Protein AF-A0A6U6N699-F1 (afdb_monomer_lite)

InterPro domains:
  IPR024320 Phosphatidylglycerol lysyltransferase, C-terminal [PF09924] (262-530)
  IPR029063 S-adenosyl-L-methionine-dependent methyltransferase superfamily [SSF53335] (37-140)
  IPR051211 Phosphatidylglycerol lysyltransferase [PTHR34697] (263-369)

Foldseek 3Di:
DVVVVVVVVLVVVVVVVCVLCVVVVVVQPPPDDPQPLVVCLVQQAAPFEEEEEDDDCDDPVVVVCVSSVVRRYHYDYDYLVPLPPDAAGLEYEAEANLQQDDPVVSLVSLASSLVRHDAQGKYKYKHWPLALLVVCLVCQLPSDDNVSNVVVVVVQVPPRGDRDDPSVQSRFQQKDWQAKDDRHRTIIITMMTGHNDRCQVVLVLLQLQAVFDQQSCVLHLQLQFPDDPSRQKYKDFQADPDPPHTFWIWIFGWDQFSRATETETQEAIRGFLVCRLVRVVSVVVSCVRHRYFYKDFWYFPSNQVSQVVVQKFKFFFFFWKWFQLQPDDDDPVLVVCVVCQVVQQKDKDQDDPDPVLVVVLQQQQCCPALLVHDQPSQATGHRDQPDCPRPPPDPDDDDPDDDDPDDDDDQNVQKGKMFMDGNRHGFWIWIWHFGHNSNRPSATAATEGRDTTGHPPDVVPCSSLNRLVVVSVVCSVVVRYRIYIDDGLTLYPGDDDPSHDVVVNVVSVLCVVLCVSSQPNRVVSVVVVCVSCVVSMDTDTTTIMMGRPSCCVVVVVRVVCSSSVVSCPVVVVVSVCSSCVVVVVVVVVVVVVVVVVVVVVVVVVVVD

pLDDT: mean 83.1, std 16.64, range [25.89, 98.38]

Secondary structure (DSSP, 8-state):
-HHHHHHHHHHHHHHHHHHHTHHHHHHHSS---S-GGGGGGGG--TT-EEEEEESSSSSHHHHHHHHHHHTTPEEEEE-GGG-TTPPPEEEEEEESSSTTS-HHHHHHHHHHHHHTEEEEEEEEEEEE---THHHHHHHHHHSS-HHHHHHHHHHHHTSSSSSPP-GGGG--TTEEEEEEEE-SSSEEEEEEEE-SS-HHHHHHHHHHHH--STTGGGG-TT--BSSSHHHHEEEEEEE-SSTT-EEEEEEEEEEEETTEEEEEEESS-EE-GGGHHHHHHHHHHHHHHTT-EEEEEEEEHHHHHHHHHTT-EEEEEEEEEEEEGGG----HHHHHHHHHTGGGTEEEESS-S-HHHHHHHHHHHHHHSTTSS--TTT-PPPBPPPTTGGG---SS--------TT-PPPHHHHSEEEEEEETTEEEEEEEEEEEE-SSSS--EEEEEEEEEEE-TT-SSTTHHHHHHHHHHHHHHHH---SEEEEEEEETTT----TT--HHHHHHHHHHHHTT-TTT--HHHHHHHHHHHHTT--EEEEEEEEEE-TTTHHHHHHHHHHHHTTTTTGGGHHHHHHHHHHHHHHHHHHHHHHHHHHHHHHHHHHH--

Sequence (608 aa):
MACMIDSAGGVLALVALLWLFRAELRALLVPAGPAPWRRWERHFRPGCRALLLGRGAAGLPRSVAKLAEARGASVVFSEPAALGQAACFDIVILLGCLDDLPAPDARSLMQQACARVAPGGVLLLRGGAAAPGGVLSWLLRDALAAPVARFLRDALKRLPGGLAHDAAQWVPADMRVEARAPEGLLREVVEIRRLARAPSEVVERLRRLHGNTSMAFCTSSAANRIGVSPEQLRYHVAEGVVPGDAIGYVAFLEQVVLGARLRLVIMDPVCAAADVEATLKSFLAESGAVRARPIFSCVGEQVVEPLRSLGFHTTMLGSEVGIPLANYRLCKDRRRYFRAAPSKGLEVSTECYDLDELEALNNAWVQSKASGSEVIIWTWPPSLPERGAGAAKDPAGSGLAGGEAGGAPPADQEVRRLFAYKDGELVGFVCAEPYYRGNGSGEVLGYGLNTIRFLPRLNPPWTSDYTVASLVQLLQDEGKAEYLAFGLSPFCDVAARTGDLPWLRAAIQLMWSANLEEIYSIQGLAKKKAHHCNRQGVRLQDRFIAGVPWHAPLDTARFLLLLLNGSMVWKVPGGIVKLVTTQVPIAAKHVSNAIKHMFRAMHHCVFF

Organism: NCBI:txid1333877

Structure (mmCIF, N/CA/C/O backbone):
data_AF-A0A6U6N699-F1
#
_entry.id   AF-A0A6U6N699-F1
#
loop_
_atom_site.group_PDB
_atom_site.id
_atom_site.type_symbol
_atom_site.label_atom_id
_atom_site.label_alt_id
_atom_site.label_comp_id
_atom_site.label_asym_id
_atom_site.label_entity_id
_atom_site.label_seq_id
_atom_site.pdbx_PDB_ins_code
_atom_site.Cartn_x
_atom_site.Cartn_y
_atom_site.Cartn_z
_atom_site.occupancy
_atom_site.B_iso_or_equiv
_atom_site.auth_seq_id
_atom_site.auth_comp_id
_atom_site.auth_asym_id
_atom_site.auth_atom_id
_atom_site.pdbx_PDB_model_num
ATOM 1 N N . MET A 1 1 ? 44.544 3.361 25.905 1.00 28.98 1 MET A N 1
ATOM 2 C CA . MET A 1 1 ? 43.731 2.140 25.683 1.00 28.98 1 MET A CA 1
ATOM 3 C C . MET A 1 1 ? 42.333 2.434 25.141 1.00 28.98 1 MET A C 1
ATOM 5 O O . MET A 1 1 ? 41.959 1.759 24.197 1.00 28.98 1 MET A O 1
ATOM 9 N N . ALA A 1 2 ? 41.607 3.458 25.616 1.00 25.89 2 ALA A N 1
ATOM 10 C CA . ALA A 1 2 ? 40.300 3.840 25.050 1.00 25.89 2 ALA A CA 1
ATOM 11 C C . ALA A 1 2 ? 40.340 4.213 23.543 1.00 25.89 2 ALA A C 1
ATOM 13 O O . ALA A 1 2 ? 39.498 3.743 22.794 1.00 25.89 2 ALA A O 1
ATOM 14 N N . CYS A 1 3 ? 41.382 4.907 23.055 1.00 28.84 3 CYS A N 1
ATOM 15 C CA . CYS A 1 3 ? 41.532 5.211 21.615 1.00 28.84 3 CYS A CA 1
ATOM 16 C C . CYS A 1 3 ? 41.900 4.018 20.707 1.00 28.84 3 CYS A C 1
ATOM 18 O O . CYS A 1 3 ? 41.813 4.150 19.492 1.00 28.84 3 CYS A O 1
ATOM 20 N N . MET A 1 4 ? 42.342 2.872 21.244 1.00 28.14 4 MET A N 1
ATOM 21 C CA . MET A 1 4 ? 42.641 1.685 20.414 1.00 28.14 4 MET A CA 1
ATOM 22 C C . MET A 1 4 ? 41.448 0.730 20.289 1.00 28.14 4 MET A C 1
ATOM 24 O O . MET A 1 4 ? 41.432 -0.114 19.398 1.00 28.14 4 MET A O 1
ATOM 28 N N . ILE A 1 5 ? 40.435 0.875 21.147 1.00 36.06 5 ILE A N 1
ATOM 29 C CA . ILE A 1 5 ? 39.192 0.097 21.060 1.00 36.06 5 ILE A CA 1
ATOM 30 C C . ILE A 1 5 ? 38.294 0.644 19.930 1.00 36.06 5 ILE A C 1
ATOM 32 O O . ILE A 1 5 ? 37.628 -0.141 19.256 1.00 36.06 5 ILE A O 1
ATOM 36 N N . ASP A 1 6 ? 38.372 1.946 19.624 1.00 47.25 6 ASP A N 1
ATOM 37 C CA . ASP A 1 6 ? 37.625 2.568 18.517 1.00 47.25 6 ASP A CA 1
ATOM 38 C C . ASP A 1 6 ? 38.086 2.112 17.121 1.00 47.25 6 ASP A C 1
ATOM 40 O O . ASP A 1 6 ? 37.267 1.937 16.217 1.00 47.25 6 ASP A O 1
ATOM 44 N N . SER A 1 7 ? 39.384 1.853 16.919 1.00 48.56 7 SER A N 1
ATOM 45 C CA . SER A 1 7 ? 39.898 1.431 15.608 1.00 48.56 7 SER A CA 1
ATOM 46 C C . SER A 1 7 ? 39.632 -0.049 15.315 1.00 48.56 7 SER A C 1
ATOM 48 O O . SER A 1 7 ? 39.273 -0.398 14.189 1.00 48.56 7 SER A O 1
ATOM 50 N N . ALA A 1 8 ? 39.735 -0.923 16.322 1.00 49.06 8 ALA A N 1
ATOM 51 C CA . ALA A 1 8 ? 39.440 -2.349 16.173 1.00 49.06 8 ALA A CA 1
ATOM 52 C C . ALA A 1 8 ? 37.939 -2.612 15.945 1.00 49.06 8 ALA A C 1
ATOM 54 O O . ALA A 1 8 ? 37.579 -3.440 15.104 1.00 49.06 8 ALA A O 1
ATOM 55 N N . GLY A 1 9 ? 37.064 -1.867 16.634 1.00 54.41 9 GLY A N 1
ATOM 56 C CA . GLY A 1 9 ? 35.614 -1.930 16.430 1.00 54.41 9 GLY A CA 1
ATOM 57 C C . GLY A 1 9 ? 35.196 -1.493 15.023 1.00 54.41 9 GLY A C 1
ATOM 58 O O . GLY A 1 9 ? 34.388 -2.169 14.385 1.00 54.41 9 GLY A O 1
ATOM 59 N N . GLY A 1 10 ? 35.808 -0.426 14.498 1.00 54.06 10 GLY A N 1
ATOM 60 C CA . GLY A 1 10 ? 35.564 0.050 13.134 1.00 54.06 10 GLY A CA 1
ATOM 61 C C . GLY A 1 10 ? 35.975 -0.956 12.054 1.00 54.06 10 GLY A C 1
ATOM 62 O O . GLY A 1 10 ? 35.221 -1.186 11.108 1.00 54.06 10 GLY A O 1
ATOM 63 N N . VAL A 1 11 ? 37.128 -1.618 12.209 1.00 59.09 11 VAL A N 1
ATOM 64 C CA . VAL A 1 11 ? 37.597 -2.635 11.248 1.00 59.09 11 VAL A CA 1
ATOM 65 C C . VAL A 1 11 ? 36.705 -3.877 11.268 1.00 59.09 11 VAL A C 1
ATOM 67 O O . VAL A 1 11 ? 36.320 -4.359 10.205 1.00 59.09 11 VAL A O 1
ATOM 70 N N . LEU A 1 12 ? 36.315 -4.376 12.445 1.00 55.41 12 LEU A N 1
ATOM 71 C CA . LEU A 1 12 ? 35.398 -5.518 12.559 1.00 55.41 12 LEU A CA 1
ATOM 72 C C . LEU A 1 12 ? 34.007 -5.204 11.998 1.00 55.41 12 LEU A C 1
ATOM 74 O O . LEU A 1 12 ? 33.443 -6.029 11.280 1.00 55.41 12 LEU A O 1
ATOM 78 N N . ALA A 1 13 ? 33.477 -4.005 12.258 1.00 56.47 13 ALA A N 1
ATOM 79 C CA . ALA A 1 13 ? 32.212 -3.554 11.683 1.00 56.47 13 ALA A CA 1
ATOM 80 C C . ALA A 1 13 ? 32.293 -3.431 10.154 1.00 56.47 13 ALA A C 1
ATOM 82 O O . ALA A 1 13 ? 31.378 -3.868 9.458 1.00 56.47 13 ALA A O 1
ATOM 83 N N . LEU A 1 14 ? 33.399 -2.905 9.619 1.00 58.38 14 LEU A N 1
ATOM 84 C CA . LEU A 1 14 ? 33.630 -2.812 8.178 1.00 58.38 14 LEU A CA 1
ATOM 85 C C . LEU A 1 14 ? 33.761 -4.197 7.533 1.00 58.38 14 LEU A C 1
ATOM 87 O O . LEU A 1 14 ? 33.171 -4.428 6.484 1.00 58.38 14 LEU A O 1
ATOM 91 N N . VAL A 1 15 ? 34.480 -5.134 8.155 1.00 67.31 15 VAL A N 1
ATOM 92 C CA . VAL A 1 15 ? 34.594 -6.520 7.669 1.00 67.31 15 VAL A CA 1
ATOM 93 C C . VAL A 1 15 ? 33.237 -7.222 7.713 1.00 67.31 15 VAL A C 1
ATOM 95 O O . VAL A 1 15 ? 32.872 -7.882 6.743 1.00 67.31 15 VAL A O 1
ATOM 98 N N . ALA A 1 16 ? 32.457 -7.039 8.781 1.00 64.12 16 ALA A N 1
ATOM 99 C CA . ALA A 1 16 ? 31.103 -7.576 8.885 1.00 64.12 16 ALA A CA 1
ATOM 100 C C . ALA A 1 16 ? 30.172 -6.974 7.822 1.00 64.12 16 ALA A C 1
ATOM 102 O O . ALA A 1 16 ? 29.450 -7.715 7.161 1.00 64.12 16 ALA A O 1
ATOM 103 N N . LEU A 1 17 ? 30.232 -5.659 7.587 1.00 62.16 17 LEU A N 1
ATOM 104 C CA . LEU A 1 17 ? 29.500 -4.984 6.512 1.00 62.16 17 LEU A CA 1
ATOM 105 C C . LEU A 1 17 ? 29.921 -5.521 5.141 1.00 62.16 17 LEU A C 1
ATOM 107 O O . LEU A 1 17 ? 29.075 -5.967 4.376 1.00 62.16 17 LEU A O 1
ATOM 111 N N . LEU A 1 18 ? 31.216 -5.556 4.828 1.00 66.06 18 LEU A N 1
ATOM 112 C CA . LEU A 1 18 ? 31.721 -6.083 3.556 1.00 66.06 18 LEU A CA 1
ATOM 113 C C . LEU A 1 18 ? 31.348 -7.556 3.353 1.00 66.06 18 LEU A C 1
ATOM 115 O O . LEU A 1 18 ? 31.060 -7.963 2.228 1.00 66.06 18 LEU A O 1
ATOM 119 N N . TRP A 1 19 ? 31.310 -8.348 4.425 1.00 71.25 19 TRP A N 1
ATOM 120 C CA . TRP A 1 19 ? 30.846 -9.731 4.391 1.00 71.25 19 TRP A CA 1
ATOM 121 C C . TRP A 1 19 ? 29.337 -9.818 4.123 1.00 71.25 19 TRP A C 1
ATOM 123 O O . TRP A 1 19 ? 28.927 -10.554 3.225 1.00 71.25 19 TRP A O 1
ATOM 133 N N . LEU A 1 20 ? 28.528 -9.002 4.807 1.00 63.97 20 LEU A N 1
ATOM 134 C CA . LEU A 1 20 ? 27.081 -8.880 4.588 1.00 63.97 20 LEU A CA 1
ATOM 135 C C . LEU A 1 20 ? 26.748 -8.409 3.159 1.00 63.97 20 LEU A C 1
ATOM 137 O O . LEU A 1 20 ? 25.788 -8.887 2.558 1.00 63.97 20 LEU A O 1
ATOM 141 N N . PHE A 1 21 ? 27.571 -7.531 2.582 1.00 68.06 21 PHE A N 1
ATOM 142 C CA . PHE A 1 21 ? 27.415 -7.006 1.221 1.00 68.06 21 PHE A CA 1
ATOM 143 C C . PHE A 1 21 ? 28.145 -7.828 0.148 1.00 68.06 21 PHE A C 1
ATOM 145 O O . PHE A 1 21 ? 28.041 -7.514 -1.038 1.00 68.06 21 PHE A O 1
ATOM 152 N N . ARG A 1 22 ? 28.857 -8.906 0.504 1.00 72.88 22 ARG A N 1
ATOM 153 C CA . ARG A 1 22 ? 29.712 -9.664 -0.431 1.00 72.88 22 ARG A CA 1
ATOM 154 C C . ARG A 1 22 ? 28.950 -10.196 -1.644 1.00 72.88 22 ARG A C 1
ATOM 156 O O . ARG A 1 22 ? 29.481 -10.180 -2.753 1.00 72.88 22 ARG A O 1
ATOM 163 N N . ALA A 1 23 ? 27.725 -10.680 -1.444 1.00 66.06 23 ALA A N 1
ATOM 164 C CA . ALA A 1 23 ? 26.884 -11.182 -2.530 1.00 66.06 23 ALA A CA 1
ATOM 165 C C . ALA A 1 23 ? 26.461 -10.057 -3.494 1.00 66.06 23 ALA A C 1
ATOM 167 O O . ALA A 1 23 ? 26.494 -10.243 -4.709 1.00 66.06 23 ALA A O 1
ATOM 168 N N . GLU A 1 24 ? 26.139 -8.875 -2.961 1.00 67.31 24 GLU A N 1
ATOM 169 C CA . GLU A 1 24 ? 25.773 -7.693 -3.751 1.00 67.31 24 GLU A CA 1
ATOM 170 C C . GLU A 1 24 ? 26.993 -7.138 -4.507 1.00 67.31 24 GLU A C 1
ATOM 172 O O . GLU A 1 24 ? 26.907 -6.863 -5.702 1.00 67.31 24 GLU A O 1
ATOM 177 N N . LEU A 1 25 ? 28.163 -7.092 -3.861 1.00 68.94 25 LEU A N 1
ATOM 178 C CA . LEU A 1 25 ? 29.433 -6.705 -4.486 1.00 68.94 25 LEU A CA 1
ATOM 179 C C . LEU A 1 25 ? 29.850 -7.669 -5.601 1.00 68.94 25 LEU A C 1
ATOM 181 O O . LEU A 1 25 ? 30.292 -7.230 -6.658 1.00 68.94 25 LEU A O 1
ATOM 185 N N . ARG A 1 26 ? 29.668 -8.983 -5.422 1.00 68.25 26 ARG A N 1
ATOM 186 C CA . ARG A 1 26 ? 29.927 -9.963 -6.491 1.00 68.25 26 ARG A CA 1
ATOM 187 C C . ARG A 1 26 ? 29.015 -9.755 -7.691 1.00 68.25 26 ARG A C 1
ATOM 189 O O . ARG A 1 26 ? 29.497 -9.828 -8.814 1.00 68.25 26 ARG A O 1
ATOM 196 N N . ALA A 1 27 ? 27.735 -9.460 -7.465 1.00 63.47 27 ALA A N 1
ATOM 197 C CA . ALA A 1 27 ? 26.795 -9.169 -8.545 1.00 63.47 27 ALA A CA 1
ATOM 198 C C . ALA A 1 27 ? 27.166 -7.898 -9.333 1.00 63.47 27 ALA A C 1
ATOM 200 O O . ALA A 1 27 ? 26.826 -7.800 -10.509 1.00 63.47 27 ALA A O 1
ATOM 201 N N . LEU A 1 28 ? 27.876 -6.952 -8.708 1.00 61.28 28 LEU A N 1
ATOM 202 C CA . LEU A 1 28 ? 28.406 -5.746 -9.355 1.00 61.28 28 LEU A CA 1
ATOM 203 C C . LEU A 1 28 ? 29.686 -6.001 -10.168 1.00 61.28 28 LEU A C 1
ATOM 205 O O . LEU A 1 28 ? 30.000 -5.219 -11.061 1.00 61.28 28 LEU A O 1
ATOM 209 N N . LEU A 1 29 ? 30.419 -7.077 -9.869 1.00 65.62 29 LEU A N 1
ATOM 210 C CA . LEU A 1 29 ? 31.712 -7.406 -10.481 1.00 65.62 29 LEU A CA 1
ATOM 211 C C . LEU A 1 29 ? 31.622 -8.461 -11.597 1.00 65.62 29 LEU A C 1
ATOM 213 O O . LEU A 1 29 ? 32.650 -8.832 -12.162 1.00 65.62 29 LEU A O 1
ATOM 217 N N . VAL A 1 30 ? 30.425 -8.964 -11.923 1.00 60.66 30 VAL A N 1
ATOM 218 C CA . VAL A 1 30 ? 30.252 -9.920 -13.028 1.00 60.66 30 VAL A CA 1
ATOM 219 C C . VAL A 1 30 ? 30.594 -9.218 -14.352 1.00 60.66 30 VAL A C 1
ATOM 221 O O . VAL A 1 30 ? 29.995 -8.179 -14.643 1.00 60.66 30 VAL A O 1
ATOM 224 N N . PRO A 1 31 ? 31.538 -9.746 -15.159 1.00 57.44 31 PRO A N 1
ATOM 225 C CA . PRO A 1 31 ? 31.917 -9.134 -16.426 1.00 57.44 31 PRO A CA 1
ATOM 226 C C . PRO A 1 31 ? 30.698 -8.985 -17.335 1.00 57.44 31 PRO A C 1
ATOM 228 O O . PRO A 1 31 ? 29.862 -9.885 -17.443 1.00 57.44 31 PRO A O 1
ATOM 231 N N . ALA A 1 32 ? 30.591 -7.816 -17.967 1.00 58.53 32 ALA A N 1
ATOM 232 C CA . ALA A 1 32 ? 29.473 -7.495 -18.833 1.00 58.53 32 ALA A CA 1
ATOM 233 C C . ALA A 1 32 ? 29.433 -8.491 -20.000 1.00 58.53 32 ALA A C 1
ATOM 235 O O . ALA A 1 32 ? 30.334 -8.524 -20.836 1.00 58.53 32 ALA A O 1
ATOM 236 N N . GLY A 1 33 ? 28.373 -9.300 -20.053 1.00 72.25 33 GLY A N 1
ATOM 237 C CA . GLY A 1 33 ? 27.982 -9.999 -21.272 1.00 72.25 33 GLY A CA 1
ATOM 238 C C . GLY A 1 33 ? 27.628 -9.006 -22.395 1.00 72.25 33 GLY A C 1
ATOM 239 O O . GLY A 1 33 ? 27.933 -7.813 -22.299 1.00 72.25 33 GLY A O 1
ATOM 240 N N . PRO A 1 34 ? 26.955 -9.445 -23.473 1.00 80.88 34 PRO A N 1
ATOM 241 C CA . PRO A 1 34 ? 26.487 -8.520 -24.504 1.00 80.88 34 PRO A CA 1
ATOM 242 C C . PRO A 1 34 ? 25.703 -7.361 -23.874 1.00 80.88 34 PRO A C 1
ATOM 244 O O . PRO A 1 34 ? 24.937 -7.570 -22.930 1.00 80.88 34 PRO A O 1
ATOM 247 N N . ALA A 1 35 ? 25.922 -6.146 -24.392 1.00 86.69 35 ALA A N 1
ATOM 248 C CA . ALA A 1 35 ? 25.373 -4.922 -23.815 1.00 86.69 35 ALA A CA 1
ATOM 249 C C . ALA A 1 35 ? 23.859 -5.083 -23.549 1.00 86.69 35 ALA A C 1
ATOM 251 O O . ALA A 1 35 ? 23.126 -5.375 -24.497 1.00 86.69 35 ALA A O 1
ATOM 252 N N . PRO A 1 36 ? 23.379 -4.926 -22.300 1.00 87.56 36 PRO A N 1
ATOM 253 C CA . PRO A 1 36 ? 22.017 -5.293 -21.907 1.00 87.56 36 PRO A CA 1
ATOM 254 C C . PRO A 1 36 ? 20.911 -4.687 -22.776 1.00 87.56 36 PRO A C 1
ATOM 256 O O . PRO A 1 36 ? 19.915 -5.358 -23.044 1.00 87.56 36 PRO A O 1
ATOM 259 N N . TRP A 1 37 ? 21.111 -3.465 -23.282 1.00 91.19 37 TRP A N 1
ATOM 260 C CA . TRP A 1 37 ? 20.173 -2.784 -24.179 1.00 91.19 37 TRP A CA 1
ATOM 261 C C . TRP A 1 37 ? 19.941 -3.534 -25.499 1.00 91.19 37 TRP A C 1
ATOM 263 O O . TRP A 1 37 ? 18.905 -3.349 -26.125 1.00 91.19 37 TRP A O 1
ATOM 273 N N . ARG A 1 38 ? 20.839 -4.437 -25.926 1.00 92.56 38 ARG A N 1
ATOM 274 C CA . ARG A 1 38 ? 20.616 -5.272 -27.121 1.00 92.56 38 ARG A CA 1
ATOM 275 C C . ARG A 1 38 ? 19.401 -6.186 -26.983 1.00 92.56 38 ARG A C 1
ATOM 277 O O . ARG A 1 38 ? 18.810 -6.549 -27.990 1.00 92.56 38 ARG A O 1
ATOM 284 N N . ARG A 1 39 ? 18.976 -6.517 -25.758 1.00 92.94 39 ARG A N 1
ATOM 285 C CA . ARG A 1 39 ? 17.745 -7.293 -25.523 1.00 92.94 39 ARG A CA 1
ATOM 286 C C . ARG A 1 39 ? 16.495 -6.587 -26.044 1.00 92.94 39 ARG A C 1
ATOM 288 O O . ARG A 1 39 ? 15.509 -7.259 -26.326 1.00 92.94 39 ARG A O 1
ATOM 295 N N . TRP A 1 40 ? 16.548 -5.267 -26.220 1.00 95.00 40 TRP A N 1
ATOM 296 C CA . TRP A 1 40 ? 15.463 -4.476 -26.794 1.00 95.00 40 TRP A CA 1
ATOM 297 C C . TRP A 1 40 ? 15.131 -4.846 -28.236 1.00 95.00 40 TRP A C 1
ATOM 299 O O . TRP A 1 40 ? 14.023 -4.576 -28.687 1.00 95.00 40 TRP A O 1
ATOM 309 N N . GLU A 1 41 ? 16.041 -5.531 -28.932 1.00 96.31 41 GLU A N 1
ATOM 310 C CA . GLU A 1 41 ? 15.833 -6.023 -30.292 1.00 96.31 41 GLU A CA 1
ATOM 311 C C . GLU A 1 41 ? 14.544 -6.847 -30.450 1.00 96.31 41 GLU A C 1
ATOM 313 O O . GLU A 1 41 ? 13.913 -6.805 -31.502 1.00 96.31 41 GLU A O 1
ATOM 318 N N . ARG A 1 42 ? 14.099 -7.537 -29.388 1.00 96.25 42 ARG A N 1
ATOM 319 C CA . ARG A 1 42 ? 12.851 -8.325 -29.374 1.00 96.25 42 ARG A CA 1
ATOM 320 C C . ARG A 1 42 ? 11.571 -7.496 -29.520 1.00 96.25 42 ARG A C 1
ATOM 322 O O . ARG A 1 42 ? 10.520 -8.051 -29.843 1.00 96.25 42 ARG A O 1
ATOM 329 N N . HIS A 1 43 ? 11.643 -6.199 -29.223 1.00 97.00 43 HIS A N 1
ATOM 330 C CA . HIS A 1 43 ? 10.498 -5.291 -29.287 1.00 97.00 43 HIS A CA 1
ATOM 331 C C . HIS A 1 43 ? 10.356 -4.649 -30.665 1.00 97.00 43 HIS A C 1
ATOM 333 O O . HIS A 1 43 ? 9.255 -4.252 -31.028 1.00 97.00 43 HIS A O 1
ATOM 339 N N . PHE A 1 44 ? 11.431 -4.593 -31.457 1.00 97.38 44 PHE A N 1
ATOM 340 C CA . PHE A 1 44 ? 11.380 -4.051 -32.812 1.00 97.38 44 PHE A CA 1
ATOM 341 C C . PHE A 1 44 ? 10.747 -5.061 -33.770 1.00 97.38 44 PHE A C 1
ATOM 343 O O . PHE A 1 44 ? 11.215 -6.195 -33.902 1.00 97.38 44 PHE A O 1
ATOM 350 N N . ARG A 1 45 ? 9.668 -4.643 -34.436 1.00 96.75 45 ARG A N 1
ATOM 351 C CA . ARG A 1 45 ? 8.923 -5.449 -35.407 1.00 96.75 45 ARG A CA 1
ATOM 352 C C . ARG A 1 45 ? 8.597 -4.609 -36.646 1.00 96.75 45 ARG A C 1
ATOM 354 O O . ARG A 1 45 ? 8.480 -3.385 -36.515 1.00 96.75 45 ARG A O 1
ATOM 361 N N . PRO A 1 46 ? 8.405 -5.241 -37.818 1.00 97.69 46 PRO A N 1
ATOM 362 C CA . PRO A 1 46 ? 7.960 -4.546 -39.017 1.00 97.69 46 PRO A CA 1
ATOM 363 C C . PRO A 1 46 ? 6.684 -3.735 -38.769 1.00 97.69 46 PRO A C 1
ATOM 365 O O . PRO A 1 46 ? 5.711 -4.258 -38.229 1.00 97.69 46 PRO A O 1
ATOM 368 N N . GLY A 1 47 ? 6.703 -2.460 -39.157 1.00 95.81 47 GLY A N 1
ATOM 369 C CA . GLY A 1 47 ? 5.551 -1.557 -39.049 1.00 95.81 47 GLY A CA 1
ATOM 370 C C . GLY A 1 47 ? 5.398 -0.838 -37.704 1.00 95.81 47 GLY A C 1
ATOM 371 O O . GLY A 1 47 ? 4.609 0.101 -37.625 1.00 95.81 47 GLY A O 1
ATOM 372 N N . CYS A 1 48 ? 6.168 -1.199 -36.670 1.00 97.12 48 CYS A N 1
ATOM 373 C CA . CYS A 1 48 ? 6.152 -0.460 -35.406 1.00 97.12 48 CYS A CA 1
ATOM 374 C C . CYS A 1 48 ? 6.793 0.926 -35.555 1.00 97.12 48 CYS A C 1
ATOM 376 O O . CYS A 1 48 ? 7.810 1.096 -36.236 1.00 97.12 48 CYS A O 1
ATOM 378 N N . ARG A 1 49 ? 6.239 1.914 -34.852 1.00 97.94 49 ARG A N 1
ATOM 379 C CA . ARG A 1 49 ? 6.776 3.275 -34.753 1.00 97.94 49 ARG A CA 1
ATOM 380 C C . ARG A 1 49 ? 7.548 3.430 -33.449 1.00 97.94 49 ARG A C 1
ATOM 382 O O . ARG A 1 49 ? 6.990 3.248 -32.368 1.00 97.94 49 ARG A O 1
ATOM 389 N N . ALA A 1 50 ? 8.817 3.806 -33.554 1.00 97.62 50 ALA A N 1
ATOM 390 C CA . ALA A 1 50 ? 9.699 4.038 -32.421 1.00 97.62 50 ALA A CA 1
ATOM 391 C C . ALA A 1 50 ? 10.059 5.526 -32.298 1.00 97.62 50 ALA A C 1
ATOM 393 O O . ALA A 1 50 ? 10.551 6.125 -33.251 1.00 97.62 50 ALA A O 1
ATOM 394 N N . LEU A 1 51 ? 9.853 6.115 -31.122 1.00 96.94 51 LEU A N 1
ATOM 395 C CA . LEU A 1 51 ? 10.353 7.442 -30.764 1.00 96.94 51 LEU A CA 1
ATOM 396 C C . LEU A 1 51 ? 11.659 7.291 -29.985 1.00 96.94 51 LEU A C 1
ATOM 398 O O . LEU A 1 51 ? 11.669 6.672 -28.924 1.00 96.94 51 LEU A O 1
ATOM 402 N N . LEU A 1 52 ? 12.749 7.873 -30.479 1.00 96.50 52 LEU A N 1
ATOM 403 C CA . LEU A 1 52 ? 14.046 7.869 -29.808 1.00 96.50 52 LEU A CA 1
ATOM 404 C C . LEU A 1 52 ? 14.374 9.267 -29.279 1.00 96.50 52 LEU A C 1
ATOM 406 O O . LEU A 1 52 ? 14.493 10.225 -30.043 1.00 96.50 52 LEU A O 1
ATOM 410 N N . LEU A 1 53 ? 14.562 9.346 -27.962 1.00 94.50 53 LEU A N 1
ATOM 411 C CA . LEU A 1 53 ? 14.918 10.547 -27.217 1.00 94.50 53 LEU A CA 1
ATOM 412 C C . LEU A 1 53 ? 16.324 10.368 -26.634 1.00 94.50 53 LEU A C 1
ATOM 414 O O . LEU A 1 53 ? 16.580 9.492 -25.801 1.00 94.50 53 LEU A O 1
ATOM 418 N N . GLY A 1 54 ? 17.258 11.198 -27.079 1.00 86.69 54 GLY A N 1
ATOM 419 C CA . GLY A 1 54 ? 18.646 11.166 -26.634 1.00 86.69 54 GLY A CA 1
ATOM 420 C C . GLY A 1 54 ? 19.369 12.440 -27.042 1.00 86.69 54 GLY A C 1
ATOM 421 O O . GLY A 1 54 ? 18.959 13.107 -27.985 1.00 86.69 54 GLY A O 1
ATOM 422 N N . ARG A 1 55 ? 20.445 12.788 -26.330 1.00 81.25 55 ARG A N 1
ATOM 423 C CA . ARG A 1 55 ? 21.248 13.971 -26.661 1.00 81.25 55 ARG A CA 1
ATOM 424 C C . ARG A 1 55 ? 22.102 13.695 -27.899 1.00 81.25 55 ARG A C 1
ATOM 426 O O . ARG A 1 55 ? 23.132 13.028 -27.804 1.00 81.25 55 ARG A O 1
ATOM 433 N N . GLY A 1 56 ? 21.673 14.225 -29.041 1.00 72.69 56 GLY A N 1
ATOM 434 C CA . GLY A 1 56 ? 22.375 14.116 -30.318 1.00 72.69 56 GLY A CA 1
ATOM 435 C C . GLY A 1 56 ? 22.235 12.756 -31.019 1.00 72.69 56 GLY A C 1
ATOM 436 O O . GLY A 1 56 ? 22.055 11.705 -30.409 1.00 72.69 56 GLY A O 1
ATOM 437 N N . ALA A 1 57 ? 22.362 12.770 -32.348 1.00 68.56 57 ALA A N 1
ATOM 438 C CA . ALA A 1 57 ? 22.183 11.594 -33.208 1.00 68.56 57 ALA A CA 1
ATOM 439 C C . ALA A 1 57 ? 23.450 10.723 -33.376 1.00 68.56 57 ALA A C 1
ATOM 441 O O . ALA 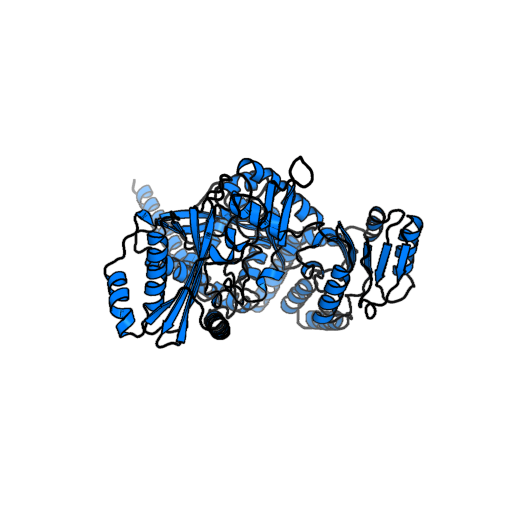A 1 57 ? 23.503 9.863 -34.256 1.00 68.56 57 ALA A O 1
ATOM 442 N N . ALA A 1 58 ? 24.500 10.945 -32.580 1.00 71.12 58 ALA A N 1
ATOM 443 C CA . ALA A 1 58 ? 25.771 10.222 -32.677 1.00 71.12 58 ALA A CA 1
ATOM 444 C C . ALA A 1 58 ? 25.901 9.130 -31.600 1.00 71.12 58 ALA A C 1
ATOM 446 O O . ALA A 1 58 ? 25.263 9.180 -30.555 1.00 71.12 58 ALA A O 1
ATOM 447 N N . GLY A 1 59 ? 26.752 8.128 -31.841 1.00 89.62 59 GLY A N 1
ATOM 448 C CA . GLY A 1 59 ? 27.051 7.081 -30.859 1.00 89.62 59 GLY A CA 1
ATOM 449 C C . GLY A 1 59 ? 25.893 6.106 -30.619 1.00 89.62 59 GLY A C 1
ATOM 450 O O . GLY A 1 59 ? 25.361 5.517 -31.561 1.00 89.62 59 GLY A O 1
ATOM 451 N N . LEU A 1 60 ? 25.532 5.897 -29.349 1.00 88.00 60 LEU A N 1
ATOM 452 C CA . LEU A 1 60 ? 24.547 4.890 -28.943 1.00 88.00 60 LEU A CA 1
ATOM 453 C C . LEU A 1 60 ? 23.136 5.129 -29.521 1.00 88.00 60 LEU A C 1
ATOM 455 O O . LEU A 1 60 ? 22.593 4.166 -30.060 1.00 88.00 60 LEU A O 1
ATOM 459 N N . PRO A 1 61 ? 22.559 6.351 -29.489 1.00 92.06 61 PRO A N 1
ATOM 460 C CA . PRO A 1 61 ? 21.319 6.670 -30.203 1.00 92.06 61 PRO A CA 1
ATOM 461 C C . PRO A 1 61 ? 21.287 6.157 -31.644 1.00 92.06 61 PRO A C 1
ATOM 463 O O . PRO A 1 61 ? 20.345 5.474 -32.041 1.00 92.06 61 PRO A O 1
ATOM 466 N N . ARG A 1 62 ? 22.364 6.386 -32.407 1.00 92.94 62 ARG A N 1
ATOM 467 C CA . ARG A 1 62 ? 22.474 5.917 -33.794 1.00 92.94 62 ARG A CA 1
ATOM 468 C C . ARG A 1 62 ? 22.503 4.398 -33.897 1.00 92.94 62 ARG A C 1
ATOM 470 O O . ARG A 1 62 ? 21.903 3.839 -34.807 1.00 92.94 62 ARG A O 1
ATOM 477 N N . SER A 1 63 ? 23.215 3.731 -32.992 1.00 94.00 63 SER A N 1
ATOM 478 C CA . SER A 1 63 ? 23.292 2.267 -32.958 1.00 94.00 63 SER A CA 1
ATOM 479 C C . SER A 1 63 ? 21.940 1.630 -32.639 1.00 94.00 63 SER A C 1
ATOM 481 O O . SER A 1 63 ? 21.585 0.632 -33.259 1.00 94.00 63 SER A O 1
ATOM 483 N N . VAL A 1 64 ? 21.176 2.212 -31.709 1.00 94.44 64 VAL A N 1
ATOM 484 C CA . VAL A 1 64 ? 19.825 1.741 -31.365 1.00 94.44 64 VAL A CA 1
ATOM 485 C C . VAL A 1 64 ? 18.853 1.990 -32.518 1.00 94.44 64 VAL A C 1
ATOM 487 O O . VAL A 1 64 ? 18.101 1.086 -32.866 1.00 94.44 64 VAL A O 1
ATOM 490 N N . ALA A 1 65 ? 18.912 3.159 -33.162 1.00 95.50 65 ALA A N 1
ATOM 491 C CA . ALA A 1 65 ? 18.086 3.451 -34.333 1.00 95.50 65 ALA A CA 1
ATOM 492 C C . ALA A 1 65 ? 18.367 2.492 -35.496 1.00 95.50 65 ALA A C 1
ATOM 494 O O . ALA A 1 65 ? 17.441 1.862 -35.992 1.00 95.50 65 ALA A O 1
ATOM 495 N N . LYS A 1 66 ? 19.644 2.282 -35.850 1.00 96.19 66 LYS A N 1
ATOM 496 C CA . LYS A 1 66 ? 20.036 1.309 -36.883 1.00 96.19 66 LYS A CA 1
ATOM 497 C C . LYS A 1 66 ? 19.549 -0.103 -36.566 1.00 96.19 66 LYS A C 1
ATOM 499 O O . LYS A 1 66 ? 19.149 -0.827 -37.469 1.00 96.19 66 LYS A O 1
ATOM 504 N N . LEU A 1 67 ? 19.605 -0.504 -35.293 1.00 95.94 67 LEU A N 1
ATOM 505 C CA . LEU A 1 67 ? 19.101 -1.803 -34.855 1.00 95.94 67 LEU A CA 1
ATOM 506 C C . LEU A 1 67 ? 17.581 -1.910 -35.047 1.00 95.94 67 LEU A C 1
ATOM 508 O O . LEU A 1 67 ? 17.103 -2.932 -35.529 1.00 95.94 67 LEU A O 1
ATOM 512 N N . ALA A 1 68 ? 16.833 -0.864 -34.695 1.00 96.62 68 ALA A N 1
ATOM 513 C CA . ALA A 1 68 ? 15.384 -0.820 -34.867 1.00 96.62 68 ALA A CA 1
ATOM 514 C C . ALA A 1 68 ? 14.975 -0.819 -36.352 1.00 96.62 68 ALA A C 1
ATOM 516 O O . ALA A 1 68 ? 14.124 -1.614 -36.754 1.00 96.62 68 ALA A O 1
ATOM 517 N N . GLU A 1 69 ? 15.634 -0.004 -37.177 1.00 97.25 69 GLU A N 1
ATOM 518 C CA . GLU A 1 69 ? 15.430 0.062 -38.632 1.00 97.25 69 GLU A CA 1
ATOM 519 C C . GLU A 1 69 ? 15.749 -1.279 -39.307 1.00 97.25 69 GLU A C 1
ATOM 521 O O . GLU A 1 69 ? 14.973 -1.757 -40.132 1.00 97.25 69 GLU A O 1
ATOM 526 N N . ALA A 1 70 ? 16.834 -1.950 -38.899 1.00 97.31 70 ALA A N 1
ATOM 527 C CA . ALA A 1 70 ? 17.193 -3.279 -39.401 1.00 97.31 70 ALA A CA 1
ATOM 528 C C . ALA A 1 70 ? 16.143 -4.361 -39.076 1.00 97.31 70 ALA A C 1
ATOM 530 O O . ALA A 1 70 ? 16.106 -5.400 -39.733 1.00 97.31 70 ALA A O 1
ATOM 531 N N . ARG A 1 71 ? 15.279 -4.128 -38.080 1.00 97.50 71 ARG A N 1
ATOM 532 C CA . ARG A 1 71 ? 14.136 -4.989 -37.726 1.00 97.50 71 ARG A CA 1
ATOM 533 C C . ARG A 1 71 ? 12.803 -4.499 -38.312 1.00 97.50 71 ARG A C 1
ATOM 535 O O . ARG A 1 71 ? 11.756 -5.054 -37.984 1.00 97.50 71 ARG A O 1
ATOM 542 N N . GLY A 1 72 ? 12.834 -3.490 -39.186 1.00 96.75 72 GLY A N 1
ATOM 543 C CA . GLY A 1 72 ? 11.667 -2.967 -39.899 1.00 96.75 72 GLY A CA 1
ATOM 544 C C . GLY A 1 72 ? 10.828 -1.947 -39.122 1.00 96.75 72 GLY A C 1
ATOM 545 O O . GLY A 1 72 ? 9.703 -1.662 -39.536 1.00 96.75 72 GLY A O 1
ATOM 546 N N . ALA A 1 73 ? 11.334 -1.408 -38.008 1.00 97.62 73 ALA A N 1
ATOM 547 C CA . ALA A 1 73 ? 10.661 -0.335 -37.278 1.00 97.62 73 ALA A CA 1
ATOM 548 C C . ALA A 1 73 ? 10.971 1.040 -37.900 1.00 97.62 73 ALA A C 1
ATOM 550 O O . ALA A 1 73 ? 12.097 1.305 -38.320 1.00 97.62 73 ALA A O 1
ATOM 551 N N . SER A 1 74 ? 9.988 1.941 -37.906 1.00 97.44 74 SER A N 1
ATOM 552 C CA . SER A 1 74 ? 10.174 3.342 -38.302 1.00 97.44 74 SER A CA 1
ATOM 553 C C . SER A 1 74 ? 10.632 4.160 -37.098 1.00 97.44 74 SER A C 1
ATOM 555 O O . SER A 1 74 ? 9.883 4.286 -36.129 1.00 97.44 74 SER A O 1
ATOM 557 N N . VAL A 1 75 ? 11.825 4.754 -37.161 1.00 96.88 75 VAL A N 1
ATOM 558 C CA . VAL A 1 75 ? 12.405 5.522 -36.048 1.00 96.88 75 VAL A CA 1
ATOM 559 C C . VAL A 1 75 ? 12.226 7.025 -36.264 1.00 96.88 75 VAL A C 1
ATOM 561 O O . VAL A 1 75 ? 12.579 7.561 -37.310 1.00 96.88 75 VAL A O 1
ATOM 564 N N . VAL A 1 76 ? 11.705 7.716 -35.252 1.00 95.50 76 VAL A N 1
ATOM 565 C CA . VAL A 1 76 ? 11.618 9.179 -35.186 1.00 95.50 76 VAL A CA 1
ATOM 566 C C . VAL A 1 76 ? 12.549 9.667 -34.087 1.00 95.50 76 VAL A C 1
ATOM 568 O O . VAL A 1 76 ? 12.413 9.268 -32.932 1.00 95.50 76 VAL A O 1
ATOM 571 N N . PHE A 1 77 ? 13.483 10.547 -34.437 1.00 94.25 77 PHE A N 1
ATOM 572 C CA . PHE A 1 77 ? 14.311 11.245 -33.458 1.00 94.25 77 PHE A CA 1
ATOM 573 C C . PHE A 1 77 ? 13.595 12.501 -32.980 1.00 94.25 77 PHE A C 1
ATOM 575 O O . PHE A 1 77 ? 13.036 13.247 -33.784 1.00 94.25 77 PHE A O 1
ATOM 582 N N . SER A 1 78 ? 13.630 12.749 -31.676 1.00 91.12 78 SER A N 1
ATOM 583 C CA . SER A 1 78 ? 13.126 13.992 -31.106 1.00 91.12 78 SER A CA 1
ATOM 584 C C . SER A 1 78 ? 14.017 14.446 -29.958 1.00 91.12 78 SER A C 1
ATOM 586 O O . SER A 1 78 ? 14.596 13.634 -29.232 1.00 91.12 78 SER A O 1
ATOM 588 N N . GLU A 1 79 ? 14.138 15.759 -29.807 1.00 89.25 79 GLU A N 1
ATOM 589 C CA . GLU A 1 79 ? 14.765 16.350 -28.632 1.00 89.25 79 GLU A CA 1
ATOM 590 C C . GLU A 1 79 ? 13.776 16.318 -27.456 1.00 89.25 79 GLU A C 1
ATOM 592 O O . GLU A 1 79 ? 12.579 16.531 -27.668 1.00 89.25 79 GLU A O 1
ATOM 597 N N . PRO A 1 80 ? 14.235 16.119 -26.205 1.00 85.69 80 PRO A N 1
ATOM 598 C CA . PRO A 1 80 ? 13.359 16.086 -25.032 1.00 85.69 80 PRO A CA 1
ATOM 599 C C . PRO A 1 80 ? 12.398 17.282 -24.916 1.00 85.69 80 PRO A C 1
ATOM 601 O O . PRO A 1 80 ? 11.257 17.122 -24.497 1.00 85.69 80 PRO A O 1
ATOM 604 N N . ALA A 1 81 ? 12.832 18.474 -25.339 1.00 85.25 81 ALA A N 1
ATOM 605 C CA . ALA A 1 81 ? 12.021 19.693 -25.306 1.00 85.25 81 ALA A CA 1
ATOM 606 C C . ALA A 1 81 ? 10.863 19.707 -26.328 1.00 85.25 81 ALA A C 1
ATOM 608 O O . ALA A 1 81 ? 9.932 20.497 -26.191 1.00 85.25 81 ALA A O 1
ATOM 609 N N . ALA A 1 82 ? 10.901 18.842 -27.346 1.00 85.69 82 ALA A N 1
ATOM 610 C CA . ALA A 1 82 ? 9.931 18.799 -28.440 1.00 85.69 82 ALA A CA 1
ATOM 611 C C . ALA A 1 82 ? 8.827 17.739 -28.247 1.00 85.69 82 ALA A C 1
ATOM 613 O O . ALA A 1 82 ? 8.023 17.519 -29.150 1.00 85.69 82 ALA A O 1
ATOM 614 N N . LEU A 1 83 ? 8.743 17.098 -27.073 1.00 85.06 83 LEU A N 1
ATOM 615 C CA . LEU A 1 83 ? 7.754 16.055 -26.757 1.00 85.06 83 LEU A CA 1
ATOM 616 C C . LEU A 1 83 ? 6.293 16.526 -26.676 1.00 85.06 83 LEU A C 1
ATOM 618 O O . LEU A 1 83 ? 5.418 15.688 -26.439 1.00 85.06 83 LEU A O 1
ATOM 622 N N . GLY A 1 84 ? 6.002 17.822 -26.859 1.00 75.50 84 GLY A N 1
ATOM 623 C CA . GLY A 1 84 ? 4.636 18.367 -26.937 1.00 75.50 84 GLY A CA 1
ATOM 624 C C . GLY A 1 84 ? 3.784 17.657 -28.000 1.00 75.50 84 GLY A C 1
ATOM 625 O O . GLY A 1 84 ? 4.357 16.987 -28.836 1.00 75.50 84 GLY A O 1
ATOM 626 N N . GLN A 1 85 ? 2.443 17.738 -27.918 1.00 73.56 85 GLN A N 1
ATOM 627 C CA . GLN A 1 85 ? 1.359 17.166 -28.777 1.00 73.56 85 GLN A CA 1
ATOM 628 C C . GLN A 1 85 ? 1.609 15.966 -29.748 1.00 73.56 85 GLN A C 1
ATOM 630 O O . GLN A 1 85 ? 0.771 15.678 -30.596 1.00 73.56 85 GLN A O 1
ATOM 635 N N . ALA A 1 86 ? 2.691 15.202 -29.628 1.00 76.12 86 ALA A N 1
ATOM 636 C CA . ALA A 1 86 ? 3.089 14.179 -30.581 1.00 76.12 86 ALA A CA 1
ATOM 637 C C . ALA A 1 86 ? 2.145 12.969 -30.553 1.00 76.12 86 ALA A C 1
ATOM 639 O O . ALA A 1 86 ? 1.521 12.653 -29.539 1.00 76.12 86 ALA A O 1
ATOM 640 N N . ALA A 1 87 ? 2.068 12.244 -31.666 1.00 91.62 87 ALA A N 1
ATOM 641 C CA . ALA A 1 87 ? 1.338 10.981 -31.715 1.00 91.62 87 ALA A CA 1
ATOM 642 C C . ALA A 1 87 ? 1.864 9.978 -30.665 1.00 91.62 87 ALA A C 1
ATOM 644 O O . ALA A 1 87 ? 2.994 10.092 -30.190 1.00 91.62 87 ALA A O 1
ATOM 645 N N . CYS A 1 88 ? 1.053 8.976 -30.322 1.00 96.06 88 CYS A N 1
ATOM 646 C CA . CYS A 1 88 ? 1.547 7.821 -29.574 1.00 96.06 88 CYS A CA 1
ATOM 647 C C . CYS A 1 88 ? 2.432 6.933 -30.469 1.00 96.06 88 CYS A C 1
ATOM 649 O O . CYS A 1 88 ? 2.269 6.906 -31.693 1.00 96.06 88 CYS A O 1
ATOM 651 N N . PHE A 1 89 ? 3.348 6.201 -29.843 1.00 97.44 89 PHE A N 1
ATOM 652 C CA . PHE A 1 89 ? 4.318 5.307 -30.468 1.00 97.44 89 PHE A CA 1
ATOM 653 C C . PHE A 1 89 ? 4.245 3.922 -29.824 1.00 97.44 89 PHE A C 1
ATOM 655 O O . PHE A 1 89 ? 4.020 3.806 -28.619 1.00 97.44 89 PHE A O 1
ATOM 662 N N . ASP A 1 90 ? 4.484 2.872 -30.607 1.00 97.69 90 ASP A N 1
ATOM 663 C CA . ASP A 1 90 ? 4.559 1.498 -30.091 1.00 97.69 90 ASP A CA 1
ATOM 664 C C . ASP A 1 90 ? 5.757 1.327 -29.151 1.00 97.69 90 ASP A C 1
ATOM 666 O O . ASP A 1 90 ? 5.720 0.539 -28.204 1.00 97.69 90 ASP A O 1
ATOM 670 N N . ILE A 1 91 ? 6.829 2.078 -29.427 1.00 98.19 91 ILE A N 1
ATOM 671 C CA . ILE A 1 91 ? 8.082 2.039 -28.683 1.00 98.19 91 ILE A CA 1
ATOM 672 C C . ILE A 1 91 ? 8.547 3.470 -28.412 1.00 98.19 91 ILE A C 1
ATOM 674 O O . ILE A 1 91 ? 8.688 4.269 -29.334 1.00 98.19 91 ILE A O 1
ATOM 678 N N . VAL A 1 92 ? 8.844 3.795 -27.159 1.00 97.69 92 VAL A N 1
ATOM 679 C CA . VAL A 1 92 ? 9.526 5.041 -26.778 1.00 97.69 92 VAL A CA 1
ATOM 680 C C . VAL A 1 92 ? 10.860 4.670 -26.142 1.00 97.69 92 VAL A C 1
ATOM 682 O O . VAL A 1 92 ? 10.917 3.764 -25.320 1.00 97.69 92 VAL A O 1
ATOM 685 N N . ILE A 1 93 ? 11.951 5.330 -26.522 1.00 97.19 93 ILE A N 1
ATOM 686 C CA . ILE A 1 93 ? 13.304 5.003 -26.064 1.00 97.19 93 ILE A CA 1
ATOM 687 C C . ILE A 1 93 ? 13.943 6.241 -25.436 1.00 97.19 93 ILE A C 1
ATOM 689 O O . ILE A 1 93 ? 14.093 7.260 -26.104 1.00 97.19 93 ILE A O 1
ATOM 693 N N . LEU A 1 94 ? 14.362 6.132 -24.176 1.00 95.75 94 LEU A N 1
ATOM 694 C CA . LEU A 1 94 ? 15.088 7.156 -23.424 1.00 95.75 94 LEU A CA 1
ATOM 695 C C . LEU A 1 94 ? 16.548 6.729 -23.246 1.00 95.75 94 LEU A C 1
ATOM 697 O O . LEU A 1 94 ? 16.828 5.736 -22.573 1.00 95.75 94 LEU A O 1
ATOM 701 N N . LEU A 1 95 ? 17.490 7.473 -23.828 1.00 94.56 95 LEU A N 1
ATOM 702 C CA . LEU A 1 95 ? 18.924 7.165 -23.768 1.00 94.56 95 LEU A CA 1
ATOM 703 C C . LEU A 1 95 ? 19.705 8.266 -23.046 1.00 94.56 95 LEU A C 1
ATOM 705 O O . LEU A 1 95 ? 20.134 9.240 -23.663 1.00 94.56 95 LEU A O 1
ATOM 709 N N . GLY A 1 96 ? 19.921 8.096 -21.739 1.00 89.75 96 GLY A N 1
ATOM 710 C CA . GLY A 1 96 ? 20.722 8.996 -20.898 1.00 89.75 96 GLY A CA 1
ATOM 711 C C . GLY A 1 96 ? 20.156 10.413 -20.770 1.00 89.75 96 GLY A C 1
ATOM 712 O O . GLY A 1 96 ? 20.853 11.318 -20.332 1.00 89.75 96 GLY A O 1
ATOM 713 N N . CYS A 1 97 ? 18.904 10.635 -21.174 1.00 90.94 97 CYS A N 1
ATOM 714 C CA . CYS A 1 97 ? 18.282 11.958 -21.163 1.00 90.94 97 CYS A CA 1
ATOM 715 C C . CYS A 1 97 ? 17.868 12.424 -19.760 1.00 90.94 97 CYS A C 1
ATOM 717 O O . CYS A 1 97 ? 17.624 13.611 -19.577 1.00 90.94 97 CYS A O 1
ATOM 719 N N . LEU A 1 98 ? 17.787 11.506 -18.790 1.00 90.50 98 LEU A N 1
ATOM 720 C CA . LEU A 1 98 ? 17.417 11.805 -17.404 1.00 90.50 98 LEU A CA 1
ATOM 721 C C . LEU A 1 98 ? 18.629 12.117 -16.513 1.00 90.50 98 LEU A C 1
ATOM 723 O O . LEU A 1 98 ? 18.457 12.750 -15.480 1.00 90.50 98 LEU A O 1
ATOM 727 N N . ASP A 1 99 ? 19.832 11.684 -16.907 1.00 86.62 99 ASP A N 1
ATOM 728 C CA . ASP A 1 99 ? 21.008 11.599 -16.024 1.00 86.62 99 ASP A CA 1
ATOM 729 C C . ASP A 1 99 ? 21.458 12.968 -15.476 1.00 86.62 99 ASP A C 1
ATOM 731 O O . ASP A 1 99 ? 21.911 13.062 -14.337 1.00 86.62 99 ASP A O 1
ATOM 735 N N . ASP A 1 100 ? 21.286 14.033 -16.261 1.00 84.31 100 ASP A N 1
ATOM 736 C CA . ASP A 1 100 ? 21.743 15.387 -15.917 1.00 84.31 100 ASP A CA 1
ATOM 737 C C . ASP A 1 100 ? 20.597 16.346 -15.552 1.00 84.31 100 ASP A C 1
ATOM 739 O O . ASP A 1 100 ? 20.822 17.548 -15.396 1.00 84.31 100 ASP A O 1
ATOM 743 N N . LEU A 1 101 ? 19.358 15.855 -15.482 1.00 86.69 101 LEU A N 1
ATOM 744 C CA . LEU A 1 101 ? 18.201 16.690 -15.172 1.00 86.69 101 LEU A CA 1
ATOM 745 C C . LEU A 1 101 ? 17.960 16.743 -13.656 1.00 86.69 101 LEU A C 1
ATOM 747 O O . LEU A 1 101 ? 18.070 15.717 -12.980 1.00 86.69 101 LEU A O 1
ATOM 751 N N . PRO A 1 102 ? 17.574 17.906 -13.100 1.00 88.31 102 PRO A N 1
ATOM 752 C CA . PRO A 1 102 ? 17.011 17.972 -11.756 1.00 88.31 102 PRO A CA 1
ATOM 753 C C . PRO A 1 102 ? 15.823 17.011 -11.600 1.00 88.31 102 PRO A C 1
ATOM 755 O O . PRO A 1 102 ? 15.065 16.801 -12.545 1.00 88.31 102 PRO A O 1
ATOM 758 N N . ALA A 1 103 ? 15.614 16.467 -10.395 1.00 85.38 103 ALA A N 1
ATOM 759 C CA . ALA A 1 103 ? 14.553 15.486 -10.127 1.00 85.38 103 ALA A CA 1
ATOM 760 C C . ALA A 1 103 ? 13.160 15.878 -10.667 1.00 85.38 103 ALA A C 1
ATOM 762 O O . ALA A 1 103 ? 12.511 15.024 -11.273 1.00 85.38 103 ALA A O 1
ATOM 763 N N . PRO A 1 104 ? 12.681 17.131 -10.492 1.00 90.00 104 PRO A N 1
ATOM 764 C CA . PRO A 1 104 ? 11.378 17.544 -11.015 1.00 90.00 104 PRO A CA 1
ATOM 765 C C . PRO A 1 104 ? 11.309 17.495 -12.546 1.00 90.00 104 PRO A C 1
ATOM 767 O O . PRO A 1 104 ? 10.319 17.023 -13.102 1.00 90.00 104 PRO A O 1
ATOM 770 N N . ASP A 1 105 ? 12.381 17.908 -13.223 1.00 91.88 105 ASP A N 1
ATOM 771 C CA . ASP A 1 105 ? 12.458 17.944 -14.685 1.00 91.88 105 ASP A CA 1
ATOM 772 C C . ASP A 1 105 ? 12.596 16.534 -15.262 1.00 91.88 105 ASP A C 1
ATOM 774 O O . ASP A 1 105 ? 11.912 16.180 -16.222 1.00 91.88 105 ASP A O 1
ATOM 778 N N . ALA A 1 106 ? 13.423 15.692 -14.635 1.00 91.38 106 ALA A N 1
ATOM 779 C CA . ALA A 1 106 ? 13.561 14.283 -14.982 1.00 91.38 106 ALA A CA 1
ATOM 780 C C . ALA A 1 106 ? 12.226 13.538 -14.816 1.00 91.38 106 ALA A C 1
ATOM 782 O O . ALA A 1 106 ? 11.832 12.764 -15.690 1.00 91.38 106 ALA A O 1
ATOM 783 N N . ARG A 1 107 ? 11.496 13.815 -13.726 1.00 91.81 107 ARG A N 1
ATOM 784 C CA . ARG A 1 107 ? 10.152 13.280 -13.480 1.00 91.81 107 ARG A CA 1
ATOM 785 C C . ARG A 1 107 ? 9.161 13.746 -14.544 1.00 91.81 107 ARG A C 1
ATOM 787 O O . ARG A 1 107 ? 8.441 12.914 -15.090 1.00 91.81 107 ARG A O 1
ATOM 794 N N . SER A 1 108 ? 9.148 15.040 -14.864 1.00 92.75 108 SER A N 1
ATOM 795 C CA . SER A 1 108 ? 8.280 15.609 -15.902 1.00 92.75 108 SER A CA 1
ATOM 796 C C . SER A 1 108 ? 8.552 14.974 -17.270 1.00 92.75 108 SER A C 1
ATOM 798 O O . SER A 1 108 ? 7.627 14.490 -17.924 1.00 92.75 108 SER A O 1
ATOM 800 N N . LEU A 1 109 ? 9.823 14.862 -17.672 1.00 93.75 109 LEU A N 1
ATOM 801 C CA . LEU A 1 109 ? 10.219 14.208 -18.922 1.00 93.75 109 LEU A CA 1
ATOM 802 C C . LEU A 1 109 ? 9.820 12.726 -18.945 1.00 93.75 109 LEU A C 1
ATOM 804 O O . LEU A 1 109 ? 9.300 12.245 -19.951 1.00 93.75 109 LEU A O 1
ATOM 808 N N . MET A 1 110 ? 10.017 12.007 -17.836 1.00 94.62 110 MET A N 1
ATOM 809 C CA . MET A 1 110 ? 9.601 10.610 -17.711 1.00 94.62 110 MET A CA 1
ATOM 810 C C . MET A 1 110 ? 8.087 10.456 -17.907 1.00 94.62 110 MET A C 1
ATOM 812 O O . MET A 1 110 ? 7.653 9.603 -18.680 1.00 94.62 110 MET A O 1
ATOM 816 N N . GLN A 1 111 ? 7.278 11.305 -17.268 1.00 93.62 111 GLN A N 1
ATOM 817 C CA . GLN A 1 111 ? 5.817 11.287 -17.400 1.00 93.62 111 GLN A CA 1
ATOM 818 C C . GLN A 1 111 ? 5.360 11.621 -18.828 1.00 93.62 111 GLN A C 1
ATOM 820 O O . GLN A 1 111 ? 4.481 10.946 -19.365 1.00 93.62 111 GLN A O 1
ATOM 825 N N . GLN A 1 112 ? 5.992 12.602 -19.477 1.00 94.50 112 GLN A N 1
ATOM 826 C CA . GLN A 1 112 ? 5.715 12.936 -20.877 1.00 94.50 112 GLN A CA 1
ATOM 827 C C . GLN A 1 112 ? 6.065 11.780 -21.819 1.00 94.50 112 GLN A C 1
ATOM 829 O O . GLN A 1 112 ? 5.274 11.449 -22.701 1.00 94.50 112 GLN A O 1
ATOM 834 N N . ALA A 1 113 ? 7.212 11.125 -21.617 1.00 95.44 113 ALA A N 1
ATOM 835 C CA . ALA A 1 113 ? 7.611 9.959 -22.399 1.00 95.44 113 ALA A CA 1
ATOM 836 C C . ALA A 1 113 ? 6.630 8.793 -22.216 1.00 95.44 113 ALA A C 1
ATOM 838 O O . ALA A 1 113 ? 6.222 8.177 -23.199 1.00 95.44 113 ALA A O 1
ATOM 839 N N . CYS A 1 114 ? 6.190 8.543 -20.978 1.00 95.44 114 CYS A N 1
ATOM 840 C CA . CYS A 1 114 ? 5.158 7.553 -20.674 1.00 95.44 114 CYS A CA 1
ATOM 841 C C . CYS A 1 114 ? 3.852 7.855 -21.432 1.00 95.44 114 CYS A C 1
ATOM 843 O O . CYS A 1 114 ? 3.292 6.977 -22.087 1.00 95.44 114 CYS A O 1
ATOM 845 N N . ALA A 1 115 ? 3.398 9.110 -21.437 1.00 94.69 115 ALA A N 1
ATOM 846 C CA . ALA A 1 115 ? 2.177 9.507 -22.141 1.00 94.69 115 ALA A CA 1
ATOM 847 C C . ALA A 1 115 ? 2.228 9.267 -23.666 1.00 94.69 115 ALA A C 1
ATOM 849 O O . ALA A 1 115 ? 1.176 9.157 -24.297 1.00 94.69 115 ALA A O 1
ATOM 850 N N . ARG A 1 116 ? 3.426 9.153 -24.262 1.00 95.94 116 ARG A N 1
ATOM 851 C CA . ARG A 1 116 ? 3.620 8.846 -25.691 1.00 95.94 116 ARG A CA 1
ATOM 852 C C . ARG A 1 116 ? 3.638 7.358 -26.021 1.00 95.94 116 ARG A C 1
ATOM 854 O O . ARG A 1 116 ? 3.650 7.023 -27.201 1.00 95.94 116 ARG A O 1
ATOM 861 N N . VAL A 1 117 ? 3.633 6.462 -25.040 1.00 97.12 117 VAL A N 1
ATOM 862 C CA . VAL A 1 117 ? 3.582 5.017 -25.301 1.00 97.12 117 VAL A CA 1
ATOM 863 C C . VAL A 1 117 ? 2.143 4.623 -25.634 1.00 97.12 117 VAL A C 1
ATOM 865 O O . VAL A 1 117 ? 1.229 4.919 -24.867 1.00 97.12 117 VAL A O 1
ATOM 868 N N . ALA A 1 118 ? 1.912 3.955 -26.762 1.00 96.50 118 ALA A N 1
ATOM 869 C CA . ALA A 1 118 ? 0.598 3.420 -27.116 1.00 96.50 118 ALA A CA 1
ATOM 870 C C . ALA A 1 118 ? 0.152 2.323 -26.118 1.00 96.50 118 ALA A C 1
ATOM 872 O O . ALA A 1 118 ? 1.008 1.677 -25.510 1.00 96.50 118 ALA A O 1
ATOM 873 N N . PRO A 1 119 ? -1.158 2.072 -25.924 1.00 94.94 119 PRO A N 1
ATOM 874 C CA . PRO A 1 119 ? -1.628 0.942 -25.117 1.00 94.94 119 PRO A CA 1
ATOM 875 C C . PRO A 1 119 ? -1.014 -0.387 -25.590 1.00 94.94 119 PRO A C 1
ATOM 877 O O . PRO A 1 119 ? -1.064 -0.708 -26.774 1.00 94.94 119 PRO A O 1
ATOM 880 N N . GLY A 1 120 ? -0.395 -1.146 -24.681 1.00 94.38 120 GLY A N 1
ATOM 881 C CA . GLY A 1 120 ? 0.358 -2.368 -25.004 1.00 94.38 120 GLY A CA 1
ATOM 882 C C . GLY A 1 120 ? 1.801 -2.145 -25.487 1.00 94.38 120 GLY A C 1
ATOM 883 O O . GLY A 1 120 ? 2.579 -3.105 -25.530 1.00 94.38 120 GLY A O 1
ATOM 884 N N . GLY A 1 121 ? 2.171 -0.901 -25.806 1.00 97.06 121 GLY A N 1
ATOM 885 C CA . GLY A 1 121 ? 3.512 -0.488 -26.215 1.00 97.06 121 GLY A CA 1
ATOM 886 C C . GLY A 1 121 ? 4.535 -0.509 -25.076 1.00 97.06 121 GLY A C 1
ATOM 887 O O . GLY A 1 121 ? 4.210 -0.795 -23.917 1.00 97.06 121 GLY A O 1
ATOM 888 N N . VAL A 1 122 ? 5.793 -0.208 -25.407 1.00 97.81 122 VAL A N 1
ATOM 889 C CA . VAL A 1 122 ? 6.918 -0.283 -24.462 1.00 97.81 122 VAL A CA 1
ATOM 890 C C . VAL A 1 122 ? 7.726 1.016 -24.398 1.00 97.81 122 VAL A C 1
ATOM 892 O O . VAL A 1 122 ? 8.021 1.645 -25.410 1.00 97.81 122 VAL A O 1
ATOM 895 N N . LEU A 1 123 ? 8.134 1.394 -23.192 1.00 97.75 123 LEU A N 1
ATOM 896 C CA . LEU A 1 123 ? 9.145 2.401 -22.908 1.00 97.75 123 LEU A CA 1
ATOM 897 C C . LEU A 1 123 ? 10.451 1.696 -22.524 1.00 97.75 123 LEU A C 1
ATOM 899 O O . LEU A 1 123 ? 10.504 0.893 -21.591 1.00 97.75 123 LEU A O 1
ATOM 903 N N . LEU A 1 124 ? 11.513 2.008 -23.254 1.00 97.31 124 LEU A N 1
ATOM 904 C CA . LEU A 1 124 ? 12.845 1.447 -23.095 1.00 97.31 124 LEU A CA 1
ATOM 905 C C . LEU A 1 124 ? 13.765 2.531 -22.549 1.00 97.31 124 LEU A C 1
ATOM 907 O O . LEU A 1 124 ? 14.076 3.500 -23.236 1.00 97.31 124 LEU A O 1
ATOM 911 N N . LEU A 1 125 ? 14.195 2.386 -21.304 1.00 95.56 125 LEU A N 1
ATOM 912 C CA . LEU A 1 125 ? 15.009 3.383 -20.622 1.00 95.56 125 LEU A CA 1
ATOM 913 C C . LEU A 1 125 ? 16.414 2.842 -20.392 1.00 95.56 125 LEU A C 1
ATOM 915 O O . LEU A 1 125 ? 16.599 1.780 -19.806 1.00 95.56 125 LEU A O 1
ATOM 919 N N . ARG A 1 126 ? 17.415 3.615 -20.796 1.00 93.56 126 ARG A N 1
ATOM 920 C CA . ARG A 1 126 ? 18.796 3.465 -20.350 1.00 93.56 126 ARG A CA 1
ATOM 921 C C . ARG A 1 126 ? 19.203 4.748 -19.649 1.00 93.56 126 ARG A C 1
ATOM 923 O O . ARG A 1 126 ? 19.291 5.786 -20.300 1.00 93.56 126 ARG A O 1
ATOM 930 N N . GLY A 1 127 ? 19.488 4.675 -18.360 1.00 88.00 127 GLY A N 1
ATOM 931 C CA . GLY A 1 127 ? 19.859 5.844 -17.564 1.00 88.00 127 GLY A CA 1
ATOM 932 C C . GLY A 1 127 ? 20.722 5.477 -16.370 1.00 88.00 127 GLY A C 1
ATOM 933 O O . GLY A 1 127 ? 21.143 4.322 -16.226 1.00 88.00 127 GLY A O 1
ATOM 934 N N . GLY A 1 128 ? 20.991 6.469 -15.528 1.00 81.75 128 GLY A N 1
ATOM 935 C CA . GLY A 1 128 ? 21.635 6.294 -14.237 1.00 81.75 128 GLY A CA 1
ATOM 936 C C . GLY A 1 128 ? 20.913 5.226 -13.419 1.00 81.75 128 GLY A C 1
ATOM 937 O O . GLY A 1 128 ? 19.710 5.315 -13.196 1.00 81.75 128 GLY A O 1
ATOM 938 N N . ALA A 1 129 ? 21.644 4.201 -12.983 1.00 71.75 129 ALA A N 1
ATOM 939 C CA . ALA A 1 129 ? 21.114 3.253 -12.021 1.00 71.75 129 ALA A CA 1
ATOM 940 C C . ALA A 1 129 ? 20.888 3.986 -10.704 1.00 71.75 129 ALA A C 1
ATOM 942 O O . ALA A 1 129 ? 21.754 4.757 -10.277 1.00 71.75 129 ALA A O 1
ATOM 943 N N . ALA A 1 130 ? 19.796 3.664 -10.010 1.00 63.81 130 ALA A N 1
ATOM 944 C CA . ALA A 1 130 ? 19.663 3.953 -8.583 1.00 63.81 130 ALA A CA 1
ATOM 945 C C . ALA A 1 130 ? 20.657 3.073 -7.799 1.00 63.81 130 ALA A C 1
ATOM 947 O O . ALA A 1 130 ? 20.299 2.136 -7.086 1.00 63.81 130 ALA A O 1
ATOM 948 N N . ALA A 1 131 ? 21.947 3.295 -8.034 1.00 57.06 131 ALA A N 1
ATOM 949 C CA . ALA A 1 131 ? 23.028 2.526 -7.469 1.00 57.06 131 ALA A CA 1
ATOM 950 C C . ALA A 1 131 ? 23.154 2.849 -5.971 1.00 57.06 131 ALA A C 1
ATOM 952 O O . ALA A 1 131 ? 22.770 3.937 -5.529 1.00 57.06 131 ALA A O 1
ATOM 953 N N . PRO A 1 132 ? 23.803 1.973 -5.182 1.00 50.16 132 PRO A N 1
ATOM 954 C CA . PRO A 1 132 ? 24.124 2.213 -3.777 1.00 50.16 132 PRO A CA 1
ATOM 955 C C . PRO A 1 132 ? 25.032 3.430 -3.537 1.00 50.16 132 PRO A C 1
ATOM 957 O O . PRO A 1 132 ? 25.531 3.573 -2.429 1.00 50.16 132 PRO A O 1
ATOM 960 N N . GLY A 1 133 ? 25.291 4.298 -4.523 1.00 45.28 133 GLY A N 1
ATOM 961 C CA . GLY A 1 133 ? 26.180 5.453 -4.411 1.00 45.28 133 GLY A CA 1
ATOM 962 C C . GLY A 1 133 ? 25.849 6.341 -3.212 1.00 45.28 133 GLY A C 1
ATOM 963 O O . GLY A 1 133 ? 26.760 6.778 -2.520 1.00 45.28 133 GLY A O 1
ATOM 964 N N . GLY A 1 134 ? 24.567 6.498 -2.863 1.00 49.47 134 GLY A N 1
ATOM 965 C CA . GLY A 1 134 ? 24.160 7.186 -1.632 1.00 49.47 134 GLY A CA 1
ATOM 966 C C . GLY A 1 134 ? 24.651 6.494 -0.354 1.00 49.47 134 GLY A C 1
ATOM 967 O O . GLY A 1 134 ? 25.067 7.155 0.584 1.00 49.47 134 GLY A O 1
ATOM 968 N N . VAL A 1 135 ? 24.698 5.167 -0.339 1.00 49.00 135 VAL A N 1
ATOM 969 C CA . VAL A 1 135 ? 25.001 4.337 0.840 1.00 49.00 135 VAL A CA 1
ATOM 970 C C . VAL A 1 135 ? 26.480 4.041 0.944 1.00 49.00 135 VAL A C 1
ATOM 972 O O . VAL A 1 135 ? 27.024 4.112 2.033 1.00 49.00 135 VAL A O 1
ATOM 975 N N . LEU A 1 136 ? 27.153 3.794 -0.177 1.00 50.16 136 LEU A N 1
ATOM 976 C CA . LEU A 1 136 ? 28.604 3.768 -0.221 1.00 50.16 136 LEU A CA 1
ATOM 977 C C . LEU A 1 136 ? 29.136 5.155 0.147 1.00 50.16 136 LEU A C 1
ATOM 979 O O . LEU A 1 136 ? 30.003 5.246 0.997 1.00 50.16 136 LEU A O 1
ATOM 983 N N . SER A 1 137 ? 28.570 6.247 -0.384 1.00 46.75 137 SER A N 1
ATOM 984 C CA . SER A 1 137 ? 28.982 7.593 0.030 1.00 46.75 137 SER A CA 1
ATOM 985 C C . SER A 1 137 ? 28.702 7.865 1.504 1.00 46.75 137 SER A C 1
ATOM 987 O O . SER A 1 137 ? 29.552 8.455 2.150 1.00 46.75 137 SER A O 1
ATOM 989 N N . TRP A 1 138 ? 27.567 7.415 2.049 1.00 52.72 138 TRP A N 1
ATOM 990 C CA . TRP A 1 138 ? 27.210 7.595 3.457 1.00 52.72 138 TRP A CA 1
ATOM 991 C C . TRP A 1 138 ? 28.105 6.760 4.384 1.00 52.72 138 TRP A C 1
ATOM 993 O O . TRP A 1 138 ? 28.739 7.311 5.279 1.00 52.72 138 TRP A O 1
ATOM 1003 N N . LEU A 1 139 ? 28.271 5.464 4.096 1.00 53.41 139 LEU A N 1
ATOM 1004 C CA . LEU A 1 139 ? 29.191 4.572 4.808 1.00 53.41 139 LEU A CA 1
ATOM 1005 C C . LEU A 1 139 ? 30.637 5.080 4.728 1.00 53.41 139 LEU A C 1
ATOM 1007 O O . LEU A 1 139 ? 31.343 5.074 5.727 1.00 53.41 139 LEU A O 1
ATOM 1011 N N . LEU A 1 140 ? 31.081 5.576 3.572 1.00 52.00 140 LEU A N 1
ATOM 1012 C CA . LEU A 1 140 ? 32.427 6.130 3.396 1.00 52.00 140 LEU A CA 1
ATOM 1013 C C . LEU A 1 140 ? 32.578 7.536 4.007 1.00 52.00 140 LEU A C 1
ATOM 1015 O O . LEU A 1 140 ? 33.702 7.962 4.265 1.00 52.00 140 LEU A O 1
ATOM 1019 N N . ARG A 1 141 ? 31.480 8.267 4.243 1.00 49.19 141 ARG A N 1
ATOM 1020 C CA . ARG A 1 141 ? 31.485 9.598 4.872 1.00 49.19 141 ARG A CA 1
ATOM 1021 C C . ARG A 1 141 ? 31.655 9.512 6.384 1.00 49.19 141 ARG A C 1
ATOM 1023 O O . ARG A 1 141 ? 32.348 10.369 6.927 1.00 49.19 141 ARG A O 1
ATOM 1030 N N . ASP A 1 142 ? 31.066 8.491 7.007 1.00 53.09 142 ASP A N 1
ATOM 1031 C CA . ASP A 1 142 ? 31.032 8.347 8.466 1.00 53.09 142 ASP A CA 1
ATOM 1032 C C . ASP A 1 142 ? 32.005 7.275 8.998 1.00 53.09 142 ASP A C 1
ATOM 1034 O O . ASP A 1 142 ? 32.471 7.400 10.127 1.00 53.09 142 ASP A O 1
ATOM 1038 N N . ALA A 1 143 ? 32.376 6.257 8.205 1.00 52.66 143 ALA A N 1
ATOM 1039 C CA . ALA A 1 143 ? 33.266 5.174 8.660 1.00 52.66 143 ALA A CA 1
ATOM 1040 C C . ALA A 1 143 ? 34.753 5.351 8.292 1.00 52.66 143 ALA A C 1
ATOM 1042 O O . ALA A 1 143 ? 35.595 4.611 8.800 1.00 52.66 143 ALA A O 1
ATOM 1043 N N . LEU A 1 144 ? 35.109 6.298 7.416 1.00 49.38 144 LEU A N 1
ATOM 1044 C CA . LEU A 1 144 ? 36.503 6.546 7.031 1.00 49.38 144 LEU A CA 1
ATOM 1045 C C . LEU A 1 144 ? 37.021 7.852 7.631 1.00 49.38 144 LEU A C 1
ATOM 1047 O O . LEU A 1 144 ? 36.313 8.856 7.660 1.00 49.38 144 LEU A O 1
ATOM 1051 N N . ALA A 1 145 ? 38.286 7.847 8.068 1.00 54.91 145 ALA A N 1
ATOM 1052 C CA . ALA A 1 145 ? 38.966 9.029 8.587 1.00 54.91 145 ALA A CA 1
ATOM 1053 C C . ALA A 1 145 ? 38.733 10.247 7.672 1.00 54.91 145 ALA A C 1
ATOM 1055 O O . ALA A 1 145 ? 38.811 10.140 6.443 1.00 54.91 145 ALA A O 1
ATOM 1056 N N . ALA A 1 146 ? 38.483 11.408 8.290 1.00 62.25 146 ALA A N 1
ATOM 1057 C CA . ALA A 1 146 ? 38.118 12.677 7.653 1.00 62.25 146 ALA A CA 1
ATOM 1058 C C . ALA A 1 146 ? 38.759 12.985 6.274 1.00 62.25 146 ALA A C 1
ATOM 1060 O O . ALA A 1 146 ? 38.037 13.484 5.406 1.00 62.25 146 ALA A O 1
ATOM 1061 N N . PRO A 1 147 ? 40.054 12.706 5.999 1.00 56.41 147 PRO A N 1
ATOM 1062 C CA . PRO A 1 147 ? 40.637 12.954 4.676 1.00 56.41 147 PRO A CA 1
ATOM 1063 C C . PRO A 1 147 ? 40.076 12.079 3.541 1.00 56.41 147 PRO A C 1
ATOM 1065 O O . PRO A 1 147 ? 39.852 12.601 2.448 1.00 56.41 147 PRO A O 1
ATOM 1068 N N . VAL A 1 148 ? 39.779 10.793 3.765 1.00 55.06 148 VAL A N 1
ATOM 1069 C CA . VAL A 1 148 ? 39.237 9.913 2.705 1.00 55.06 148 VAL A CA 1
ATOM 1070 C C . VAL A 1 148 ? 37.772 10.248 2.430 1.00 55.06 148 VAL A C 1
ATOM 1072 O O . VAL A 1 148 ? 37.360 10.339 1.274 1.00 55.06 148 VAL A O 1
ATOM 1075 N N . ALA A 1 149 ? 37.010 10.555 3.483 1.00 56.28 149 ALA A N 1
ATOM 1076 C CA . ALA A 1 149 ? 35.650 11.072 3.367 1.00 56.28 149 ALA A CA 1
ATOM 1077 C C . ALA A 1 149 ? 35.597 12.410 2.606 1.00 56.28 149 ALA A C 1
ATOM 1079 O O . ALA A 1 149 ? 34.640 12.664 1.874 1.00 56.28 149 ALA A O 1
ATOM 1080 N N . ARG A 1 150 ? 36.612 13.277 2.751 1.00 62.03 150 ARG A N 1
ATOM 1081 C CA . ARG A 1 150 ? 36.720 14.550 2.015 1.00 62.03 150 ARG A CA 1
ATOM 1082 C C . ARG A 1 150 ? 37.074 14.323 0.546 1.00 62.03 150 ARG A C 1
ATOM 1084 O O . ARG A 1 150 ? 36.375 14.848 -0.310 1.00 62.03 150 ARG A O 1
ATOM 1091 N N . PHE A 1 151 ? 38.064 13.475 0.260 1.00 62.22 151 PHE A N 1
ATOM 1092 C CA . PHE A 1 151 ? 38.439 13.106 -1.110 1.00 62.22 151 PHE A CA 1
ATOM 1093 C C . PHE A 1 151 ? 37.275 12.468 -1.873 1.00 62.22 151 PHE A C 1
ATOM 1095 O O . PHE A 1 151 ? 36.965 12.884 -2.985 1.00 62.22 151 PHE A O 1
ATOM 1102 N N . LEU A 1 152 ? 36.579 11.508 -1.262 1.00 53.31 152 LEU A N 1
ATOM 1103 C CA . LEU A 1 152 ? 35.418 10.866 -1.874 1.00 53.31 152 LEU A CA 1
ATOM 1104 C C . LEU A 1 152 ? 34.248 11.831 -2.035 1.00 53.31 152 LEU A C 1
ATOM 1106 O O . LEU A 1 152 ? 33.570 11.781 -3.052 1.00 53.31 152 LEU A O 1
ATOM 1110 N N . ARG A 1 153 ? 34.023 12.741 -1.081 1.00 57.19 153 ARG A N 1
ATOM 1111 C CA . ARG A 1 153 ? 33.008 13.796 -1.206 1.00 57.19 153 ARG A CA 1
ATOM 1112 C C . ARG A 1 153 ? 33.324 14.741 -2.357 1.00 57.19 153 ARG A C 1
ATOM 1114 O O . ARG A 1 153 ? 32.413 15.100 -3.090 1.00 57.19 153 ARG A O 1
ATOM 1121 N N . ASP A 1 154 ? 34.582 15.122 -2.532 1.00 58.84 154 ASP A N 1
ATOM 1122 C CA . ASP A 1 154 ? 35.001 15.995 -3.626 1.00 58.84 154 ASP A CA 1
ATOM 1123 C C . ASP A 1 154 ? 34.996 15.249 -4.970 1.00 58.84 154 ASP A C 1
ATOM 1125 O O . ASP A 1 154 ? 34.617 15.832 -5.980 1.00 58.84 154 ASP A O 1
ATOM 1129 N N . ALA A 1 155 ? 35.300 13.948 -4.991 1.00 57.91 155 ALA A N 1
ATOM 1130 C CA . ALA A 1 155 ? 35.144 13.092 -6.167 1.00 57.91 155 ALA A CA 1
ATOM 1131 C C . ALA A 1 155 ? 33.666 12.879 -6.544 1.00 57.91 155 ALA A C 1
ATOM 1133 O O . ALA A 1 155 ? 33.317 12.976 -7.715 1.00 57.91 155 ALA A O 1
ATOM 1134 N N . LEU A 1 156 ? 32.785 12.665 -5.561 1.00 54.88 156 LEU A N 1
ATOM 1135 C CA . LEU A 1 156 ? 31.336 12.522 -5.750 1.00 54.88 156 LEU A CA 1
ATOM 1136 C C . LEU A 1 156 ? 30.675 13.844 -6.156 1.00 54.88 156 LEU A C 1
ATOM 1138 O O . LEU A 1 156 ? 29.788 13.833 -6.994 1.00 54.88 156 LEU A O 1
ATOM 1142 N N . LYS A 1 157 ? 31.127 14.986 -5.620 1.00 54.22 157 LYS A N 1
ATOM 1143 C CA . LYS A 1 157 ? 30.704 16.327 -6.072 1.00 54.22 157 LYS A CA 1
ATOM 1144 C C . LYS A 1 157 ? 31.173 16.654 -7.491 1.00 54.22 157 LYS A C 1
ATOM 1146 O O . LYS A 1 157 ? 30.596 17.526 -8.129 1.00 54.22 157 LYS A O 1
ATOM 1151 N N . ARG A 1 158 ? 32.252 16.011 -7.947 1.00 50.06 158 ARG A N 1
ATOM 1152 C CA . ARG A 1 158 ? 32.784 16.128 -9.311 1.00 50.06 158 ARG A CA 1
ATOM 1153 C C . ARG A 1 158 ? 32.132 15.156 -10.290 1.00 50.06 158 ARG A C 1
ATOM 1155 O O . ARG A 1 158 ? 32.411 15.271 -11.479 1.00 50.06 158 ARG A O 1
ATOM 1162 N N . LEU A 1 159 ? 31.287 14.229 -9.830 1.00 52.31 159 LEU A N 1
ATOM 1163 C CA . LEU A 1 159 ? 30.400 13.508 -10.736 1.00 52.31 159 LEU A CA 1
ATOM 1164 C C . LEU A 1 159 ? 29.327 14.504 -11.205 1.00 52.31 159 LEU A C 1
ATOM 1166 O O . LEU A 1 159 ? 28.597 15.032 -10.366 1.00 52.31 159 LEU A O 1
ATOM 1170 N N . PRO A 1 160 ? 29.263 14.834 -12.505 1.00 40.62 160 PRO A N 1
ATOM 1171 C CA . PRO A 1 160 ? 28.162 15.624 -13.037 1.00 40.62 160 PRO A CA 1
ATOM 1172 C C . PRO A 1 160 ? 26.854 14.837 -12.852 1.00 40.62 160 PRO A C 1
ATOM 1174 O O . PRO A 1 160 ? 26.812 13.641 -13.137 1.00 40.62 160 PRO A O 1
ATOM 1177 N N . GLY A 1 161 ? 25.819 15.507 -12.339 1.00 47.69 161 GLY A N 1
ATOM 1178 C CA . GLY A 1 161 ? 24.519 14.911 -12.013 1.00 47.69 161 GLY A CA 1
ATOM 1179 C C . GLY A 1 161 ? 24.355 14.642 -10.512 1.00 47.69 161 GLY A C 1
ATOM 1180 O O . GLY A 1 161 ? 25.273 14.186 -9.835 1.00 47.69 161 GLY A O 1
ATOM 1181 N N . GLY A 1 162 ? 23.187 14.976 -9.956 1.00 52.75 162 GLY A N 1
ATOM 1182 C CA . GLY A 1 162 ? 22.842 14.669 -8.563 1.00 52.75 162 GLY A CA 1
ATOM 1183 C C . GLY A 1 162 ? 22.804 13.159 -8.278 1.00 52.75 162 GLY A C 1
ATOM 1184 O O . GLY A 1 162 ? 23.161 12.333 -9.113 1.00 52.75 162 GLY A O 1
ATOM 1185 N N . LEU A 1 163 ? 22.353 12.766 -7.080 1.00 57.16 163 LEU A N 1
ATOM 1186 C CA . LEU A 1 163 ? 22.076 11.350 -6.801 1.00 57.16 163 LEU A CA 1
ATOM 1187 C C . LEU A 1 163 ? 21.102 10.816 -7.860 1.00 57.16 163 LEU A C 1
ATOM 1189 O O . LEU A 1 163 ? 19.998 11.343 -7.982 1.00 57.16 163 LEU A O 1
ATOM 1193 N N . ALA A 1 164 ? 21.521 9.790 -8.608 1.00 60.84 164 ALA A N 1
ATOM 1194 C CA . ALA A 1 164 ? 20.701 9.169 -9.639 1.00 60.84 164 ALA A CA 1
ATOM 1195 C C . ALA A 1 164 ? 19.330 8.788 -9.066 1.00 60.84 164 ALA A C 1
ATOM 1197 O O . ALA A 1 164 ? 19.229 8.110 -8.038 1.00 60.84 164 ALA A O 1
ATOM 1198 N N . HIS A 1 165 ? 18.278 9.261 -9.723 1.00 73.31 165 HIS A N 1
ATOM 1199 C CA . HIS A 1 165 ? 16.908 8.963 -9.345 1.00 73.31 165 HIS A CA 1
ATOM 1200 C C . HIS A 1 165 ? 16.500 7.591 -9.897 1.00 73.31 165 HIS A C 1
ATOM 1202 O O . HIS A 1 165 ? 16.832 7.266 -11.036 1.00 73.31 165 HIS A O 1
ATOM 1208 N N . ASP A 1 166 ? 15.744 6.793 -9.134 1.00 83.62 166 ASP A N 1
ATOM 1209 C CA . ASP A 1 166 ? 15.110 5.589 -9.691 1.00 83.62 166 ASP A CA 1
ATOM 1210 C C . ASP A 1 166 ? 13.921 6.022 -10.557 1.00 83.62 166 ASP A C 1
ATOM 1212 O O . ASP A 1 166 ? 12.790 6.102 -10.084 1.00 83.62 166 ASP A O 1
ATOM 1216 N N . ALA A 1 167 ? 14.178 6.349 -11.825 1.00 85.75 167 ALA A N 1
ATOM 1217 C CA . ALA A 1 167 ? 13.172 6.904 -12.735 1.00 85.75 167 ALA A CA 1
ATOM 1218 C C . ALA A 1 167 ? 11.934 6.008 -12.900 1.00 85.75 167 ALA A C 1
ATOM 1220 O O . ALA A 1 167 ? 10.835 6.481 -13.186 1.00 85.75 167 ALA A O 1
ATOM 1221 N N . ALA A 1 168 ? 12.089 4.708 -12.673 1.00 85.12 168 ALA A N 1
ATOM 1222 C CA . ALA A 1 168 ? 10.988 3.764 -12.705 1.00 85.12 168 ALA A CA 1
ATOM 1223 C C . ALA A 1 168 ? 10.014 3.915 -11.519 1.00 85.12 168 ALA A C 1
ATOM 1225 O O . ALA A 1 168 ? 8.884 3.449 -11.616 1.00 85.12 168 ALA A O 1
ATOM 1226 N N . GLN A 1 169 ? 10.369 4.634 -10.447 1.00 84.94 169 GLN A N 1
ATOM 1227 C CA . GLN A 1 169 ? 9.405 5.053 -9.418 1.00 84.94 169 GLN A CA 1
ATOM 1228 C C . GLN A 1 169 ? 8.411 6.102 -9.937 1.00 84.94 169 GLN A C 1
ATOM 1230 O O . GLN A 1 169 ? 7.349 6.288 -9.348 1.00 84.94 169 GLN A O 1
ATOM 1235 N N . TRP A 1 170 ? 8.728 6.785 -11.040 1.00 89.25 170 TRP A N 1
ATOM 1236 C CA . TRP A 1 170 ? 7.886 7.833 -11.621 1.00 89.25 170 TRP A CA 1
ATOM 1237 C C . TRP A 1 170 ? 6.964 7.335 -12.732 1.00 89.25 170 TRP A C 1
ATOM 1239 O O . TRP A 1 170 ? 6.235 8.141 -13.312 1.00 89.25 170 TRP A O 1
ATOM 1249 N N . VAL A 1 171 ? 6.988 6.033 -13.042 1.00 90.88 171 VAL A N 1
ATOM 1250 C CA . VAL A 1 171 ? 6.060 5.463 -14.024 1.00 90.88 171 VAL A CA 1
ATOM 1251 C C . VAL A 1 171 ? 4.624 5.607 -13.513 1.00 90.88 171 VAL A C 1
ATOM 1253 O O . VAL A 1 171 ? 4.386 5.342 -12.330 1.00 90.88 171 VAL A O 1
ATOM 1256 N N . PRO A 1 172 ? 3.671 6.023 -14.362 1.00 90.19 172 PRO A N 1
ATOM 1257 C CA . PRO A 1 172 ? 2.262 6.075 -13.987 1.00 90.19 172 PRO A CA 1
ATOM 1258 C C . PRO A 1 172 ? 1.691 4.687 -13.654 1.00 90.19 172 PRO A C 1
ATOM 1260 O O . PRO A 1 172 ? 2.277 3.658 -13.987 1.00 90.19 172 PRO A O 1
ATOM 1263 N N . ALA A 1 173 ? 0.520 4.652 -13.013 1.00 84.31 173 ALA A N 1
ATOM 1264 C CA . ALA A 1 173 ? -0.121 3.407 -12.579 1.00 84.31 173 ALA A CA 1
ATOM 1265 C C . ALA A 1 173 ? -0.590 2.499 -13.736 1.00 84.31 173 ALA A C 1
ATOM 1267 O O . ALA A 1 173 ? -0.757 1.300 -13.533 1.00 84.31 173 ALA A O 1
ATOM 1268 N N . ASP A 1 174 ? -0.784 3.039 -14.946 1.00 87.88 174 ASP A N 1
ATOM 1269 C CA . ASP A 1 174 ? -1.090 2.265 -16.159 1.00 87.88 174 ASP A CA 1
ATOM 1270 C C . ASP A 1 174 ? 0.169 1.681 -16.828 1.00 87.88 174 ASP A C 1
ATOM 1272 O O . ASP A 1 174 ? 0.092 1.117 -17.922 1.00 87.88 174 ASP A O 1
ATOM 1276 N N . MET A 1 175 ? 1.331 1.790 -16.179 1.00 92.31 175 MET A N 1
ATOM 1277 C CA . MET A 1 175 ? 2.597 1.244 -16.650 1.00 92.31 175 MET A CA 1
ATOM 1278 C C . MET A 1 175 ? 3.205 0.248 -15.668 1.00 92.31 175 MET A C 1
ATOM 1280 O O . MET A 1 175 ? 3.129 0.399 -14.450 1.00 92.31 175 MET A O 1
ATOM 1284 N N . ARG A 1 176 ? 3.872 -0.766 -16.219 1.00 91.94 176 ARG A N 1
ATOM 1285 C CA . ARG A 1 176 ? 4.490 -1.864 -15.473 1.00 91.94 176 ARG A CA 1
ATOM 1286 C C . ARG A 1 176 ? 5.943 -2.041 -15.881 1.00 91.94 176 ARG A C 1
ATOM 1288 O O . ARG A 1 176 ? 6.240 -2.196 -17.061 1.00 91.94 176 ARG A O 1
ATOM 1295 N N . VAL A 1 177 ? 6.851 -2.064 -14.911 1.00 93.38 177 VAL A N 1
ATOM 1296 C CA . VAL A 1 177 ? 8.256 -2.420 -15.153 1.00 93.38 177 VAL A CA 1
ATOM 1297 C C . VAL A 1 177 ? 8.338 -3.935 -15.354 1.00 93.38 177 VAL A C 1
ATOM 1299 O O . VAL A 1 177 ? 8.032 -4.683 -14.434 1.00 93.38 177 VAL A O 1
ATOM 1302 N N . GLU A 1 178 ? 8.738 -4.395 -16.538 1.00 93.75 178 GLU A N 1
ATOM 1303 C CA . GLU A 1 178 ? 8.794 -5.832 -16.864 1.00 93.75 178 GLU A CA 1
ATOM 1304 C C . GLU A 1 178 ? 10.180 -6.432 -16.641 1.00 93.75 178 GLU A C 1
ATOM 1306 O O . GLU A 1 178 ? 10.313 -7.599 -16.277 1.00 93.75 178 GLU A O 1
ATOM 1311 N N . ALA A 1 179 ? 11.230 -5.646 -16.874 1.00 93.38 179 ALA A N 1
ATOM 1312 C CA . ALA A 1 179 ? 12.597 -6.121 -16.742 1.00 93.38 179 ALA A CA 1
ATOM 1313 C C . ALA A 1 179 ? 13.549 -4.995 -16.356 1.00 93.38 179 ALA A C 1
ATOM 1315 O O . ALA A 1 179 ? 13.401 -3.847 -16.784 1.00 93.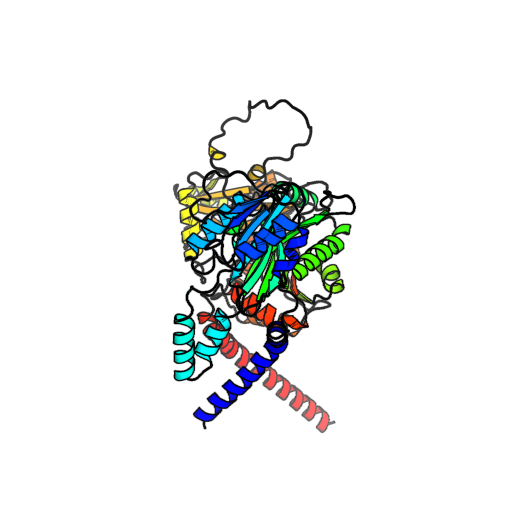38 179 ALA A O 1
ATOM 1316 N N . ARG A 1 180 ? 14.581 -5.357 -15.591 1.00 91.62 180 ARG A N 1
ATOM 1317 C CA . ARG A 1 180 ? 15.729 -4.493 -15.312 1.00 91.62 180 ARG A CA 1
ATOM 1318 C C . ARG A 1 180 ? 17.030 -5.263 -15.458 1.00 91.62 180 ARG A C 1
ATOM 1320 O O . ARG A 1 180 ? 17.165 -6.383 -14.964 1.00 91.62 180 ARG A O 1
ATOM 1327 N N . ALA A 1 181 ? 18.021 -4.644 -16.083 1.00 89.00 181 ALA A N 1
ATOM 1328 C CA . ALA A 1 181 ? 19.354 -5.209 -16.221 1.00 89.00 181 ALA A CA 1
ATOM 1329 C C . ALA A 1 181 ? 20.428 -4.159 -15.895 1.00 89.00 181 ALA A C 1
ATOM 1331 O O . ALA A 1 181 ? 20.343 -3.034 -16.385 1.00 89.00 181 ALA A O 1
ATOM 1332 N N . PRO A 1 182 ? 21.447 -4.500 -15.087 1.00 85.44 182 PRO A N 1
ATOM 1333 C CA . PRO A 1 182 ? 22.554 -3.590 -14.822 1.00 85.44 182 PRO A CA 1
ATOM 1334 C C . PRO A 1 182 ? 23.408 -3.436 -16.084 1.00 85.44 182 PRO A C 1
ATOM 1336 O O . PRO A 1 182 ? 23.707 -4.423 -16.756 1.00 85.44 182 PRO A O 1
ATOM 1339 N N . GLU A 1 183 ? 23.844 -2.217 -16.381 1.00 83.69 183 GLU A N 1
ATOM 1340 C CA . GLU A 1 183 ? 24.801 -1.902 -17.442 1.00 83.69 183 GLU A CA 1
ATOM 1341 C C . GLU A 1 183 ? 26.033 -1.234 -16.817 1.00 83.69 183 GLU A C 1
ATOM 1343 O O . GLU A 1 183 ? 26.231 -0.021 -16.868 1.00 83.69 183 GLU A O 1
ATOM 1348 N N . GLY A 1 184 ? 26.867 -2.051 -16.173 1.00 79.12 184 GLY A N 1
ATOM 1349 C CA . GLY A 1 184 ? 27.977 -1.573 -15.350 1.00 79.12 184 GLY A CA 1
ATOM 1350 C C . GLY A 1 184 ? 27.525 -1.130 -13.954 1.00 79.12 184 GLY A C 1
ATOM 1351 O O . GLY A 1 184 ? 26.505 -1.589 -13.445 1.00 79.12 184 GLY A O 1
ATOM 1352 N N . LEU A 1 185 ? 28.315 -0.259 -13.314 1.00 72.06 185 LEU A N 1
ATOM 1353 C CA . LEU A 1 185 ? 28.100 0.157 -11.918 1.00 72.06 185 LEU A CA 1
ATOM 1354 C C . LEU A 1 185 ? 27.066 1.275 -11.751 1.00 72.06 185 LEU A C 1
ATOM 1356 O O . LEU A 1 185 ? 26.417 1.360 -10.713 1.00 72.06 185 LEU A O 1
ATOM 1360 N N . LEU A 1 186 ? 26.963 2.158 -12.746 1.00 78.88 186 LEU A N 1
ATOM 1361 C CA . LEU A 1 186 ? 26.225 3.420 -12.638 1.00 78.88 186 LEU A CA 1
ATOM 1362 C C . LEU A 1 186 ? 25.050 3.516 -13.600 1.00 78.88 186 LEU A C 1
ATOM 1364 O O . LEU A 1 186 ? 24.368 4.532 -13.595 1.00 78.88 186 LEU A O 1
ATOM 1368 N N . ARG A 1 187 ? 24.820 2.510 -14.446 1.00 84.31 187 ARG A N 1
ATOM 1369 C CA . ARG A 1 187 ? 23.728 2.528 -15.418 1.00 84.31 187 ARG A CA 1
ATOM 1370 C C . ARG A 1 187 ? 22.903 1.267 -15.334 1.00 84.31 187 ARG A C 1
ATOM 1372 O O . ARG A 1 187 ? 23.399 0.194 -14.989 1.00 84.31 187 ARG A O 1
ATOM 1379 N N . GLU A 1 188 ? 21.635 1.411 -15.664 1.00 89.62 188 GLU A N 1
ATOM 1380 C CA . GLU A 1 188 ? 20.723 0.298 -15.840 1.00 89.62 188 GLU A CA 1
ATOM 1381 C C . GLU A 1 188 ? 19.901 0.480 -17.110 1.00 89.62 188 GLU A C 1
ATOM 1383 O O . GLU A 1 188 ? 19.759 1.576 -17.660 1.00 89.62 188 GLU A O 1
ATOM 1388 N N . VAL A 1 189 ? 19.384 -0.647 -17.571 1.00 92.69 189 VAL A N 1
ATOM 1389 C CA . VAL A 1 189 ? 18.450 -0.766 -18.674 1.00 92.69 189 VAL A CA 1
ATOM 1390 C C . VAL A 1 189 ? 17.134 -1.248 -18.083 1.00 92.69 189 VAL A C 1
ATOM 1392 O O . VAL A 1 189 ? 17.101 -2.284 -17.416 1.00 92.69 189 VAL A O 1
ATOM 1395 N N . VAL A 1 190 ? 16.064 -0.502 -18.323 1.00 94.31 190 VAL A N 1
ATOM 1396 C CA . VAL A 1 190 ? 14.721 -0.746 -17.798 1.00 94.31 190 VAL A CA 1
ATOM 1397 C C . VAL A 1 190 ? 13.762 -0.905 -18.973 1.00 94.31 190 VAL A C 1
ATOM 1399 O O . VAL A 1 190 ? 13.780 -0.114 -19.916 1.00 94.31 190 VAL A O 1
ATOM 1402 N N . GLU A 1 191 ? 12.926 -1.934 -18.913 1.00 96.25 191 GLU A N 1
ATOM 1403 C CA . GLU A 1 191 ? 11.822 -2.146 -19.845 1.00 96.25 191 GLU A CA 1
ATOM 1404 C C . GLU A 1 191 ? 10.500 -1.928 -19.112 1.00 96.25 191 GLU A C 1
ATOM 1406 O O . GLU A 1 191 ? 10.244 -2.556 -18.081 1.00 96.25 191 GLU A O 1
ATOM 1411 N N . ILE A 1 192 ? 9.673 -1.030 -19.635 1.00 96.38 192 ILE A N 1
ATOM 1412 C CA . ILE A 1 192 ? 8.402 -0.624 -19.038 1.00 96.38 192 ILE A CA 1
ATOM 1413 C C . ILE A 1 192 ? 7.316 -0.829 -20.090 1.00 96.38 192 ILE A C 1
ATOM 1415 O O . ILE A 1 192 ? 7.450 -0.353 -21.211 1.00 96.38 192 ILE A O 1
ATOM 1419 N N . ARG A 1 193 ? 6.236 -1.528 -19.758 1.00 96.12 193 ARG A N 1
ATOM 1420 C CA . ARG A 1 193 ? 5.093 -1.742 -20.651 1.00 96.12 193 ARG A CA 1
ATOM 1421 C C . ARG A 1 193 ? 3.921 -0.880 -20.221 1.00 96.12 193 ARG A C 1
ATOM 1423 O O . ARG A 1 193 ? 3.596 -0.842 -19.036 1.00 96.12 193 ARG A O 1
ATOM 1430 N N . ARG A 1 194 ? 3.247 -0.256 -21.185 1.00 94.94 194 ARG A N 1
ATOM 1431 C CA . ARG A 1 194 ? 1.932 0.340 -20.950 1.00 94.94 194 ARG A CA 1
ATOM 1432 C C . ARG A 1 194 ? 0.866 -0.744 -20.999 1.00 94.94 194 ARG A C 1
ATOM 1434 O O . ARG A 1 194 ? 0.780 -1.485 -21.978 1.00 94.94 194 ARG A O 1
ATOM 1441 N N . LEU A 1 195 ? 0.059 -0.846 -19.957 1.00 89.62 195 LEU A N 1
ATOM 1442 C CA . LEU A 1 195 ? -1.020 -1.820 -19.885 1.00 89.62 195 LEU A CA 1
ATOM 1443 C C . LEU A 1 195 ? -2.128 -1.449 -20.880 1.00 89.62 195 LEU A C 1
ATOM 1445 O O . LEU A 1 195 ? -2.399 -0.274 -21.119 1.00 89.62 195 LEU A O 1
ATOM 1449 N N . ALA A 1 196 ? -2.764 -2.457 -21.482 1.00 85.25 196 ALA A N 1
ATOM 1450 C CA . ALA A 1 196 ? -3.870 -2.233 -22.416 1.00 85.25 196 ALA A CA 1
ATOM 1451 C C . ALA A 1 196 ? -5.137 -1.718 -21.710 1.00 85.25 196 ALA A C 1
ATOM 1453 O O . ALA A 1 196 ? -5.960 -1.045 -22.324 1.00 85.25 196 ALA A O 1
ATOM 1454 N N . ARG A 1 197 ? -5.287 -2.040 -20.420 1.00 79.31 197 ARG A N 1
ATOM 1455 C CA . ARG A 1 197 ? -6.363 -1.576 -19.541 1.00 79.31 197 ARG A CA 1
ATOM 1456 C C . ARG A 1 197 ? -5.762 -1.079 -18.234 1.00 79.31 197 ARG A C 1
ATOM 1458 O O . ARG A 1 197 ? -4.763 -1.631 -17.769 1.00 79.31 197 ARG A O 1
ATOM 1465 N N . ALA A 1 198 ? -6.370 -0.051 -17.648 1.00 75.62 198 ALA A N 1
ATOM 1466 C CA . ALA A 1 198 ? -5.951 0.447 -16.346 1.00 75.62 198 ALA A CA 1
ATOM 1467 C C . ALA A 1 198 ? -6.164 -0.645 -15.274 1.00 75.62 198 ALA A C 1
ATOM 1469 O O . ALA A 1 198 ? -7.214 -1.291 -15.272 1.00 75.62 198 ALA A O 1
ATOM 1470 N N . PRO A 1 199 ? -5.217 -0.849 -14.341 1.00 79.19 199 PRO A N 1
ATOM 1471 C CA . PRO A 1 199 ? -5.370 -1.835 -13.269 1.00 79.19 199 PRO A CA 1
ATOM 1472 C C . PRO A 1 199 ? -6.588 -1.604 -12.374 1.00 79.19 199 PRO A C 1
ATOM 1474 O O . PRO A 1 199 ? -7.070 -2.549 -11.762 1.00 79.19 199 PRO A O 1
ATOM 1477 N N . SER A 1 200 ? -7.076 -0.364 -12.285 1.00 83.31 200 SER A N 1
ATOM 1478 C CA . SER A 1 200 ? -8.085 0.057 -11.313 1.00 83.31 200 SER A CA 1
ATOM 1479 C C . SER A 1 200 ? -9.370 -0.766 -11.376 1.00 83.31 200 SER A C 1
ATOM 1481 O O . SER A 1 200 ? -9.811 -1.266 -10.347 1.00 83.31 200 SER A O 1
ATOM 1483 N N . GLU A 1 201 ? -9.942 -0.990 -12.561 1.00 85.69 201 GLU A N 1
ATOM 1484 C CA . GLU A 1 201 ? -11.202 -1.740 -12.697 1.00 85.69 201 GLU A CA 1
ATOM 1485 C C . GLU A 1 201 ? -11.068 -3.196 -12.233 1.00 85.69 201 GLU A C 1
ATOM 1487 O O . GLU A 1 201 ? -11.906 -3.715 -11.495 1.00 85.69 201 GLU A O 1
ATOM 1492 N N . VAL A 1 202 ? -9.985 -3.859 -12.646 1.00 90.38 202 VAL A N 1
ATOM 1493 C CA . VAL A 1 202 ? -9.709 -5.255 -12.286 1.00 90.38 202 VAL A CA 1
ATOM 1494 C C . VAL A 1 202 ? -9.410 -5.380 -10.793 1.00 90.38 202 VAL A C 1
ATOM 1496 O O . VAL A 1 202 ? -9.922 -6.289 -10.140 1.00 90.38 202 VAL A O 1
ATOM 1499 N N . VAL A 1 203 ? -8.623 -4.451 -10.246 1.00 92.19 203 VAL A N 1
ATOM 1500 C CA . VAL A 1 203 ? -8.290 -4.385 -8.819 1.00 92.19 203 VAL A CA 1
ATOM 1501 C C . VAL A 1 203 ? -9.549 -4.184 -7.980 1.00 92.19 203 VAL A C 1
ATOM 1503 O O . VAL A 1 203 ? -9.766 -4.946 -7.043 1.00 92.19 203 VAL A O 1
ATOM 1506 N N . GLU A 1 204 ? -10.422 -3.233 -8.326 1.00 91.06 204 GLU A N 1
ATOM 1507 C CA . GLU A 1 204 ? -11.664 -2.998 -7.576 1.00 91.06 204 GLU A CA 1
ATOM 1508 C C . GLU A 1 204 ? -12.617 -4.192 -7.638 1.00 91.06 204 GLU A C 1
ATOM 1510 O O . GLU A 1 204 ? -13.186 -4.575 -6.612 1.00 91.06 204 GLU A O 1
ATOM 1515 N N . ARG A 1 205 ? -12.748 -4.835 -8.805 1.00 92.56 205 ARG A N 1
ATOM 1516 C CA . ARG A 1 205 ? -13.540 -6.063 -8.941 1.00 92.56 205 ARG A CA 1
ATOM 1517 C C . ARG A 1 205 ? -13.007 -7.162 -8.023 1.00 92.56 205 ARG A C 1
ATOM 1519 O O . ARG A 1 205 ? -13.758 -7.697 -7.211 1.00 92.56 205 ARG A O 1
ATOM 1526 N N . LEU A 1 206 ? -11.717 -7.484 -8.117 1.00 95.31 206 LEU A N 1
ATOM 1527 C CA . LEU A 1 206 ? -11.094 -8.525 -7.293 1.00 95.31 206 LEU A CA 1
ATOM 1528 C C . LEU A 1 206 ? -11.169 -8.189 -5.800 1.00 95.31 206 LEU A C 1
ATOM 1530 O O . LEU A 1 206 ? -11.446 -9.070 -4.991 1.00 95.31 206 LEU A O 1
ATOM 1534 N N . ARG A 1 207 ? -11.006 -6.918 -5.426 1.00 94.50 207 ARG A N 1
ATOM 1535 C CA . ARG A 1 207 ? -11.162 -6.441 -4.046 1.00 94.50 207 ARG A CA 1
ATOM 1536 C C . ARG A 1 207 ? -12.560 -6.693 -3.501 1.00 94.50 207 ARG A C 1
ATOM 1538 O O . ARG A 1 207 ? -12.675 -7.162 -2.373 1.00 94.50 207 ARG A O 1
ATOM 1545 N N . ARG A 1 208 ? -13.607 -6.423 -4.282 1.00 93.38 208 ARG A N 1
ATOM 1546 C CA . ARG A 1 208 ? -14.997 -6.697 -3.881 1.00 93.38 208 ARG A CA 1
ATOM 1547 C C . ARG A 1 208 ? -15.271 -8.190 -3.727 1.00 93.38 208 ARG A C 1
ATOM 1549 O O . ARG A 1 208 ? -15.904 -8.612 -2.768 1.00 93.38 208 ARG A O 1
ATOM 1556 N N . LEU A 1 209 ? -14.751 -9.003 -4.639 1.00 95.31 209 LEU A N 1
ATOM 1557 C CA . LEU A 1 209 ? -14.986 -10.447 -4.625 1.00 95.31 209 LEU A CA 1
ATOM 1558 C C . LEU A 1 209 ? -14.181 -11.171 -3.531 1.00 95.31 209 LEU A C 1
ATOM 1560 O O . LEU A 1 209 ? -14.693 -12.095 -2.892 1.00 95.31 209 LEU A O 1
ATOM 1564 N N . HIS A 1 210 ? -12.937 -10.744 -3.301 1.00 96.44 210 HIS A N 1
ATOM 1565 C CA . HIS A 1 210 ? -11.930 -11.516 -2.565 1.00 96.44 210 HIS A CA 1
ATOM 1566 C C . HIS A 1 210 ? -11.236 -10.762 -1.417 1.00 96.44 210 HIS A C 1
ATOM 1568 O O . HIS A 1 210 ? -10.538 -11.378 -0.616 1.00 96.44 210 HIS A O 1
ATOM 1574 N N . GLY A 1 211 ? -11.423 -9.445 -1.291 1.00 95.00 211 GLY A N 1
ATOM 1575 C CA . GLY A 1 211 ? -10.776 -8.610 -0.274 1.00 95.00 211 GLY A CA 1
ATOM 1576 C C . GLY A 1 211 ? -11.388 -8.788 1.114 1.00 95.00 211 GLY A C 1
ATOM 1577 O O . GLY A 1 211 ? -12.162 -7.944 1.564 1.00 95.00 211 GLY A O 1
ATOM 1578 N N . ASN A 1 212 ? -11.032 -9.874 1.798 1.00 94.44 212 ASN A N 1
ATOM 1579 C CA . ASN A 1 212 ? -11.647 -10.301 3.060 1.00 94.44 212 ASN A CA 1
ATOM 1580 C C . ASN A 1 212 ? -10.948 -9.852 4.340 1.00 94.44 212 ASN A C 1
ATOM 1582 O O . ASN A 1 212 ? -11.185 -10.391 5.424 1.00 94.44 212 ASN A O 1
ATOM 1586 N N . THR A 1 213 ? -10.083 -8.856 4.225 1.00 91.94 213 THR A N 1
ATOM 1587 C CA . THR A 1 213 ? -9.380 -8.285 5.364 1.00 91.94 213 THR A CA 1
ATOM 1588 C C . THR A 1 213 ? -9.736 -6.819 5.502 1.00 91.94 213 THR A C 1
ATOM 1590 O O . THR A 1 213 ? -9.915 -6.115 4.512 1.00 91.94 213 THR A O 1
ATOM 1593 N N . SER A 1 214 ? -9.802 -6.337 6.737 1.00 89.06 214 SER A N 1
ATOM 1594 C CA . SER A 1 214 ? -10.070 -4.928 7.062 1.00 89.06 214 SER A CA 1
ATOM 1595 C C . SER A 1 214 ? -9.131 -3.934 6.381 1.00 89.06 214 SER A C 1
ATOM 1597 O O . SER A 1 214 ? -9.484 -2.777 6.165 1.00 89.06 214 SER A O 1
ATOM 1599 N N . MET A 1 215 ? -7.938 -4.395 6.016 1.00 84.50 215 MET A N 1
ATOM 1600 C CA . MET A 1 215 ? -6.914 -3.602 5.359 1.00 84.50 215 MET A CA 1
ATOM 1601 C C . MET A 1 215 ? -6.959 -3.727 3.828 1.00 84.50 215 MET A C 1
ATOM 1603 O O . MET A 1 215 ? -6.194 -3.048 3.146 1.00 84.50 215 MET A O 1
ATOM 1607 N N . ALA A 1 216 ? -7.848 -4.548 3.253 1.00 84.62 216 ALA A N 1
ATOM 1608 C CA . ALA A 1 216 ? -7.961 -4.717 1.802 1.00 84.62 216 ALA A CA 1
ATOM 1609 C C . ALA A 1 216 ? -8.276 -3.388 1.095 1.00 84.62 216 ALA A C 1
ATOM 1611 O O . ALA A 1 216 ? -7.767 -3.130 0.006 1.00 84.62 216 ALA A O 1
ATOM 1612 N N . PHE A 1 217 ? -9.039 -2.489 1.725 1.00 81.25 217 PHE A N 1
ATOM 1613 C CA . PHE A 1 217 ? -9.321 -1.170 1.151 1.00 81.25 217 PHE A CA 1
ATOM 1614 C C . PHE A 1 217 ? -8.093 -0.241 1.114 1.00 81.25 217 PHE A C 1
ATOM 1616 O O . PHE A 1 217 ? -8.024 0.652 0.268 1.00 81.25 217 PHE A O 1
ATOM 1623 N N . CYS A 1 218 ? -7.046 -0.484 1.915 1.00 80.25 218 CYS A N 1
ATOM 1624 C CA . CYS A 1 218 ? -5.769 0.229 1.752 1.00 80.25 218 CYS A CA 1
ATOM 1625 C C . CYS A 1 218 ? -5.172 0.036 0.349 1.00 80.25 218 CYS A C 1
ATOM 1627 O O . CYS A 1 218 ? -4.387 0.864 -0.099 1.00 80.25 218 CYS A O 1
ATOM 1629 N N . THR A 1 219 ? -5.588 -1.024 -0.349 1.00 77.81 219 THR A N 1
ATOM 1630 C CA . THR A 1 219 ? -5.191 -1.343 -1.723 1.00 77.81 219 THR A CA 1
ATOM 1631 C C . THR A 1 219 ? -6.204 -0.887 -2.779 1.00 77.81 219 THR A C 1
ATOM 1633 O O . THR A 1 219 ? -6.067 -1.236 -3.945 1.00 77.81 219 THR A O 1
ATOM 1636 N N . SER A 1 220 ? -7.242 -0.137 -2.397 1.00 81.69 220 SER A N 1
ATOM 1637 C CA . SER A 1 220 ? -8.220 0.374 -3.355 1.00 81.69 220 SER A CA 1
ATOM 1638 C C . SER A 1 220 ? -7.611 1.490 -4.203 1.00 81.69 220 SER A C 1
ATOM 1640 O O . SER A 1 220 ? -7.067 2.473 -3.693 1.00 81.69 220 SER A O 1
ATOM 1642 N N . SER A 1 221 ? -7.764 1.346 -5.515 1.00 73.50 221 SER A N 1
ATOM 1643 C CA . SER A 1 221 ? -7.444 2.372 -6.505 1.00 73.50 221 SER A CA 1
ATOM 1644 C C . SER A 1 221 ? -8.446 3.532 -6.487 1.00 73.50 221 SER A C 1
ATOM 1646 O O . SER A 1 221 ? -8.108 4.637 -6.901 1.00 73.50 221 SER A O 1
ATOM 1648 N N . ALA A 1 222 ? -9.648 3.298 -5.951 1.00 75.31 222 ALA A N 1
ATOM 1649 C CA . ALA A 1 222 ? -10.725 4.278 -5.840 1.00 75.31 222 ALA A CA 1
ATOM 1650 C C . ALA A 1 222 ? -10.689 5.099 -4.538 1.00 75.31 222 ALA A C 1
ATOM 1652 O O . ALA A 1 222 ? -11.520 5.977 -4.341 1.00 75.31 222 ALA A O 1
ATOM 1653 N N . ALA A 1 223 ? -9.731 4.850 -3.639 1.00 73.12 223 ALA A N 1
ATOM 1654 C CA . ALA A 1 223 ? -9.734 5.436 -2.299 1.00 73.12 223 ALA A CA 1
ATOM 1655 C C . ALA A 1 223 ? -9.542 6.969 -2.243 1.00 73.12 223 ALA A C 1
ATOM 1657 O O . ALA A 1 223 ? -9.555 7.502 -1.140 1.00 73.12 223 ALA A O 1
ATOM 1658 N N . ASN A 1 224 ? -9.332 7.667 -3.372 1.00 76.75 224 ASN A N 1
ATOM 1659 C CA . ASN A 1 224 ? -9.204 9.132 -3.485 1.00 76.75 224 ASN A CA 1
ATOM 1660 C C . ASN A 1 224 ? -8.497 9.786 -2.275 1.00 76.75 224 ASN A C 1
ATOM 1662 O O . ASN A 1 224 ? -9.072 10.597 -1.552 1.00 76.75 224 ASN A O 1
ATOM 1666 N N . ARG A 1 225 ? -7.282 9.330 -1.951 1.00 79.75 225 ARG A N 1
ATOM 1667 C CA . ARG A 1 225 ? -6.627 9.664 -0.676 1.00 79.75 225 ARG A CA 1
ATOM 1668 C C . ARG A 1 225 ? -5.948 11.038 -0.719 1.00 79.75 225 ARG A C 1
ATOM 1670 O O . ARG A 1 225 ? -5.374 11.394 -1.743 1.00 79.75 225 ARG A O 1
ATOM 1677 N N . ILE A 1 226 ? -5.936 11.772 0.402 1.00 70.81 226 ILE A N 1
ATOM 1678 C CA . ILE A 1 226 ? -5.186 13.042 0.514 1.00 70.81 226 ILE A CA 1
ATOM 1679 C C . ILE A 1 226 ? -3.686 12.791 0.296 1.00 70.81 226 ILE A C 1
ATOM 1681 O O . ILE A 1 226 ? -3.081 11.950 0.960 1.00 70.81 226 ILE A O 1
ATOM 1685 N N . GLY A 1 227 ? -3.056 13.574 -0.579 1.00 66.00 227 GLY A N 1
ATOM 1686 C CA . GLY A 1 227 ? -1.601 13.603 -0.738 1.00 66.00 227 GLY A CA 1
ATOM 1687 C C . GLY A 1 227 ? -1.020 12.539 -1.678 1.00 66.00 227 GLY A C 1
ATOM 1688 O O . GLY A 1 227 ? -1.652 12.077 -2.619 1.00 66.00 227 GLY A O 1
ATOM 1689 N N . VAL A 1 228 ? 0.248 12.188 -1.443 1.00 53.62 228 VAL A N 1
ATOM 1690 C CA . VAL A 1 228 ? 1.157 11.550 -2.428 1.00 53.62 228 VAL A CA 1
ATOM 1691 C C . VAL A 1 228 ? 0.943 10.032 -2.590 1.00 53.62 228 VAL A C 1
ATOM 1693 O O . VAL A 1 228 ? 1.496 9.400 -3.487 1.00 53.62 228 VAL A O 1
ATOM 1696 N N . SER A 1 229 ? 0.143 9.411 -1.722 1.00 58.25 229 SER A N 1
ATOM 1697 C CA . SER A 1 229 ? 0.084 7.950 -1.580 1.00 58.25 229 SER A CA 1
ATOM 1698 C C . SER A 1 229 ? -0.445 7.173 -2.805 1.00 58.25 229 SER A C 1
ATOM 1700 O O . SER A 1 229 ? 0.151 6.136 -3.117 1.00 58.25 229 SER A O 1
ATOM 1702 N N . PRO A 1 230 ? -1.478 7.628 -3.550 1.00 64.75 230 PRO A N 1
ATOM 1703 C CA . PRO A 1 230 ? -1.998 6.862 -4.688 1.00 64.75 230 PRO A CA 1
ATOM 1704 C C . PRO A 1 230 ? -0.977 6.699 -5.819 1.00 64.75 230 PRO A C 1
ATOM 1706 O O . PRO A 1 230 ? -0.886 5.637 -6.426 1.00 64.75 230 PRO A O 1
ATOM 1709 N N . GLU A 1 231 ? -0.152 7.723 -6.063 1.00 69.88 231 GLU A N 1
ATOM 1710 C CA . GLU A 1 231 ? 0.867 7.699 -7.119 1.00 69.88 231 GLU A CA 1
ATOM 1711 C C . GLU A 1 231 ? 2.013 6.724 -6.833 1.00 69.88 231 GLU A C 1
ATOM 1713 O O . GLU A 1 231 ? 2.772 6.395 -7.745 1.00 69.88 231 GLU A O 1
ATOM 1718 N N . GLN A 1 232 ? 2.171 6.275 -5.586 1.00 79.62 232 GLN A N 1
ATOM 1719 C CA . GLN A 1 232 ? 3.234 5.357 -5.170 1.00 79.62 232 GLN A CA 1
ATOM 1720 C C . GLN A 1 232 ? 2.771 3.901 -5.124 1.00 79.62 232 GLN A C 1
ATOM 1722 O O . GLN A 1 232 ? 3.602 2.995 -5.207 1.00 79.62 232 GLN A O 1
ATOM 1727 N N . LEU A 1 233 ? 1.461 3.673 -5.001 1.00 85.75 233 LEU A N 1
ATOM 1728 C CA . LEU A 1 233 ? 0.890 2.337 -4.973 1.00 85.75 233 LEU A CA 1
ATOM 1729 C C . LEU A 1 233 ? 0.974 1.700 -6.364 1.00 85.75 233 LEU A C 1
ATOM 1731 O O . LEU A 1 233 ? 0.658 2.313 -7.387 1.00 85.75 233 LEU A O 1
ATOM 1735 N N . ARG A 1 234 ? 1.468 0.467 -6.409 1.00 89.25 234 ARG A N 1
ATOM 1736 C CA . ARG A 1 234 ? 1.595 -0.344 -7.620 1.00 89.25 234 ARG A CA 1
ATOM 1737 C C . ARG A 1 234 ? 0.843 -1.648 -7.427 1.00 89.25 234 ARG A C 1
ATOM 1739 O O . ARG A 1 234 ? 0.659 -2.107 -6.301 1.00 89.25 234 ARG A O 1
ATOM 1746 N N . TYR A 1 235 ? 0.443 -2.243 -8.543 1.00 92.56 235 TYR A N 1
ATOM 1747 C CA . TYR A 1 235 ? -0.322 -3.479 -8.563 1.00 92.56 235 TYR A CA 1
ATOM 1748 C C . TYR A 1 235 ? 0.345 -4.480 -9.492 1.00 92.56 235 TYR A C 1
ATOM 1750 O O . TYR A 1 235 ? 0.644 -4.171 -10.644 1.00 92.56 235 TYR A O 1
ATOM 1758 N N . HIS A 1 236 ? 0.545 -5.689 -8.985 1.00 94.31 236 HIS A N 1
ATOM 1759 C CA . HIS A 1 236 ? 0.807 -6.868 -9.795 1.00 94.31 236 HIS A CA 1
ATOM 1760 C C . HIS A 1 236 ? -0.505 -7.614 -9.958 1.00 94.31 236 HIS A C 1
ATOM 1762 O O . HIS A 1 236 ? -1.048 -8.080 -8.961 1.00 94.31 236 HIS A O 1
ATOM 1768 N N . VAL A 1 237 ? -1.012 -7.730 -11.182 1.00 94.81 237 VAL A N 1
ATOM 1769 C CA . VAL A 1 237 ? -2.215 -8.517 -11.480 1.00 94.81 237 VAL A CA 1
ATOM 1770 C C . VAL A 1 237 ? -1.773 -9.867 -12.033 1.00 94.81 237 VAL A C 1
ATOM 1772 O O . VAL A 1 237 ? -1.061 -9.925 -13.035 1.00 94.81 237 VAL A O 1
ATOM 1775 N N . ALA A 1 238 ? -2.165 -10.944 -11.358 1.00 95.94 238 ALA A N 1
ATOM 1776 C CA . ALA A 1 238 ? -1.924 -12.306 -11.802 1.00 95.94 238 ALA A CA 1
ATOM 1777 C C . ALA A 1 238 ? -3.015 -12.729 -12.793 1.00 95.94 238 ALA A C 1
ATOM 1779 O O . ALA A 1 238 ? -4.208 -12.604 -12.511 1.00 95.94 238 ALA A O 1
ATOM 1780 N N . GLU A 1 239 ? -2.587 -13.236 -13.945 1.00 94.56 239 GLU A N 1
ATOM 1781 C CA . GLU A 1 239 ? -3.467 -13.801 -14.967 1.00 94.56 239 GLU A CA 1
ATOM 1782 C C . GLU A 1 239 ? -3.591 -15.318 -14.778 1.00 94.56 239 GLU A C 1
ATOM 1784 O O . GLU A 1 239 ? -2.631 -15.987 -14.381 1.00 94.56 239 GLU A O 1
ATOM 1789 N N . GLY A 1 240 ? -4.786 -15.844 -15.033 1.00 93.38 240 GLY A N 1
ATOM 1790 C CA . GLY A 1 240 ? -5.092 -17.267 -15.016 1.00 93.38 240 GLY A CA 1
ATOM 1791 C C . GLY A 1 240 ? -4.664 -17.983 -16.296 1.00 93.38 240 GLY A C 1
ATOM 1792 O O . GLY A 1 240 ? -3.878 -17.485 -17.100 1.00 93.38 240 GLY A O 1
ATOM 1793 N N . VAL A 1 241 ? -5.205 -19.188 -16.494 1.00 92.00 241 VAL A N 1
ATOM 1794 C CA . VAL A 1 241 ? -4.932 -20.008 -17.690 1.00 92.00 241 VAL A CA 1
ATOM 1795 C C . VAL A 1 241 ? -5.486 -19.350 -18.957 1.00 92.00 241 VAL A C 1
ATOM 1797 O O . VAL A 1 241 ? -4.899 -19.476 -20.031 1.00 92.00 241 VAL A O 1
ATOM 1800 N N . VAL A 1 242 ? -6.614 -18.648 -18.834 1.00 89.75 242 VAL A N 1
ATOM 1801 C CA . VAL A 1 242 ? -7.228 -17.903 -19.932 1.00 89.75 242 VAL A CA 1
ATOM 1802 C C . VAL A 1 242 ? -6.600 -16.504 -19.988 1.00 89.75 242 VAL A C 1
ATOM 1804 O O . VAL A 1 242 ? -6.703 -15.760 -19.013 1.00 89.75 242 VAL A O 1
ATOM 1807 N N . PRO A 1 243 ? -5.964 -16.108 -21.108 1.00 85.94 243 PRO A N 1
ATOM 1808 C CA . PRO A 1 243 ? -5.371 -14.781 -21.237 1.00 85.94 243 PRO A CA 1
ATOM 1809 C C . PRO A 1 243 ? -6.386 -13.663 -20.981 1.00 85.94 243 PRO A C 1
ATOM 1811 O O . PRO A 1 243 ? -7.475 -13.657 -21.557 1.00 85.94 243 PRO A O 1
ATOM 1814 N N . GLY A 1 244 ? -6.011 -12.703 -20.135 1.00 85.38 244 GLY A N 1
ATOM 1815 C CA . GLY A 1 244 ? -6.874 -11.588 -19.733 1.00 85.38 244 GLY A CA 1
ATOM 1816 C C . GLY A 1 244 ? -7.844 -11.892 -18.586 1.00 85.38 244 GLY A C 1
ATOM 1817 O O . GLY A 1 244 ? -8.491 -10.960 -18.101 1.00 85.38 244 GLY A O 1
ATOM 1818 N N . ASP A 1 245 ? -7.924 -13.140 -18.116 1.00 91.94 245 ASP A N 1
ATOM 1819 C CA . ASP A 1 245 ? -8.657 -13.482 -16.900 1.00 91.94 245 ASP A CA 1
ATOM 1820 C C . ASP A 1 245 ? -7.771 -13.248 -15.672 1.00 91.94 245 ASP A C 1
ATOM 1822 O O . ASP A 1 245 ? -6.784 -13.946 -15.445 1.00 91.94 245 ASP A O 1
ATOM 1826 N N . ALA A 1 246 ? -8.084 -12.213 -14.900 1.00 94.94 246 ALA A N 1
ATOM 1827 C CA . ALA A 1 246 ? -7.320 -11.864 -13.713 1.00 94.94 246 ALA A CA 1
ATOM 1828 C C . ALA A 1 246 ? -7.833 -12.658 -12.509 1.00 94.94 246 ALA A C 1
ATOM 1830 O O . ALA A 1 246 ? -8.964 -12.440 -12.073 1.00 94.94 246 ALA A O 1
ATOM 1831 N N . ILE A 1 247 ? -6.978 -13.514 -11.951 1.00 96.88 247 ILE A N 1
ATOM 1832 C CA . ILE A 1 247 ? -7.298 -14.401 -10.818 1.00 96.88 247 ILE A CA 1
ATOM 1833 C C . ILE A 1 247 ? -6.934 -13.787 -9.460 1.00 96.88 247 ILE A C 1
ATOM 1835 O O . ILE A 1 247 ? -7.397 -14.232 -8.410 1.00 96.88 247 ILE A O 1
ATOM 1839 N N . GLY A 1 248 ? -6.100 -12.746 -9.461 1.00 97.12 248 GLY A N 1
ATOM 1840 C CA . GLY A 1 248 ? -5.623 -12.133 -8.232 1.00 97.12 248 GLY A CA 1
ATOM 1841 C C . GLY A 1 248 ? -4.766 -10.900 -8.444 1.00 97.12 248 GLY A C 1
ATOM 1842 O O . GLY A 1 248 ? -4.290 -10.641 -9.550 1.00 97.12 248 GLY A O 1
ATOM 1843 N N . TYR A 1 249 ? -4.529 -10.142 -7.375 1.00 96.88 249 TYR A N 1
ATOM 1844 C CA . TYR A 1 249 ? -3.530 -9.079 -7.388 1.00 96.88 249 TYR A CA 1
ATOM 1845 C C . TYR A 1 249 ? -2.738 -8.963 -6.083 1.00 96.88 249 TYR A C 1
ATOM 1847 O O . TYR A 1 249 ? -3.175 -9.385 -5.012 1.00 96.88 249 TYR A O 1
ATOM 1855 N N . VAL A 1 250 ? -1.563 -8.341 -6.187 1.00 96.44 250 VAL A N 1
ATOM 1856 C CA . VAL A 1 250 ? -0.707 -7.935 -5.069 1.00 96.44 250 VAL A CA 1
ATOM 1857 C C . VAL A 1 250 ? -0.466 -6.434 -5.169 1.00 96.44 250 VAL A C 1
ATOM 1859 O O . VAL A 1 250 ? 0.072 -5.959 -6.170 1.00 96.44 250 VAL A O 1
ATOM 1862 N N . ALA A 1 251 ? -0.849 -5.683 -4.139 1.00 93.75 251 ALA A N 1
ATOM 1863 C CA . ALA A 1 251 ? -0.539 -4.262 -4.044 1.00 93.75 251 ALA A CA 1
ATOM 1864 C C . ALA A 1 251 ? 0.792 -4.058 -3.313 1.00 93.75 251 ALA A C 1
ATOM 1866 O O . ALA A 1 251 ? 1.057 -4.702 -2.296 1.00 93.75 251 ALA A O 1
ATOM 1867 N N . PHE A 1 252 ? 1.649 -3.174 -3.813 1.00 93.00 252 PHE A N 1
ATOM 1868 C CA . PHE A 1 252 ? 2.967 -2.947 -3.227 1.00 93.00 252 PHE A CA 1
ATOM 1869 C C . PHE A 1 252 ? 3.475 -1.520 -3.435 1.00 93.00 252 PHE A C 1
ATOM 1871 O O . PHE A 1 252 ? 3.025 -0.795 -4.321 1.00 93.00 252 PHE A O 1
ATOM 1878 N N . LEU A 1 253 ? 4.455 -1.136 -2.619 1.00 89.12 253 LEU A N 1
ATOM 1879 C CA . LEU A 1 253 ? 5.261 0.070 -2.792 1.00 89.12 253 LEU A CA 1
ATOM 1880 C C . LEU A 1 253 ? 6.678 -0.321 -3.208 1.00 89.12 253 LEU A C 1
ATOM 1882 O O . LEU A 1 253 ? 7.244 -1.268 -2.661 1.00 89.12 253 LEU A O 1
ATOM 1886 N N . GLU A 1 254 ? 7.275 0.420 -4.137 1.00 88.62 254 GLU A N 1
ATOM 1887 C CA . GLU A 1 254 ? 8.666 0.207 -4.546 1.00 88.62 254 GLU A CA 1
ATOM 1888 C C . GLU A 1 254 ? 9.581 1.254 -3.904 1.00 88.62 254 GLU A C 1
ATOM 1890 O O . GLU A 1 254 ? 9.398 2.456 -4.085 1.00 88.62 254 GLU A O 1
ATOM 1895 N N . GLN A 1 255 ? 10.577 0.801 -3.144 1.00 85.62 255 GLN A N 1
ATOM 1896 C CA . GLN A 1 255 ? 11.518 1.668 -2.433 1.00 85.62 255 GLN A CA 1
ATOM 1897 C C . GLN A 1 255 ? 12.949 1.190 -2.647 1.00 85.62 255 GLN A C 1
ATOM 1899 O O . GLN A 1 255 ? 13.221 -0.007 -2.595 1.00 85.62 255 GLN A O 1
ATOM 1904 N N . VAL A 1 256 ? 13.886 2.116 -2.847 1.00 82.31 256 VAL A N 1
ATOM 1905 C CA . VAL A 1 256 ? 15.316 1.791 -2.898 1.00 82.31 256 VAL A CA 1
ATOM 1906 C C . VAL A 1 256 ? 15.945 2.155 -1.562 1.00 82.31 256 VAL A C 1
ATOM 1908 O O . VAL A 1 256 ? 16.014 3.324 -1.191 1.00 82.31 256 VAL A O 1
ATOM 1911 N N . VAL A 1 257 ? 16.407 1.144 -0.828 1.00 78.94 257 VAL A N 1
ATOM 1912 C CA . VAL A 1 257 ? 16.925 1.296 0.535 1.00 78.94 257 VAL A CA 1
ATOM 1913 C C . VAL A 1 257 ? 18.231 0.546 0.667 1.00 78.94 257 VAL A C 1
ATOM 1915 O O . VAL A 1 257 ? 18.314 -0.655 0.407 1.00 78.94 257 VAL A O 1
ATOM 1918 N N . LEU A 1 258 ? 19.275 1.259 1.082 1.00 75.88 258 LEU A N 1
ATOM 1919 C CA . LEU A 1 258 ? 20.621 0.698 1.186 1.00 75.88 258 LEU A CA 1
ATOM 1920 C C . LEU A 1 258 ? 21.055 -0.053 -0.089 1.00 75.88 258 LEU A C 1
ATOM 1922 O O . LEU A 1 258 ? 21.545 -1.178 -0.014 1.00 75.88 258 LEU A O 1
ATOM 1926 N N . GLY A 1 259 ? 20.787 0.540 -1.260 1.00 73.38 259 GLY A N 1
ATOM 1927 C CA . GLY A 1 259 ? 21.146 -0.019 -2.568 1.00 73.38 259 GLY A CA 1
ATOM 1928 C C . GLY A 1 259 ? 20.322 -1.225 -3.029 1.00 73.38 259 GLY A C 1
ATOM 1929 O O . GLY A 1 259 ? 20.542 -1.708 -4.137 1.00 73.38 259 GLY A O 1
ATOM 1930 N N . ALA A 1 260 ? 19.374 -1.707 -2.220 1.00 81.94 260 ALA A N 1
ATOM 1931 C CA . ALA A 1 260 ? 18.449 -2.755 -2.625 1.00 81.94 260 ALA A CA 1
ATOM 1932 C C . ALA A 1 260 ? 17.090 -2.159 -2.967 1.00 81.94 260 ALA A C 1
ATOM 1934 O O . ALA A 1 260 ? 16.562 -1.311 -2.248 1.00 81.94 260 ALA A O 1
ATOM 1935 N N . ARG A 1 261 ? 16.508 -2.659 -4.050 1.00 87.00 261 ARG A N 1
ATOM 1936 C CA . ARG A 1 261 ? 15.130 -2.375 -4.418 1.00 87.00 261 ARG A CA 1
ATOM 1937 C C . ARG A 1 261 ? 14.212 -3.317 -3.661 1.00 87.00 261 ARG A C 1
ATOM 1939 O O . ARG A 1 261 ? 14.346 -4.535 -3.773 1.00 87.00 261 ARG A O 1
ATOM 1946 N N . LEU A 1 262 ? 13.298 -2.749 -2.899 1.00 89.75 262 LEU A N 1
ATOM 1947 C CA . LEU A 1 262 ? 12.323 -3.457 -2.094 1.00 89.75 262 LEU A CA 1
ATOM 1948 C C . LEU A 1 262 ? 10.939 -3.260 -2.698 1.00 89.75 262 LEU A C 1
ATOM 1950 O O . LEU A 1 262 ? 10.566 -2.136 -3.031 1.00 89.75 262 LEU A O 1
ATOM 1954 N N . ARG A 1 263 ? 10.179 -4.348 -2.799 1.00 93.31 263 ARG A N 1
ATOM 1955 C CA . ARG A 1 263 ? 8.737 -4.320 -3.049 1.00 93.31 263 ARG A CA 1
ATOM 1956 C C . ARG A 1 263 ? 8.035 -4.619 -1.738 1.00 93.31 263 ARG A C 1
ATOM 1958 O O . ARG A 1 263 ? 7.986 -5.761 -1.294 1.00 93.31 263 ARG A O 1
ATOM 1965 N N . LEU A 1 264 ? 7.552 -3.575 -1.090 1.00 92.06 264 LEU A N 1
ATOM 1966 C CA . LEU A 1 264 ? 6.857 -3.664 0.184 1.00 92.06 264 LEU A CA 1
ATOM 1967 C C . LEU A 1 264 ? 5.406 -4.002 -0.121 1.00 92.06 264 LEU A C 1
ATOM 1969 O O . LEU A 1 264 ? 4.640 -3.126 -0.517 1.00 92.06 264 LEU A O 1
ATOM 1973 N N . VAL A 1 265 ? 5.058 -5.279 -0.007 1.00 93.75 265 VAL A N 1
ATOM 1974 C CA . VAL A 1 265 ? 3.694 -5.741 -0.242 1.00 93.75 265 VAL A CA 1
ATOM 1975 C C . VAL A 1 265 ? 2.809 -5.221 0.877 1.00 93.75 265 VAL A C 1
ATOM 1977 O O . VAL A 1 265 ? 3.118 -5.381 2.065 1.00 93.75 265 VAL A O 1
ATOM 1980 N N . ILE A 1 266 ? 1.732 -4.569 0.463 1.00 89.31 266 ILE A N 1
ATOM 1981 C CA . ILE A 1 266 ? 0.734 -3.965 1.324 1.00 89.31 266 ILE A CA 1
ATOM 1982 C C . ILE A 1 266 ? -0.371 -4.996 1.520 1.00 89.31 266 ILE A C 1
ATOM 1984 O O . ILE A 1 266 ? -1.218 -5.160 0.646 1.00 89.31 266 ILE A O 1
ATOM 1988 N N . MET A 1 267 ? -0.376 -5.637 2.692 1.00 88.62 267 MET A N 1
ATOM 1989 C CA . MET A 1 267 ? -1.408 -6.595 3.110 1.00 88.62 267 MET A CA 1
ATOM 1990 C C . MET A 1 267 ? -1.412 -7.893 2.287 1.00 88.62 267 MET A C 1
ATOM 1992 O O . MET A 1 267 ? -0.415 -8.256 1.664 1.00 88.62 267 MET A O 1
ATOM 1996 N N . ASP A 1 268 ? -2.517 -8.634 2.364 1.00 95.19 268 ASP A N 1
ATOM 1997 C CA . ASP A 1 268 ? -2.677 -9.924 1.703 1.00 95.19 268 ASP A CA 1
ATOM 1998 C C . ASP A 1 268 ? -2.837 -9.793 0.182 1.00 95.19 268 ASP A C 1
ATOM 2000 O O . ASP A 1 268 ? -3.457 -8.833 -0.283 1.00 95.19 268 ASP A O 1
ATOM 2004 N N . PRO A 1 269 ? -2.338 -10.765 -0.611 1.00 96.62 269 PRO A N 1
ATOM 2005 C CA . PRO A 1 269 ? -2.801 -10.946 -1.980 1.00 96.62 269 PRO A CA 1
ATOM 2006 C C . PRO A 1 269 ? -4.326 -11.077 -1.995 1.00 96.62 269 PRO A C 1
ATOM 2008 O O . PRO A 1 269 ? -4.911 -11.819 -1.204 1.00 96.62 269 PRO A O 1
ATOM 2011 N N . VAL A 1 270 ? -4.969 -10.375 -2.920 1.00 96.94 270 VAL A N 1
ATOM 2012 C CA . VAL A 1 270 ? -6.423 -10.381 -3.070 1.00 96.94 270 VAL A CA 1
ATOM 2013 C C . VAL A 1 270 ? -6.779 -11.275 -4.247 1.00 96.94 270 VAL A C 1
ATOM 2015 O O . VAL A 1 270 ? -6.542 -10.923 -5.401 1.00 96.94 270 VAL A O 1
ATOM 2018 N N . CYS A 1 271 ? -7.296 -12.457 -3.933 1.00 97.44 271 CYS A N 1
ATOM 2019 C CA . CYS A 1 271 ? -7.613 -13.532 -4.872 1.00 97.44 271 CYS A CA 1
ATOM 2020 C C . CYS A 1 271 ? -8.507 -14.570 -4.185 1.00 97.44 271 CYS A C 1
ATOM 2022 O O . CYS A 1 271 ? -8.645 -14.558 -2.956 1.00 97.44 271 CYS A O 1
ATOM 2024 N N . ALA A 1 272 ? -9.109 -15.477 -4.953 1.00 96.75 272 ALA A N 1
ATOM 2025 C CA . ALA A 1 272 ? -9.783 -16.621 -4.354 1.00 96.75 272 ALA A CA 1
ATOM 2026 C C . ALA A 1 272 ? -8.773 -17.491 -3.584 1.00 96.75 272 ALA A C 1
ATOM 2028 O O . ALA A 1 272 ? -7.592 -17.550 -3.926 1.00 96.75 272 ALA A O 1
ATOM 2029 N N . ALA A 1 273 ? -9.234 -18.207 -2.555 1.00 96.06 273 ALA A N 1
ATOM 2030 C CA . ALA A 1 273 ? -8.355 -19.016 -1.704 1.00 96.06 273 ALA A CA 1
ATOM 2031 C C . ALA A 1 273 ? -7.525 -20.051 -2.494 1.00 96.06 273 ALA A C 1
ATOM 2033 O O . ALA A 1 273 ? -6.379 -20.316 -2.141 1.00 96.06 273 ALA A O 1
ATOM 2034 N N . ALA A 1 274 ? -8.084 -20.594 -3.581 1.00 96.94 274 ALA A N 1
ATOM 2035 C CA . ALA A 1 274 ? -7.401 -21.539 -4.464 1.00 96.94 274 ALA A CA 1
ATOM 2036 C C . ALA A 1 274 ? -6.279 -20.896 -5.307 1.00 96.94 274 ALA A C 1
ATOM 2038 O O . ALA A 1 274 ? -5.350 -21.588 -5.715 1.00 96.94 274 ALA A O 1
ATOM 2039 N N . ASP A 1 275 ? -6.328 -19.579 -5.522 1.00 97.75 275 ASP A N 1
ATOM 2040 C CA . ASP A 1 275 ? -5.433 -18.846 -6.425 1.00 97.75 275 ASP A CA 1
ATOM 2041 C C . ASP A 1 275 ? -4.288 -18.125 -5.698 1.00 97.75 275 ASP A C 1
ATOM 2043 O O . ASP A 1 275 ? -3.435 -17.505 -6.341 1.00 97.75 275 ASP A O 1
ATOM 2047 N N . VAL A 1 276 ? -4.223 -18.213 -4.362 1.00 97.50 276 VAL A N 1
ATOM 2048 C CA . VAL A 1 276 ? -3.199 -17.537 -3.542 1.00 97.50 276 VAL A CA 1
ATOM 2049 C C . VAL A 1 276 ? -1.790 -17.930 -3.977 1.00 97.50 276 VAL A C 1
ATOM 2051 O O . VAL A 1 276 ? -0.942 -17.065 -4.201 1.00 97.50 276 VAL A O 1
ATOM 2054 N N . GLU A 1 277 ? -1.526 -19.227 -4.138 1.00 97.44 277 GLU A N 1
ATOM 2055 C CA . GLU A 1 277 ? -0.195 -19.715 -4.506 1.00 97.44 277 GLU A CA 1
ATOM 2056 C C . GLU A 1 277 ? 0.205 -19.275 -5.923 1.00 97.44 277 GLU A C 1
ATOM 2058 O O . GLU A 1 277 ? 1.328 -18.811 -6.132 1.00 97.44 277 GLU A O 1
ATOM 2063 N N . ALA A 1 278 ? -0.717 -19.363 -6.888 1.00 97.44 278 ALA A N 1
ATOM 2064 C CA . ALA A 1 278 ? -0.489 -18.919 -8.263 1.00 97.44 278 ALA A CA 1
ATOM 2065 C C . ALA A 1 278 ? -0.229 -17.404 -8.331 1.00 97.44 278 ALA A C 1
ATOM 2067 O O . ALA A 1 278 ? 0.723 -16.960 -8.982 1.00 97.44 278 ALA A O 1
ATOM 2068 N N . THR A 1 279 ? -1.014 -16.619 -7.589 1.00 98.06 279 THR A N 1
ATOM 2069 C CA . THR A 1 279 ? -0.871 -15.161 -7.483 1.00 98.06 279 THR A CA 1
ATOM 2070 C C . THR A 1 279 ? 0.491 -14.780 -6.903 1.00 98.06 279 THR A C 1
ATOM 2072 O O . THR A 1 279 ? 1.202 -13.949 -7.477 1.00 98.06 279 THR A O 1
ATOM 2075 N N . LEU A 1 280 ? 0.909 -15.430 -5.810 1.00 98.06 280 LEU A N 1
ATOM 2076 C CA . LEU A 1 280 ? 2.221 -15.207 -5.200 1.00 98.06 280 LEU A CA 1
ATOM 2077 C C . LEU A 1 280 ? 3.361 -15.604 -6.143 1.00 98.06 280 LEU A C 1
ATOM 2079 O O . LEU A 1 280 ? 4.276 -14.809 -6.346 1.00 98.06 280 LEU A O 1
ATOM 2083 N N . LYS A 1 281 ? 3.310 -16.789 -6.765 1.00 97.75 281 LYS A N 1
ATOM 2084 C CA . LYS A 1 281 ? 4.334 -17.243 -7.726 1.00 97.75 281 LYS A CA 1
ATOM 2085 C C . LYS A 1 281 ? 4.505 -16.259 -8.880 1.00 97.75 281 LYS A C 1
ATOM 2087 O O . LYS A 1 281 ? 5.637 -15.908 -9.215 1.00 97.75 281 LYS A O 1
ATOM 2092 N N . SER A 1 282 ? 3.396 -15.779 -9.439 1.00 97.00 282 SER A N 1
ATOM 2093 C CA . SER A 1 282 ? 3.388 -14.771 -10.502 1.00 97.00 282 SER A CA 1
ATOM 2094 C C . SER A 1 282 ? 4.072 -13.471 -10.050 1.00 97.00 282 SER A C 1
ATOM 2096 O O . SER A 1 282 ? 4.992 -12.986 -10.714 1.00 97.00 282 SER A O 1
ATOM 2098 N N . PHE A 1 283 ? 3.717 -12.957 -8.867 1.00 97.44 283 PHE A N 1
ATOM 2099 C CA . PHE A 1 283 ? 4.325 -11.744 -8.308 1.00 97.44 283 PHE A CA 1
ATOM 2100 C C . PHE A 1 283 ? 5.822 -11.899 -7.998 1.00 97.44 283 PHE A C 1
ATOM 2102 O O . PHE A 1 283 ? 6.620 -10.984 -8.235 1.00 97.44 283 PHE A O 1
ATOM 2109 N N . LEU A 1 284 ? 6.234 -13.053 -7.469 1.00 97.06 284 LEU A N 1
ATOM 2110 C CA . LEU A 1 284 ? 7.638 -13.345 -7.176 1.00 97.06 284 LEU A CA 1
ATOM 2111 C C . LEU A 1 284 ? 8.473 -13.458 -8.455 1.00 97.06 284 LEU A C 1
ATOM 2113 O O . LEU A 1 284 ? 9.597 -12.952 -8.487 1.00 97.06 284 LEU A O 1
ATOM 2117 N N . ALA A 1 285 ? 7.927 -14.066 -9.512 1.00 96.12 285 ALA A N 1
ATOM 2118 C CA . ALA A 1 285 ? 8.581 -14.141 -10.814 1.00 96.12 285 ALA A CA 1
ATOM 2119 C C . ALA A 1 285 ? 8.822 -12.739 -11.397 1.00 96.12 285 ALA A C 1
ATOM 2121 O O . ALA A 1 285 ? 9.944 -12.430 -11.809 1.00 96.12 285 ALA A O 1
ATOM 2122 N N . GLU A 1 286 ? 7.815 -11.861 -11.348 1.00 95.06 286 GLU A N 1
ATOM 2123 C CA . GLU A 1 286 ? 7.969 -10.466 -11.778 1.00 95.06 286 GLU A CA 1
ATOM 2124 C C . GLU A 1 286 ? 8.999 -9.721 -10.917 1.00 95.06 286 GLU A C 1
ATOM 2126 O O . GLU A 1 286 ? 9.891 -9.048 -11.438 1.00 95.06 286 GLU A O 1
ATOM 2131 N N . SER A 1 287 ? 8.936 -9.888 -9.594 1.00 95.25 287 SER A N 1
ATOM 2132 C CA . SER A 1 287 ? 9.893 -9.275 -8.665 1.00 95.25 287 SER A CA 1
ATOM 2133 C C . SER A 1 287 ? 11.331 -9.702 -8.978 1.00 95.25 287 SER A C 1
ATOM 2135 O O . SER A 1 287 ? 12.238 -8.867 -8.984 1.00 95.25 287 SER A O 1
ATOM 2137 N N . GLY A 1 288 ? 11.541 -10.972 -9.336 1.00 92.75 288 GLY A N 1
ATOM 2138 C CA . GLY A 1 288 ? 12.821 -11.479 -9.829 1.00 92.75 288 GLY A CA 1
ATOM 2139 C C . GLY A 1 288 ? 13.268 -10.816 -11.137 1.00 92.75 288 GLY A C 1
ATOM 2140 O O . GLY A 1 288 ? 14.424 -10.394 -11.241 1.00 92.75 288 GLY A O 1
ATOM 2141 N N . ALA A 1 289 ? 12.361 -10.655 -12.105 1.00 91.00 289 ALA A N 1
ATOM 2142 C CA . ALA A 1 289 ? 12.645 -10.033 -13.404 1.00 91.00 289 ALA A CA 1
ATOM 2143 C C . ALA A 1 289 ? 13.079 -8.559 -13.290 1.00 91.00 289 ALA A C 1
ATOM 2145 O O . ALA A 1 289 ? 13.950 -8.099 -14.038 1.00 91.00 289 ALA A O 1
ATOM 2146 N N . VAL A 1 290 ? 12.542 -7.827 -12.308 1.00 91.38 290 VAL A N 1
ATOM 2147 C CA . VAL A 1 290 ? 12.944 -6.439 -12.007 1.00 91.38 290 VAL A CA 1
ATOM 2148 C C . VAL A 1 290 ? 14.025 -6.330 -10.926 1.00 91.38 290 VAL A C 1
ATOM 2150 O O . VAL A 1 290 ? 14.414 -5.225 -10.535 1.00 91.38 290 VAL A O 1
ATOM 2153 N N . ARG A 1 291 ? 14.532 -7.472 -10.443 1.00 88.69 291 ARG A N 1
ATOM 2154 C CA . ARG A 1 291 ? 15.546 -7.578 -9.381 1.00 88.69 291 ARG A CA 1
ATOM 2155 C C . ARG A 1 291 ? 15.142 -6.849 -8.094 1.00 88.69 291 ARG A C 1
ATOM 2157 O O . ARG A 1 291 ? 15.983 -6.235 -7.435 1.00 88.69 291 ARG A O 1
ATOM 2164 N N . ALA A 1 292 ? 13.861 -6.898 -7.753 1.00 90.88 292 ALA A N 1
ATOM 2165 C CA . ALA A 1 292 ? 13.325 -6.359 -6.515 1.00 90.88 292 ALA A CA 1
ATOM 2166 C C . ALA A 1 292 ? 13.127 -7.468 -5.477 1.00 90.88 292 ALA A C 1
ATOM 2168 O O . ALA A 1 292 ? 12.793 -8.605 -5.808 1.00 90.88 292 ALA A O 1
ATOM 2169 N N . ARG A 1 293 ? 13.326 -7.126 -4.203 1.00 91.94 293 ARG A N 1
ATOM 2170 C CA . ARG A 1 293 ? 13.125 -8.033 -3.073 1.00 91.94 293 ARG A CA 1
ATOM 2171 C C . ARG A 1 293 ? 11.752 -7.791 -2.458 1.00 91.94 293 ARG A C 1
ATOM 2173 O O . ARG A 1 293 ? 11.531 -6.710 -1.908 1.00 91.94 293 ARG A O 1
ATOM 2180 N N . PRO A 1 294 ? 10.825 -8.749 -2.557 1.00 95.25 294 PRO A N 1
ATOM 2181 C CA . PRO A 1 294 ? 9.525 -8.607 -1.934 1.00 95.25 294 PRO A CA 1
ATOM 2182 C C . PRO A 1 294 ? 9.645 -8.772 -0.415 1.00 95.25 294 PRO A C 1
ATOM 2184 O O . PRO A 1 294 ? 10.268 -9.715 0.074 1.00 95.25 294 PRO A O 1
ATOM 2187 N N . ILE A 1 295 ? 9.033 -7.852 0.325 1.00 93.94 295 ILE A N 1
ATOM 2188 C CA . ILE A 1 295 ? 8.825 -7.942 1.771 1.00 93.94 295 ILE A CA 1
ATOM 2189 C C . ILE A 1 295 ? 7.322 -7.907 1.993 1.00 93.94 295 ILE A C 1
ATOM 2191 O O . ILE A 1 295 ? 6.667 -6.919 1.662 1.00 93.94 295 ILE A O 1
ATOM 2195 N N . PHE A 1 296 ? 6.780 -8.979 2.557 1.00 94.38 296 PHE A N 1
ATOM 2196 C CA . PHE A 1 296 ? 5.359 -9.070 2.853 1.00 94.38 296 PHE A CA 1
ATOM 2197 C C . PHE A 1 296 ? 5.098 -8.452 4.210 1.00 94.38 296 PHE A C 1
ATOM 2199 O O . PHE A 1 296 ? 5.473 -9.018 5.236 1.00 94.38 296 PHE A O 1
ATOM 2206 N N . SER A 1 297 ? 4.505 -7.261 4.210 1.00 88.44 297 SER A N 1
ATOM 2207 C CA . SER A 1 297 ? 4.201 -6.536 5.435 1.00 88.44 297 SER A CA 1
ATOM 2208 C C . SER A 1 297 ? 2.724 -6.696 5.784 1.00 88.44 297 SER A C 1
ATOM 2210 O O . SER A 1 297 ? 1.847 -6.369 4.988 1.00 88.44 297 SER A O 1
ATOM 2212 N N . CYS A 1 298 ? 2.461 -7.194 6.993 1.00 91.62 298 CYS A N 1
ATOM 2213 C CA . CYS A 1 298 ? 1.118 -7.324 7.562 1.00 91.62 298 CYS A CA 1
ATOM 2214 C C . CYS A 1 298 ? 0.200 -8.329 6.837 1.00 91.62 298 CYS A C 1
ATOM 2216 O O . CYS A 1 298 ? -1.001 -8.086 6.731 1.00 91.62 298 CYS A O 1
ATOM 2218 N N . VAL A 1 299 ? 0.735 -9.464 6.384 1.00 94.88 299 VAL A N 1
ATOM 2219 C CA . VAL A 1 299 ? -0.087 -10.545 5.807 1.00 94.88 299 VAL A CA 1
ATOM 2220 C C . VAL A 1 299 ? -0.833 -11.323 6.893 1.00 94.88 299 VAL A C 1
ATOM 2222 O O . VAL A 1 299 ? -0.323 -11.478 8.002 1.00 94.88 299 VAL A O 1
ATOM 2225 N N . GLY A 1 300 ? -2.050 -11.769 6.611 1.00 95.44 300 GLY A N 1
ATOM 2226 C CA . GLY A 1 300 ? -2.869 -12.632 7.448 1.00 95.44 300 GLY A CA 1
ATOM 2227 C C . GLY A 1 300 ? -2.386 -14.083 7.471 1.00 95.44 300 GLY A C 1
ATOM 2228 O O . GLY A 1 300 ? -1.571 -14.525 6.658 1.00 95.44 300 GLY A O 1
ATOM 2229 N N . GLU A 1 301 ? -2.907 -14.840 8.433 1.00 95.06 301 GLU A N 1
ATOM 2230 C CA . GLU A 1 301 ? -2.540 -16.239 8.679 1.00 95.06 301 GLU A CA 1
ATOM 2231 C C . GLU A 1 301 ? -2.777 -17.155 7.467 1.00 95.06 301 GLU A C 1
ATOM 2233 O O . GLU A 1 301 ? -1.987 -18.060 7.212 1.00 95.06 301 GLU A O 1
ATOM 2238 N N . GLN A 1 302 ? -3.799 -16.884 6.654 1.00 94.88 302 GLN A N 1
ATOM 2239 C CA . GLN A 1 302 ? -4.142 -17.680 5.472 1.00 94.88 302 GLN A CA 1
ATOM 2240 C C . GLN A 1 302 ? -3.076 -17.651 4.360 1.00 94.88 302 GLN A C 1
ATOM 2242 O O . GLN A 1 302 ? -3.052 -18.526 3.501 1.00 94.88 302 GLN A O 1
ATOM 2247 N N . VAL A 1 303 ? -2.174 -16.666 4.378 1.00 96.69 303 VAL A N 1
ATOM 2248 C CA . VAL A 1 303 ? -1.113 -16.482 3.366 1.00 96.69 303 VAL A CA 1
ATOM 2249 C C . VAL A 1 303 ? 0.231 -17.031 3.856 1.00 96.69 303 VAL A C 1
ATOM 2251 O O . VAL A 1 303 ? 1.171 -17.211 3.080 1.00 96.69 303 VAL A O 1
ATOM 2254 N N . VAL A 1 304 ? 0.327 -17.347 5.148 1.00 96.62 304 VAL A N 1
ATOM 2255 C CA . VAL A 1 304 ? 1.564 -17.775 5.802 1.00 96.62 304 VAL A CA 1
ATOM 2256 C C . VAL A 1 304 ? 2.105 -19.074 5.210 1.00 96.62 304 VAL A C 1
ATOM 2258 O O . VAL A 1 304 ? 3.283 -19.131 4.863 1.00 96.62 304 VAL A O 1
ATOM 2261 N N . GLU A 1 305 ? 1.270 -20.104 5.070 1.00 97.44 305 GLU A N 1
ATOM 2262 C CA . GLU A 1 305 ? 1.728 -21.395 4.548 1.00 97.44 305 GLU A CA 1
ATOM 2263 C C . GLU A 1 305 ? 2.102 -21.338 3.054 1.00 97.44 305 GLU A C 1
ATOM 2265 O O . GLU A 1 305 ? 3.206 -21.776 2.714 1.00 97.44 305 GLU A O 1
ATOM 2270 N N . PRO A 1 306 ? 1.307 -20.694 2.171 1.00 97.69 306 PRO A N 1
ATOM 2271 C CA . PRO A 1 306 ? 1.736 -20.414 0.801 1.00 97.69 306 PRO A CA 1
ATOM 2272 C C . PRO A 1 306 ? 3.097 -19.708 0.721 1.00 97.69 306 PRO A C 1
ATOM 2274 O O . PRO A 1 306 ? 3.962 -20.126 -0.045 1.00 97.69 306 PRO A O 1
ATOM 2277 N N . LEU A 1 307 ? 3.349 -18.690 1.550 1.00 97.31 307 LEU A N 1
ATOM 2278 C CA . LEU A 1 307 ? 4.644 -18.000 1.578 1.00 97.31 307 LEU A CA 1
ATOM 2279 C C . LEU A 1 307 ? 5.791 -18.911 2.037 1.00 97.31 307 LEU A C 1
ATOM 2281 O O . LEU A 1 307 ? 6.871 -18.879 1.441 1.00 97.31 307 LEU A O 1
ATOM 2285 N N . ARG A 1 308 ? 5.573 -19.750 3.054 1.00 95.81 308 ARG A N 1
ATOM 2286 C CA . ARG A 1 308 ? 6.586 -20.716 3.513 1.00 95.81 308 ARG A CA 1
ATOM 2287 C C . ARG A 1 308 ? 6.937 -21.737 2.442 1.00 95.81 308 ARG A C 1
ATOM 2289 O O . ARG A 1 308 ? 8.121 -22.005 2.243 1.00 95.81 308 ARG A O 1
ATOM 2296 N N . SER A 1 309 ? 5.945 -22.235 1.704 1.00 96.38 309 SER A N 1
ATOM 2297 C CA . SER A 1 309 ? 6.173 -23.148 0.574 1.00 96.38 309 SER A CA 1
ATOM 2298 C C . SER A 1 309 ? 7.056 -22.526 -0.522 1.00 96.38 309 SER A C 1
ATOM 2300 O O . SER A 1 309 ? 7.774 -23.232 -1.227 1.00 96.38 309 SER A O 1
ATOM 2302 N N . LEU A 1 310 ? 7.069 -21.191 -0.610 1.00 95.94 310 LEU A N 1
ATOM 2303 C CA . LEU A 1 310 ? 7.882 -20.396 -1.534 1.00 95.94 310 LEU A CA 1
ATOM 2304 C C . LEU A 1 310 ? 9.222 -19.937 -0.924 1.00 95.94 310 LEU A C 1
ATOM 2306 O O . LEU A 1 310 ? 9.927 -19.123 -1.521 1.00 95.94 310 LEU A O 1
ATOM 2310 N N . GLY A 1 311 ? 9.592 -20.453 0.253 1.00 94.44 311 GLY A N 1
ATOM 2311 C CA . GLY A 1 311 ? 10.883 -20.205 0.901 1.00 94.44 311 GLY A CA 1
ATOM 2312 C C . GLY A 1 311 ? 10.945 -18.957 1.787 1.00 94.44 311 GLY A C 1
ATOM 2313 O O . GLY A 1 311 ? 12.043 -18.522 2.150 1.00 94.44 311 GLY A O 1
ATOM 2314 N N . PHE A 1 312 ? 9.803 -18.365 2.144 1.00 94.69 312 PHE A N 1
ATOM 2315 C CA . PHE A 1 312 ? 9.750 -17.238 3.078 1.00 94.69 312 PHE A CA 1
ATOM 2316 C C . PHE A 1 312 ? 9.646 -17.718 4.525 1.00 94.69 312 PHE A C 1
ATOM 2318 O O . PHE A 1 312 ? 8.955 -18.686 4.832 1.00 94.69 312 PHE A O 1
ATOM 2325 N N . HIS A 1 313 ? 10.270 -16.983 5.443 1.00 94.00 313 HIS A N 1
ATOM 2326 C CA . HIS A 1 313 ? 9.944 -17.095 6.863 1.00 94.00 313 HIS A CA 1
ATOM 2327 C C . HIS A 1 313 ? 8.889 -16.077 7.235 1.00 94.00 313 HIS A C 1
ATOM 2329 O O . HIS A 1 313 ? 8.886 -14.966 6.712 1.00 94.00 313 HIS A O 1
ATOM 2335 N N . THR A 1 314 ? 8.047 -16.436 8.194 1.00 95.31 314 THR A N 1
ATOM 2336 C CA . THR A 1 314 ? 6.909 -15.626 8.626 1.00 95.31 314 THR A CA 1
ATOM 2337 C C . THR A 1 314 ? 7.006 -15.397 10.122 1.00 95.31 314 THR A C 1
ATOM 2339 O O . THR A 1 314 ? 6.916 -16.347 10.895 1.00 95.31 314 THR A O 1
ATOM 2342 N N . THR A 1 315 ? 7.173 -14.153 10.556 1.00 95.81 315 THR A N 1
ATOM 2343 C CA . THR A 1 315 ? 7.186 -13.805 11.983 1.00 95.81 315 THR A CA 1
ATOM 2344 C C . THR A 1 315 ? 5.938 -13.007 12.315 1.00 95.81 315 THR A C 1
ATOM 2346 O O . THR A 1 315 ? 5.588 -12.085 11.581 1.00 95.81 315 THR A O 1
ATOM 2349 N N . MET A 1 316 ? 5.252 -13.356 13.405 1.00 96.56 316 MET A N 1
ATOM 2350 C CA . MET A 1 316 ? 4.074 -12.610 13.841 1.00 96.56 316 MET A CA 1
ATOM 2351 C C . MET A 1 316 ? 4.473 -11.164 14.159 1.00 96.56 316 MET A C 1
ATOM 2353 O O . MET A 1 316 ? 5.389 -10.908 14.940 1.00 96.56 316 MET A O 1
ATOM 2357 N N . LEU A 1 317 ? 3.785 -10.227 13.518 1.00 94.31 317 LEU A N 1
ATOM 2358 C CA . LEU A 1 317 ? 3.991 -8.794 13.648 1.00 94.31 317 LEU A CA 1
ATOM 2359 C C . LEU A 1 317 ? 3.062 -8.189 14.699 1.00 94.31 317 LEU A C 1
ATOM 2361 O O . LEU A 1 317 ? 3.449 -7.227 15.349 1.00 94.31 317 LEU A O 1
ATOM 2365 N N . GLY A 1 318 ? 1.857 -8.727 14.866 1.00 95.06 318 GLY A N 1
ATOM 2366 C CA . GLY A 1 318 ? 0.872 -8.255 15.836 1.00 95.06 318 GLY A CA 1
ATOM 2367 C C . GLY A 1 318 ? -0.502 -8.861 15.575 1.00 95.06 318 GLY A C 1
ATOM 2368 O O . GLY A 1 318 ? -0.640 -9.777 14.763 1.00 95.06 318 GLY A O 1
ATOM 2369 N N . SER A 1 319 ? -1.516 -8.339 16.253 1.00 94.75 319 SER A N 1
ATOM 2370 C CA . SER A 1 319 ? -2.896 -8.804 16.130 1.00 94.75 319 SER A CA 1
ATOM 2371 C C . SER A 1 319 ? -3.839 -7.672 15.745 1.00 94.75 319 SER A C 1
ATOM 2373 O O . SER A 1 319 ? -3.577 -6.481 15.956 1.00 94.75 319 SER A O 1
ATOM 2375 N N . GLU A 1 320 ? -4.957 -8.058 15.153 1.00 95.12 320 GLU A N 1
ATOM 2376 C CA . GLU A 1 320 ? -6.068 -7.180 14.857 1.00 95.12 320 GLU A CA 1
ATOM 2377 C C . GLU A 1 320 ? -7.242 -7.447 15.799 1.00 95.12 320 GLU A C 1
ATOM 2379 O O . GLU A 1 320 ? -7.573 -8.594 16.111 1.00 95.12 320 GLU A O 1
ATOM 2384 N N . VAL A 1 321 ? -7.893 -6.365 16.221 1.00 96.00 321 VAL A N 1
ATOM 2385 C CA . VAL A 1 321 ? -9.086 -6.401 17.066 1.00 96.00 321 VAL A CA 1
ATOM 2386 C C . VAL A 1 321 ? -10.236 -5.676 16.383 1.00 96.00 321 VAL A C 1
ATOM 2388 O O . VAL A 1 321 ? -10.027 -4.695 15.665 1.00 96.00 321 VAL A O 1
ATOM 2391 N N . GLY A 1 322 ? -11.455 -6.134 16.637 1.00 97.12 322 GLY A N 1
ATOM 2392 C CA . GLY A 1 322 ? -12.669 -5.517 16.122 1.00 97.12 322 GLY A CA 1
ATOM 2393 C C . GLY A 1 322 ? -13.829 -5.594 17.100 1.00 97.12 322 GLY A C 1
ATOM 2394 O O . GLY A 1 322 ? -13.798 -6.340 18.078 1.00 97.12 322 GLY A O 1
ATOM 2395 N N . ILE A 1 323 ? -14.862 -4.809 16.828 1.00 98.06 323 ILE A N 1
ATOM 2396 C CA . ILE A 1 323 ? -16.146 -4.854 17.521 1.00 98.06 323 ILE A CA 1
ATOM 2397 C C . ILE A 1 323 ? -17.089 -5.785 16.746 1.00 98.06 323 ILE A C 1
ATOM 2399 O O . ILE A 1 323 ? -17.331 -5.511 15.571 1.00 98.06 323 ILE A O 1
ATOM 2403 N N . PRO A 1 324 ? -17.656 -6.834 17.373 1.00 98.19 324 PRO A N 1
ATOM 2404 C CA . PRO A 1 324 ? -18.745 -7.611 16.784 1.00 98.19 324 PRO A CA 1
ATOM 2405 C C . PRO A 1 324 ? -20.049 -6.802 16.863 1.00 98.19 324 PRO A C 1
ATOM 2407 O O . PRO A 1 324 ? -20.652 -6.686 17.934 1.00 98.19 324 PRO A O 1
ATOM 2410 N N . LEU A 1 325 ? -20.478 -6.217 15.744 1.00 98.31 325 LEU A N 1
ATOM 2411 C CA . LEU A 1 325 ? -21.523 -5.187 15.704 1.00 98.31 325 LEU A CA 1
ATOM 2412 C C . LEU A 1 325 ? -22.860 -5.681 16.270 1.00 98.31 325 LEU A C 1
ATOM 2414 O O . LEU A 1 325 ? -23.440 -4.996 17.106 1.00 98.31 325 LEU A O 1
ATOM 2418 N N . ALA A 1 326 ? -23.309 -6.893 15.937 1.00 97.69 326 ALA A N 1
ATOM 2419 C CA . ALA A 1 326 ? -24.586 -7.431 16.429 1.00 97.69 326 ALA A CA 1
ATOM 2420 C C . ALA A 1 326 ? -24.680 -7.484 17.973 1.00 97.69 326 ALA A C 1
ATOM 2422 O O . ALA A 1 326 ? -25.718 -7.192 18.581 1.00 97.69 326 ALA A O 1
ATOM 2423 N N . ASN A 1 327 ? -23.563 -7.806 18.628 1.00 96.81 327 ASN A N 1
ATOM 2424 C CA . ASN A 1 327 ? -23.514 -8.054 20.070 1.00 96.81 327 ASN A CA 1
ATOM 2425 C C . ASN A 1 327 ? -22.969 -6.871 20.869 1.00 96.81 327 ASN A C 1
ATOM 2427 O O . ASN A 1 327 ? -23.054 -6.866 22.097 1.00 96.81 327 ASN A O 1
ATOM 2431 N N . TYR A 1 328 ? -22.435 -5.854 20.196 1.00 97.81 328 TYR A N 1
ATOM 2432 C CA . TYR A 1 328 ? -21.856 -4.709 20.869 1.00 97.81 328 TYR A CA 1
ATOM 2433 C C . TYR A 1 328 ? -22.916 -3.882 21.597 1.00 97.81 328 TYR A C 1
ATOM 2435 O O . TYR A 1 328 ? -23.980 -3.562 21.055 1.00 97.81 328 TYR A O 1
ATOM 2443 N N . ARG A 1 329 ? -22.622 -3.505 22.842 1.00 97.75 329 ARG A N 1
ATOM 2444 C CA . ARG A 1 329 ? -23.473 -2.635 23.658 1.00 97.75 329 ARG A CA 1
ATOM 2445 C C . ARG A 1 329 ? -22.674 -1.441 24.158 1.00 97.75 329 ARG A C 1
ATOM 2447 O O . ARG A 1 329 ? -21.616 -1.591 24.779 1.00 97.75 329 ARG A O 1
ATOM 2454 N N . LEU A 1 330 ? -23.213 -0.240 23.937 1.00 96.38 330 LEU A N 1
ATOM 2455 C CA . LEU A 1 330 ? -22.627 0.992 24.459 1.00 96.38 330 LEU A CA 1
ATOM 2456 C C . LEU A 1 330 ? -22.518 0.938 25.988 1.00 96.38 330 LEU A C 1
ATOM 2458 O O . LEU A 1 330 ? -23.493 0.678 26.700 1.00 96.38 330 LEU A O 1
ATOM 2462 N N . CYS A 1 331 ? -21.337 1.266 26.512 1.00 95.75 331 CYS A N 1
ATOM 2463 C CA . CYS A 1 331 ? -21.143 1.385 27.950 1.00 95.75 331 CYS A CA 1
ATOM 2464 C C . CYS A 1 331 ? -21.887 2.595 28.537 1.00 95.75 331 CYS A C 1
ATOM 2466 O O . CYS A 1 331 ? -22.403 3.464 27.824 1.00 95.75 331 CYS A O 1
ATOM 2468 N N . LYS A 1 332 ? -21.947 2.666 29.872 1.00 96.50 332 LYS A N 1
ATOM 2469 C CA . LYS A 1 332 ? -22.544 3.805 30.588 1.00 96.50 332 LYS A CA 1
ATOM 2470 C C . LYS A 1 332 ? -21.898 5.135 30.177 1.00 96.50 332 LYS A C 1
ATOM 2472 O O . LYS A 1 332 ? -22.628 6.099 29.949 1.00 96.50 332 LYS A O 1
ATOM 2477 N N . ASP A 1 333 ? -20.575 5.158 30.022 1.00 94.81 333 ASP A N 1
ATOM 2478 C CA . ASP A 1 333 ? -19.825 6.369 29.674 1.00 94.81 333 ASP A CA 1
ATOM 2479 C C . ASP A 1 333 ? -20.098 6.831 28.243 1.00 94.81 333 ASP A C 1
ATOM 2481 O O . ASP A 1 333 ? -20.407 7.998 28.031 1.00 94.81 333 ASP A O 1
ATOM 2485 N N . ARG A 1 334 ? -20.131 5.921 27.264 1.00 95.50 334 ARG A N 1
ATOM 2486 C CA . ARG A 1 334 ? -20.476 6.285 25.878 1.00 95.50 334 ARG A CA 1
ATOM 2487 C C . ARG A 1 334 ? -21.887 6.824 25.758 1.00 95.50 334 ARG A C 1
ATOM 2489 O O . ARG A 1 334 ? -22.089 7.863 25.145 1.00 95.50 334 ARG A O 1
ATOM 2496 N N . ARG A 1 335 ? -22.858 6.196 26.428 1.00 97.50 335 ARG A N 1
ATOM 2497 C CA . ARG A 1 335 ? -24.229 6.732 26.504 1.00 97.50 335 ARG A CA 1
ATOM 2498 C C . ARG A 1 335 ? -24.273 8.112 27.166 1.00 97.50 335 ARG A C 1
ATOM 2500 O O . ARG A 1 335 ? -25.124 8.925 26.818 1.00 97.50 335 ARG A O 1
ATOM 2507 N N . ARG A 1 336 ? -23.380 8.393 28.122 1.00 97.69 336 ARG A N 1
ATOM 2508 C CA . ARG A 1 336 ? -23.228 9.735 28.704 1.00 97.69 336 ARG A CA 1
ATOM 2509 C C . ARG A 1 336 ? -22.681 10.730 27.679 1.00 97.69 336 ARG A C 1
ATOM 2511 O O . ARG A 1 336 ? -23.162 11.857 27.685 1.00 97.69 336 ARG A O 1
ATOM 2518 N N . TYR A 1 337 ? -21.751 10.336 26.808 1.00 96.81 337 TYR A N 1
ATOM 2519 C CA . TYR A 1 337 ? -21.233 11.211 25.749 1.00 96.81 337 TYR A CA 1
ATOM 2520 C C . TYR A 1 337 ? -22.341 11.672 24.801 1.00 96.81 337 TYR A C 1
ATOM 2522 O O . TYR A 1 337 ? -22.467 12.872 24.597 1.00 96.81 337 TYR A O 1
ATOM 2530 N N . PHE A 1 338 ? -23.222 10.770 24.350 1.00 97.50 338 PHE A N 1
ATOM 2531 C CA . PHE A 1 338 ? -24.385 11.140 23.525 1.00 97.50 338 PHE A CA 1
ATOM 2532 C C . PHE A 1 338 ? -25.287 12.191 24.183 1.00 97.50 338 PHE A C 1
ATOM 2534 O O . PHE A 1 338 ? -25.722 13.128 23.526 1.00 97.50 338 PHE A O 1
ATOM 2541 N N . ARG A 1 339 ? -25.539 12.078 25.495 1.00 97.75 339 ARG A N 1
ATOM 2542 C CA . ARG A 1 339 ? -26.347 13.072 26.227 1.00 97.75 339 ARG A CA 1
ATOM 2543 C C . ARG A 1 339 ? -25.620 14.400 26.428 1.00 97.75 339 ARG A C 1
ATOM 2545 O O . ARG A 1 339 ? -26.259 15.442 26.488 1.00 97.75 339 ARG A O 1
ATOM 2552 N N . ALA A 1 340 ? -24.301 14.359 26.599 1.00 97.75 340 ALA A N 1
ATOM 2553 C CA . ALA A 1 340 ? -23.503 15.543 26.889 1.00 97.75 340 ALA A CA 1
ATOM 2554 C C . ALA A 1 340 ? -23.126 16.330 25.624 1.00 97.75 340 ALA A C 1
ATOM 2556 O O . ALA A 1 340 ? -23.005 17.550 25.712 1.00 97.75 340 ALA A O 1
ATOM 2557 N N . ALA A 1 341 ? -22.948 15.657 24.481 1.00 97.69 341 ALA A N 1
ATOM 2558 C CA . ALA A 1 341 ? -22.447 16.241 23.237 1.00 97.69 341 ALA A CA 1
ATOM 2559 C C . ALA A 1 341 ? -23.195 17.519 22.813 1.00 97.69 341 ALA A C 1
ATOM 2561 O O . ALA A 1 341 ? -22.518 18.544 22.706 1.00 97.69 341 ALA A O 1
ATOM 2562 N N . PRO A 1 342 ? -24.544 17.561 22.748 1.00 96.75 342 PRO A N 1
ATOM 2563 C CA . PRO A 1 342 ? -25.257 18.773 22.335 1.00 96.75 342 PRO A CA 1
ATOM 2564 C C . PRO A 1 342 ? -25.006 19.977 23.253 1.00 96.75 342 PRO A C 1
ATOM 2566 O O . PRO A 1 342 ? -24.692 21.066 22.792 1.00 96.75 342 PRO A O 1
ATOM 2569 N N . SER A 1 343 ? -25.037 19.780 24.578 1.00 97.44 343 SER A N 1
ATOM 2570 C CA . SER A 1 343 ? -24.736 20.855 25.549 1.00 97.44 343 SER A CA 1
ATOM 2571 C C . SER A 1 343 ? -23.271 21.304 25.542 1.00 97.44 343 SER A C 1
ATOM 2573 O O . SER A 1 343 ? -22.913 22.314 26.147 1.00 97.44 343 SER A O 1
ATOM 2575 N N . LYS A 1 344 ? -22.404 20.521 24.899 1.00 97.44 344 LYS A N 1
ATOM 2576 C CA . LYS A 1 344 ? -21.009 20.852 24.640 1.00 97.44 344 LYS A CA 1
ATOM 2577 C C . LYS A 1 344 ? -20.800 21.297 23.198 1.00 97.44 344 LYS A C 1
ATOM 2579 O O . LYS A 1 344 ? -19.646 21.344 22.805 1.00 97.44 344 LYS A O 1
ATOM 2584 N N . GLY A 1 345 ? -21.850 21.604 22.434 1.00 97.06 345 GLY A N 1
ATOM 2585 C CA . GLY A 1 345 ? -21.748 22.036 21.038 1.00 97.06 345 GLY A CA 1
ATOM 2586 C C . GLY A 1 345 ? -21.010 21.042 20.141 1.00 97.06 345 GLY A C 1
ATOM 2587 O O . GLY A 1 345 ? -20.392 21.445 19.166 1.00 97.06 345 GLY A O 1
ATOM 2588 N N . LEU A 1 346 ? -20.995 19.762 20.523 1.00 97.81 346 LEU A N 1
ATOM 2589 C CA . LEU A 1 346 ? -20.443 18.693 19.707 1.00 97.81 346 LEU A CA 1
ATOM 2590 C C . LEU A 1 346 ? -21.542 18.070 18.862 1.00 97.81 346 LEU A C 1
ATOM 2592 O O . LEU A 1 346 ? -22.556 17.621 19.403 1.00 97.81 346 LEU A O 1
ATOM 2596 N N . GLU A 1 347 ? -21.262 17.932 17.576 1.00 97.00 347 GLU A N 1
ATOM 2597 C CA . GLU A 1 347 ? -22.075 17.173 16.635 1.00 97.00 347 GLU A CA 1
ATOM 2598 C C . GLU A 1 347 ? -21.200 16.255 15.779 1.00 97.00 347 GLU A C 1
ATOM 2600 O O . GLU A 1 347 ? -19.982 16.424 15.683 1.00 97.00 347 GLU A O 1
ATOM 2605 N N . VAL A 1 348 ? -21.830 15.245 15.188 1.00 97.50 348 VAL A N 1
ATOM 2606 C CA . VAL A 1 348 ? -21.192 14.331 14.246 1.00 97.50 348 VAL A CA 1
ATOM 2607 C C . VAL A 1 348 ? -22.057 14.265 12.995 1.00 97.50 348 VAL A C 1
ATOM 2609 O O . VAL A 1 348 ? -23.244 13.962 13.096 1.00 97.50 348 VAL A O 1
ATOM 2612 N N . SER A 1 349 ? -21.453 14.522 11.839 1.00 96.38 349 SER A N 1
ATOM 2613 C CA . SER A 1 349 ? -22.104 14.525 10.528 1.00 96.38 349 SER A CA 1
ATOM 2614 C C . SER A 1 349 ? -21.482 13.477 9.605 1.00 96.38 349 SER A C 1
ATOM 2616 O O . SER A 1 349 ? -20.299 13.158 9.729 1.00 96.38 349 SER A O 1
ATOM 2618 N N . THR A 1 350 ? -22.264 12.939 8.671 1.00 94.12 350 THR A N 1
ATOM 2619 C CA . THR A 1 350 ? -21.760 12.117 7.556 1.00 94.12 350 THR A CA 1
ATOM 2620 C C . THR A 1 350 ? -21.230 12.959 6.395 1.00 94.12 350 THR A C 1
ATOM 2622 O O . THR A 1 350 ? -20.556 12.433 5.511 1.00 94.12 350 THR A O 1
ATOM 2625 N N . GLU A 1 351 ? -21.520 14.260 6.396 1.00 91.62 351 GLU A N 1
ATOM 2626 C CA . GLU A 1 351 ? -21.130 15.211 5.359 1.00 91.62 351 GLU A CA 1
ATOM 2627 C C . GLU A 1 351 ? -19.942 16.062 5.819 1.00 91.62 351 GLU A C 1
ATOM 2629 O O . GLU A 1 351 ? -19.852 16.457 6.983 1.00 91.62 351 GLU A O 1
ATOM 2634 N N . CYS A 1 352 ? -19.026 16.340 4.890 1.00 91.94 352 CYS A N 1
ATOM 2635 C CA . CYS A 1 352 ? -17.921 17.268 5.105 1.00 91.94 352 CYS A CA 1
ATOM 2636 C C . CYS A 1 352 ? -18.356 18.660 4.649 1.00 91.94 352 CYS A C 1
ATOM 2638 O O . CYS A 1 352 ? -18.606 18.848 3.459 1.00 91.94 352 CYS A O 1
ATOM 2640 N N . TYR A 1 353 ? -18.443 19.616 5.572 1.00 91.62 353 TYR A N 1
ATOM 2641 C CA . TYR A 1 353 ? -18.850 20.988 5.251 1.00 91.62 353 TYR A CA 1
ATOM 2642 C C . TYR A 1 353 ? -17.785 21.752 4.454 1.00 91.62 353 TYR A C 1
ATOM 2644 O O . TYR A 1 353 ? -18.134 22.538 3.578 1.00 91.62 353 TYR A O 1
ATOM 2652 N N . ASP A 1 354 ? -16.502 21.492 4.726 1.00 91.50 354 ASP A N 1
ATOM 2653 C CA . ASP A 1 354 ? -15.376 22.153 4.070 1.00 91.50 354 ASP A CA 1
ATOM 2654 C C . ASP A 1 354 ? -14.180 21.190 3.917 1.00 91.50 354 ASP A C 1
ATOM 2656 O O . ASP A 1 354 ? -13.682 20.607 4.886 1.00 91.50 354 ASP A O 1
ATOM 2660 N N . LEU A 1 355 ? -13.722 21.008 2.674 1.00 89.69 355 LEU A N 1
ATOM 2661 C CA . LEU A 1 355 ? -12.570 20.164 2.350 1.00 89.69 355 LEU A CA 1
ATOM 2662 C C . LEU A 1 355 ? -11.238 20.802 2.759 1.00 89.69 355 LEU A C 1
ATOM 2664 O O . LEU A 1 355 ? -10.298 20.067 3.074 1.00 89.69 355 LEU A O 1
ATOM 2668 N N . ASP A 1 356 ? -11.161 22.130 2.787 1.00 91.31 356 ASP A N 1
ATOM 2669 C CA . ASP A 1 356 ? -9.959 22.852 3.196 1.00 91.31 356 ASP A CA 1
ATOM 2670 C C . ASP A 1 356 ? -9.768 22.722 4.718 1.00 91.31 356 ASP A C 1
ATOM 2672 O O . ASP A 1 356 ? -8.650 22.486 5.187 1.00 91.31 356 ASP A O 1
ATOM 2676 N N . GLU A 1 357 ? -10.858 22.737 5.501 1.00 93.19 357 GLU A N 1
ATOM 2677 C CA . GLU A 1 357 ? -10.818 22.402 6.934 1.00 93.19 357 GLU A CA 1
ATOM 2678 C C . GLU A 1 357 ? -10.343 20.964 7.177 1.00 93.19 357 GLU A C 1
ATOM 2680 O O . GLU A 1 357 ? -9.551 20.711 8.090 1.00 93.19 357 GLU A O 1
ATOM 2685 N N . LEU A 1 358 ? -10.782 20.004 6.355 1.00 91.69 358 LEU A N 1
ATOM 2686 C CA . LEU A 1 358 ? -10.330 18.615 6.453 1.00 91.69 358 LEU A CA 1
ATOM 2687 C C . LEU A 1 358 ? -8.829 18.485 6.162 1.00 91.69 358 LEU A C 1
ATOM 2689 O O . LEU A 1 358 ? -8.127 17.747 6.865 1.00 91.69 358 LEU A O 1
ATOM 2693 N N . GLU A 1 359 ? -8.318 19.201 5.160 1.00 89.81 359 GLU A N 1
ATOM 2694 C CA . GLU A 1 359 ? -6.886 19.250 4.865 1.00 89.81 359 GLU A CA 1
ATOM 2695 C C . GLU A 1 359 ? -6.096 19.917 6.006 1.00 89.81 359 GLU A C 1
ATOM 2697 O O . GLU A 1 359 ? -5.055 19.395 6.430 1.00 89.81 359 GLU A O 1
ATOM 2702 N N . ALA A 1 360 ? -6.611 21.003 6.585 1.00 92.38 360 ALA A N 1
ATOM 2703 C CA . ALA A 1 360 ? -6.012 21.667 7.741 1.00 92.38 360 ALA A CA 1
ATOM 2704 C C . ALA A 1 360 ? -5.969 20.750 8.979 1.00 92.38 360 ALA A C 1
ATOM 2706 O O . ALA A 1 360 ? -4.905 20.592 9.592 1.00 92.38 360 ALA A O 1
ATOM 2707 N N . LEU A 1 361 ? -7.078 20.073 9.305 1.00 93.31 361 LEU A N 1
ATOM 2708 C CA . LEU A 1 361 ? -7.162 19.053 10.360 1.00 93.31 361 LEU A CA 1
ATOM 2709 C C . LEU A 1 361 ? -6.122 17.950 10.135 1.00 93.31 361 LEU A C 1
ATOM 2711 O O . LEU A 1 361 ? -5.406 17.546 11.058 1.00 93.31 361 LEU A O 1
ATOM 2715 N N . ASN A 1 362 ? -6.040 17.449 8.903 1.00 90.56 362 ASN A N 1
ATOM 2716 C CA . ASN A 1 362 ? -5.107 16.408 8.502 1.00 90.56 362 ASN A CA 1
ATOM 2717 C C . ASN A 1 362 ? -3.651 16.837 8.741 1.00 90.56 362 ASN A C 1
ATOM 2719 O O . ASN A 1 362 ? -2.885 16.093 9.362 1.00 90.56 362 ASN A O 1
ATOM 2723 N N . ASN A 1 363 ? -3.291 18.046 8.313 1.00 89.81 363 ASN A N 1
ATOM 2724 C CA . ASN A 1 363 ? -1.954 18.609 8.484 1.00 89.81 363 ASN A CA 1
ATOM 2725 C C . ASN A 1 363 ? -1.609 18.817 9.965 1.00 89.81 363 ASN A C 1
ATOM 2727 O O . ASN A 1 363 ? -0.543 18.380 10.410 1.00 89.81 363 ASN A O 1
ATOM 2731 N N . ALA A 1 364 ? -2.526 19.385 10.752 1.00 92.31 364 ALA A N 1
ATOM 2732 C CA . ALA A 1 364 ? -2.349 19.564 12.193 1.00 92.31 364 ALA A CA 1
ATOM 2733 C C . ALA A 1 364 ? -2.144 18.221 12.917 1.00 92.31 364 ALA A C 1
ATOM 2735 O O . ALA A 1 364 ? -1.269 18.088 13.780 1.00 92.31 364 ALA A O 1
ATOM 2736 N N . TRP A 1 365 ? -2.900 17.188 12.537 1.00 91.12 365 TRP A N 1
ATOM 2737 C CA . TRP A 1 365 ? -2.738 15.851 13.103 1.00 91.12 365 TRP A CA 1
ATOM 2738 C C . TRP A 1 365 ? -1.385 15.224 12.741 1.00 91.12 365 TRP A C 1
ATOM 2740 O O . TRP A 1 365 ? -0.714 14.689 13.627 1.00 91.12 365 TRP A O 1
ATOM 2750 N N . VAL A 1 366 ? -0.945 15.312 11.479 1.00 86.88 366 VAL A N 1
ATOM 2751 C CA . VAL A 1 366 ? 0.370 14.796 11.049 1.00 86.88 366 VAL A CA 1
ATOM 2752 C C . VAL A 1 366 ? 1.505 15.488 11.808 1.00 86.88 366 VAL A C 1
ATOM 2754 O O . VAL A 1 366 ? 2.408 14.807 12.298 1.00 86.88 366 VAL A O 1
ATOM 2757 N N . GLN A 1 367 ? 1.429 16.809 11.976 1.00 88.44 367 GLN A N 1
ATOM 2758 C CA . GLN A 1 367 ? 2.410 17.597 12.731 1.00 88.44 367 GLN A CA 1
ATOM 2759 C C . GLN A 1 367 ? 2.436 17.247 14.225 1.00 88.44 367 GLN A C 1
ATOM 2761 O O . GLN A 1 367 ? 3.484 17.343 14.858 1.00 88.44 367 GLN A O 1
ATOM 2766 N N . SER A 1 368 ? 1.310 16.800 14.792 1.00 87.38 368 SER A N 1
ATOM 2767 C CA . SER A 1 368 ? 1.240 16.376 16.197 1.00 87.38 368 SER A CA 1
ATOM 2768 C C . SER A 1 368 ? 1.922 15.028 16.479 1.00 87.38 368 SER A C 1
ATOM 2770 O O . SER A 1 368 ? 2.168 14.692 17.640 1.00 87.38 368 SER A O 1
ATOM 2772 N N . LYS A 1 369 ? 2.231 14.233 15.443 1.00 81.38 369 LYS A N 1
ATOM 2773 C CA . LYS A 1 369 ? 2.906 12.939 15.607 1.00 81.38 369 LYS A CA 1
ATOM 2774 C C . LYS A 1 369 ? 4.365 13.114 16.000 1.00 81.38 369 LYS A C 1
ATOM 2776 O O . LYS A 1 369 ? 5.054 14.003 15.512 1.00 81.38 369 LYS A O 1
ATOM 2781 N N . ALA A 1 370 ? 4.890 12.142 16.745 1.00 75.56 370 ALA A N 1
ATOM 2782 C CA . ALA A 1 370 ? 6.312 12.086 17.078 1.00 75.56 370 ALA A CA 1
ATOM 2783 C C . ALA A 1 370 ? 7.232 12.071 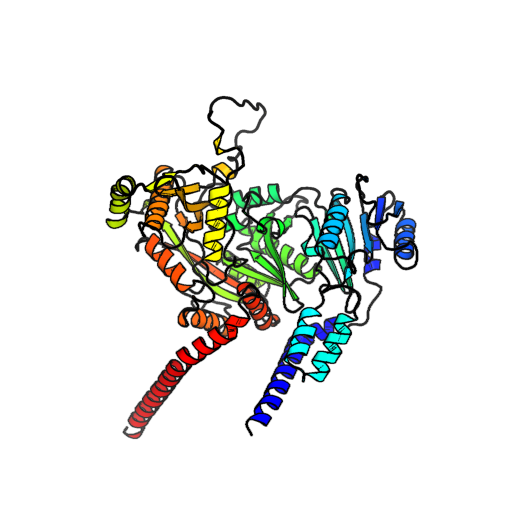15.837 1.00 75.56 370 ALA A C 1
ATOM 2785 O O . ALA A 1 370 ? 8.347 12.591 15.896 1.00 75.56 370 ALA A O 1
ATOM 2786 N N . SER A 1 371 ? 6.778 11.499 14.719 1.00 71.81 371 SER A N 1
ATOM 2787 C CA . SER A 1 371 ? 7.499 11.455 13.441 1.00 71.81 371 SER A CA 1
ATOM 2788 C C . SER A 1 371 ? 7.383 12.739 12.608 1.00 71.81 371 SER A C 1
ATOM 2790 O O . SER A 1 371 ? 8.110 12.876 11.623 1.00 71.81 371 SER A O 1
ATOM 2792 N N . GLY A 1 372 ? 6.433 13.632 12.923 1.00 79.00 372 GLY A N 1
ATOM 2793 C CA . GLY A 1 372 ? 6.078 14.802 12.104 1.00 79.00 372 GLY A CA 1
ATOM 2794 C C . GLY A 1 372 ? 5.649 14.477 10.665 1.00 79.00 372 GLY A C 1
ATOM 2795 O O . GLY A 1 372 ? 5.619 15.357 9.813 1.00 79.00 372 GLY A O 1
ATOM 2796 N N . SER A 1 373 ? 5.393 13.203 10.366 1.00 76.81 373 SER A N 1
ATOM 2797 C CA . SER A 1 373 ? 5.182 12.676 9.016 1.00 76.81 373 SER A CA 1
ATOM 2798 C C . SER A 1 373 ? 4.367 11.385 9.064 1.00 76.81 373 SER A C 1
ATOM 2800 O O . SER A 1 373 ? 4.274 10.723 10.106 1.00 76.81 373 SER A O 1
ATOM 2802 N N . GLU A 1 374 ? 3.753 11.009 7.946 1.00 77.06 374 GLU A N 1
ATOM 2803 C CA . GLU A 1 374 ? 3.112 9.700 7.831 1.00 77.06 374 GLU A CA 1
ATOM 2804 C C . GLU A 1 374 ? 4.150 8.576 7.774 1.00 77.06 374 GLU A C 1
ATOM 2806 O O . GLU A 1 374 ? 5.205 8.707 7.157 1.00 77.06 374 GLU A O 1
ATOM 2811 N N . VAL A 1 375 ? 3.845 7.461 8.441 1.00 74.94 375 VAL A N 1
ATOM 2812 C CA . VAL A 1 375 ? 4.663 6.253 8.371 1.00 74.94 375 VAL A CA 1
ATOM 2813 C C . VAL A 1 375 ? 4.109 5.414 7.234 1.00 74.94 375 VAL A C 1
ATOM 2815 O O . VAL A 1 375 ? 3.056 4.782 7.364 1.00 74.94 375 VAL A O 1
ATOM 2818 N N . ILE A 1 376 ? 4.823 5.453 6.111 1.00 68.44 376 ILE A N 1
ATOM 2819 C CA . ILE A 1 376 ? 4.533 4.673 4.908 1.00 68.44 376 ILE A CA 1
ATOM 2820 C C . ILE A 1 376 ? 4.334 3.198 5.318 1.00 68.44 376 ILE A C 1
ATOM 2822 O O . ILE A 1 376 ? 5.053 2.710 6.188 1.00 68.44 376 ILE A O 1
ATOM 2826 N N . ILE A 1 377 ? 3.363 2.499 4.707 1.00 71.94 377 ILE A N 1
ATOM 2827 C CA . ILE A 1 377 ? 2.910 1.112 4.998 1.00 71.94 377 ILE A CA 1
ATOM 2828 C C . ILE A 1 377 ? 1.882 1.001 6.139 1.00 71.94 377 ILE A C 1
ATOM 2830 O O . ILE A 1 377 ? 0.928 0.231 6.014 1.00 71.94 377 ILE A O 1
ATOM 2834 N N . TRP A 1 378 ? 2.045 1.740 7.242 1.00 73.62 378 TRP A N 1
ATOM 2835 C CA . TRP A 1 378 ? 1.215 1.561 8.451 1.00 73.62 378 TRP A CA 1
ATOM 2836 C C . TRP A 1 378 ? 0.173 2.646 8.687 1.00 73.62 378 TRP A C 1
ATOM 2838 O O . TRP A 1 378 ? -0.836 2.387 9.339 1.00 73.62 378 TRP A O 1
ATOM 2848 N N . THR A 1 379 ? 0.400 3.860 8.193 1.00 72.06 379 THR A N 1
ATOM 2849 C CA . THR A 1 379 ? -0.594 4.933 8.253 1.00 72.06 379 THR A CA 1
ATOM 2850 C C . THR A 1 379 ? -0.887 5.396 6.842 1.00 72.06 379 THR A C 1
ATOM 2852 O O . THR A 1 379 ? -0.013 5.982 6.211 1.00 72.06 379 THR A O 1
ATOM 2855 N N . TRP A 1 380 ? -2.097 5.118 6.364 1.00 72.69 380 TRP A N 1
ATOM 2856 C CA . TRP A 1 380 ? -2.562 5.578 5.061 1.00 72.69 380 TRP A CA 1
ATOM 2857 C C . TRP A 1 380 ? -3.271 6.932 5.197 1.00 72.69 380 TRP A C 1
ATOM 2859 O O . TRP A 1 380 ? -3.920 7.183 6.227 1.00 72.69 380 TRP A O 1
ATOM 2869 N N . PRO A 1 381 ? -3.172 7.814 4.188 1.00 72.12 381 PRO A N 1
ATOM 2870 C CA . PRO A 1 381 ? -3.939 9.044 4.187 1.00 72.12 381 PRO A CA 1
ATOM 2871 C C . PRO A 1 381 ? -5.453 8.778 4.145 1.00 72.12 381 PRO A C 1
ATOM 2873 O O . PRO A 1 381 ? -5.882 7.718 3.662 1.00 72.12 381 PRO A O 1
ATOM 2876 N N . PRO A 1 382 ? -6.271 9.732 4.631 1.00 76.44 382 PRO A N 1
ATOM 2877 C CA . PRO A 1 382 ? -7.720 9.614 4.571 1.00 76.44 382 PRO A CA 1
ATOM 2878 C C . PRO A 1 382 ? -8.192 9.572 3.124 1.00 76.44 382 PRO A C 1
ATOM 2880 O O . PRO A 1 382 ? -7.665 10.307 2.291 1.00 76.44 382 PRO A O 1
ATOM 2883 N N . SER A 1 383 ? -9.225 8.780 2.853 1.00 80.88 383 SER A N 1
ATOM 2884 C CA . SER A 1 383 ? -10.008 8.880 1.624 1.00 80.88 383 SER A CA 1
ATOM 2885 C C . SER A 1 383 ? -10.892 10.129 1.647 1.00 80.88 383 SER A C 1
ATOM 2887 O O . SER A 1 383 ? -11.752 10.267 2.527 1.00 80.88 383 SER A O 1
ATOM 2889 N N . LEU A 1 384 ? -10.719 11.019 0.674 1.00 81.12 384 LEU A N 1
ATOM 2890 C CA . LEU A 1 384 ? -11.574 12.186 0.478 1.00 81.12 384 LEU A CA 1
ATOM 2891 C C . LEU A 1 384 ? -12.939 11.768 -0.080 1.00 81.12 384 LEU A C 1
ATOM 2893 O O . LEU A 1 384 ? -13.009 10.789 -0.828 1.00 81.12 384 LEU A O 1
ATOM 2897 N N . PRO A 1 385 ? -14.024 12.474 0.276 1.00 80.88 385 PRO A N 1
ATOM 2898 C CA . PRO A 1 385 ? -15.259 12.393 -0.494 1.00 80.88 385 PRO A CA 1
ATOM 2899 C C . PRO A 1 385 ? -15.032 12.989 -1.894 1.00 80.88 385 PRO A C 1
ATOM 2901 O O . PRO A 1 385 ? -14.144 13.829 -2.086 1.00 80.88 385 PRO A O 1
ATOM 2904 N N . GLU A 1 386 ? -15.801 12.558 -2.891 1.00 74.31 386 GLU A N 1
ATOM 2905 C CA . GLU A 1 386 ? -15.700 13.149 -4.230 1.00 74.31 386 GLU A CA 1
ATOM 2906 C C . GLU A 1 386 ? -16.139 14.625 -4.211 1.00 74.31 386 GLU A C 1
ATOM 2908 O O . GLU A 1 386 ? -17.141 14.993 -3.589 1.00 74.31 386 GLU A O 1
ATOM 2913 N N . ARG A 1 387 ? -15.392 15.502 -4.902 1.00 63.91 387 ARG A N 1
ATOM 2914 C CA . ARG A 1 387 ? -15.771 16.917 -5.060 1.00 63.91 387 ARG A CA 1
ATOM 2915 C C . ARG A 1 387 ? -17.101 16.986 -5.819 1.00 63.91 387 ARG A C 1
ATOM 2917 O O . ARG A 1 387 ? -17.132 16.751 -7.020 1.00 63.91 387 ARG A O 1
ATOM 2924 N N . GLY A 1 388 ? -18.182 17.305 -5.107 1.00 55.66 388 GLY A N 1
ATOM 2925 C CA . GLY A 1 388 ? -19.548 17.372 -5.643 1.00 55.66 388 GLY A CA 1
ATOM 2926 C C . GLY A 1 388 ? -20.540 16.402 -4.992 1.00 55.66 388 GLY A C 1
ATOM 2927 O O . GLY A 1 388 ? -21.744 16.620 -5.109 1.00 55.66 388 GLY A O 1
ATOM 2928 N N . ALA A 1 389 ? -20.075 15.402 -4.234 1.00 50.22 389 ALA A N 1
ATOM 2929 C CA . ALA A 1 389 ? -20.954 14.452 -3.543 1.00 50.22 389 ALA A CA 1
ATOM 2930 C C . ALA A 1 389 ? -21.842 15.121 -2.471 1.00 50.22 389 ALA A C 1
ATOM 2932 O O . ALA A 1 389 ? -22.967 14.688 -2.246 1.00 50.22 389 ALA A O 1
ATOM 2933 N N . GLY A 1 390 ? -21.381 16.225 -1.868 1.00 45.88 390 GLY A N 1
ATOM 2934 C CA . GLY A 1 390 ? -22.152 17.014 -0.895 1.00 45.88 390 GLY A CA 1
ATOM 2935 C C . GLY A 1 390 ? -23.226 17.934 -1.496 1.00 45.88 390 GLY A C 1
ATOM 2936 O O . GLY A 1 390 ? -23.968 18.562 -0.749 1.00 45.88 390 GLY A O 1
ATOM 2937 N N . ALA A 1 391 ? -23.324 18.041 -2.828 1.00 41.25 391 ALA A N 1
ATOM 2938 C CA . ALA A 1 391 ? -24.295 18.913 -3.501 1.00 41.25 391 ALA A CA 1
ATOM 2939 C C . ALA A 1 391 ? -25.442 18.152 -4.191 1.00 41.25 391 ALA A C 1
ATOM 2941 O O . ALA A 1 391 ? -26.373 18.780 -4.694 1.00 41.25 391 ALA A O 1
ATOM 2942 N N . ALA A 1 392 ? -25.421 16.816 -4.199 1.00 41.66 392 ALA A N 1
ATOM 2943 C CA . ALA A 1 392 ? -26.490 16.009 -4.781 1.00 41.66 392 ALA A CA 1
ATOM 2944 C C . ALA A 1 392 ? -27.676 15.862 -3.808 1.00 41.66 392 ALA A C 1
ATOM 2946 O O . ALA A 1 392 ? -27.981 14.779 -3.310 1.00 41.66 392 ALA A O 1
ATOM 2947 N N . LYS A 1 393 ? -28.388 16.967 -3.564 1.00 40.97 393 LYS A N 1
ATOM 2948 C CA . LYS A 1 393 ? -29.811 16.901 -3.217 1.00 40.97 393 LYS A CA 1
ATOM 2949 C C . LYS A 1 393 ? -30.573 16.500 -4.480 1.00 40.97 393 LYS A C 1
ATOM 2951 O O . LYS A 1 393 ? -30.929 17.374 -5.252 1.00 40.97 393 LYS A O 1
ATOM 2956 N N . ASP A 1 394 ? -30.732 15.198 -4.707 1.00 38.28 394 ASP A N 1
ATOM 2957 C CA . ASP A 1 394 ? -31.959 14.593 -5.252 1.00 38.28 394 ASP A CA 1
ATOM 2958 C C . ASP A 1 394 ? -31.764 13.080 -5.483 1.00 38.28 394 ASP A C 1
ATOM 2960 O O . ASP A 1 394 ? -30.991 12.682 -6.354 1.00 38.28 394 ASP A O 1
ATOM 2964 N N . PRO A 1 395 ? -32.493 12.196 -4.772 1.00 40.88 395 PRO A N 1
ATOM 2965 C CA . PRO A 1 395 ? -32.537 10.768 -5.090 1.00 40.88 395 PRO A CA 1
ATOM 2966 C C . PRO A 1 395 ? -33.525 10.444 -6.229 1.00 40.88 395 PRO A C 1
ATOM 2968 O O . PRO A 1 395 ? -33.814 9.276 -6.484 1.00 40.88 395 PRO A O 1
ATOM 2971 N N . ALA A 1 396 ? -34.063 11.452 -6.920 1.00 37.88 396 ALA A N 1
ATOM 2972 C CA . ALA A 1 396 ? -35.102 11.285 -7.927 1.00 37.88 396 ALA A CA 1
ATOM 2973 C C . ALA A 1 396 ? -34.714 11.969 -9.244 1.00 37.88 396 ALA A C 1
ATOM 2975 O O . ALA A 1 396 ? -35.078 13.111 -9.493 1.00 37.88 396 ALA A O 1
ATOM 2976 N N . GLY A 1 397 ? -34.022 11.238 -10.120 1.00 36.88 397 GLY A N 1
ATOM 2977 C CA . GLY A 1 397 ? -34.007 11.568 -11.547 1.00 36.88 397 GLY A CA 1
ATOM 2978 C C . GLY A 1 397 ? -32.637 11.824 -12.162 1.00 36.88 397 GLY A C 1
ATOM 2979 O O . GLY A 1 397 ? -32.358 12.917 -12.636 1.00 36.88 397 GLY A O 1
ATOM 2980 N N . SER A 1 398 ? -31.829 10.780 -12.314 1.00 33.78 398 SER A N 1
ATOM 2981 C CA . SER A 1 398 ? -30.953 10.688 -13.483 1.00 33.78 398 SER A CA 1
ATOM 2982 C C . SER A 1 398 ? -31.112 9.305 -14.105 1.00 33.78 398 SER A C 1
ATOM 2984 O O . SER A 1 398 ? -30.471 8.319 -13.753 1.00 33.78 398 SER A O 1
ATOM 2986 N N . GLY A 1 399 ? -32.076 9.231 -15.022 1.00 35.81 399 GLY A N 1
ATOM 2987 C CA . GLY A 1 399 ? -32.240 8.094 -15.908 1.00 35.81 399 GLY A CA 1
ATOM 2988 C C . GLY A 1 399 ? -31.028 7.981 -16.823 1.00 35.81 399 GLY A C 1
ATOM 2989 O O . GLY A 1 399 ? -30.928 8.694 -17.817 1.00 35.81 399 GLY A O 1
ATOM 2990 N N . LEU A 1 400 ? -30.137 7.046 -16.508 1.00 33.50 400 LEU A N 1
ATOM 2991 C CA . LEU A 1 400 ? -29.327 6.367 -17.509 1.00 33.50 400 LEU A CA 1
ATOM 2992 C C . LEU A 1 400 ? -29.946 4.991 -17.726 1.00 33.50 400 LEU A C 1
ATOM 2994 O O . LEU A 1 400 ? -29.718 4.033 -16.992 1.00 33.50 400 LEU A O 1
ATOM 2998 N N . ALA A 1 401 ? -30.815 4.947 -18.730 1.00 34.03 401 ALA A N 1
ATOM 2999 C CA . ALA A 1 401 ? -31.332 3.725 -19.304 1.00 34.03 401 ALA A CA 1
ATOM 3000 C C . ALA A 1 401 ? -30.195 2.981 -20.021 1.00 34.03 401 ALA A C 1
ATOM 3002 O O . ALA A 1 401 ? -29.547 3.555 -20.895 1.00 34.03 401 ALA A O 1
ATOM 3003 N N . GLY A 1 402 ? -30.003 1.701 -19.687 1.00 32.03 402 GLY A N 1
ATOM 3004 C CA . GLY A 1 402 ? -29.259 0.775 -20.543 1.00 32.03 402 GLY A CA 1
ATOM 3005 C C . GLY A 1 402 ? -28.467 -0.331 -19.846 1.00 32.03 402 GLY A C 1
ATOM 3006 O O . GLY A 1 402 ? -27.260 -0.375 -20.010 1.00 32.03 402 GLY A O 1
ATOM 3007 N N . GLY A 1 403 ? -29.148 -1.242 -19.140 1.00 33.53 403 GLY A N 1
ATOM 3008 C CA . GLY A 1 403 ? -28.774 -2.666 -19.078 1.00 33.53 403 GLY A CA 1
ATOM 3009 C C . GLY A 1 403 ? -27.536 -3.082 -18.273 1.00 33.53 403 GLY A C 1
ATOM 3010 O O . GLY A 1 403 ? -26.464 -3.231 -18.834 1.00 33.53 403 GLY A O 1
ATOM 3011 N N . GLU A 1 404 ? -27.730 -3.392 -16.989 1.00 33.16 404 GLU A N 1
ATOM 3012 C CA . GLU A 1 404 ? -27.484 -4.717 -16.383 1.00 33.16 404 GLU A CA 1
ATOM 3013 C C . GLU A 1 404 ? -27.900 -4.657 -14.900 1.00 33.16 404 GLU A C 1
ATOM 3015 O O . GLU A 1 404 ? -27.488 -3.783 -14.136 1.00 33.16 404 GLU A O 1
ATOM 3020 N N . ALA A 1 405 ? -28.798 -5.555 -14.498 1.00 37.78 405 ALA A N 1
ATOM 3021 C CA . ALA A 1 405 ? -29.293 -5.649 -13.132 1.00 37.78 405 ALA A CA 1
ATOM 3022 C C . ALA A 1 405 ? -28.179 -6.197 -12.221 1.00 37.78 405 ALA A C 1
ATOM 3024 O O . ALA A 1 405 ? -27.853 -7.377 -12.297 1.00 37.78 405 ALA A O 1
ATOM 3025 N N . GLY A 1 406 ? -27.590 -5.341 -11.379 1.00 42.66 406 GLY A N 1
ATOM 3026 C CA . GLY A 1 406 ? -26.554 -5.742 -10.412 1.00 42.66 406 GLY A CA 1
ATOM 3027 C C . GLY A 1 406 ? -25.385 -4.771 -10.218 1.00 42.66 406 GLY A C 1
ATOM 3028 O O . GLY A 1 406 ? -24.400 -5.147 -9.588 1.00 42.66 406 GLY A O 1
ATOM 3029 N N . GLY A 1 407 ? -25.454 -3.541 -10.742 1.00 49.69 407 GLY A N 1
ATOM 3030 C CA . GLY A 1 407 ? -24.397 -2.542 -10.565 1.00 49.69 407 GLY A CA 1
ATOM 3031 C C . GLY A 1 407 ? -24.124 -2.247 -9.088 1.00 49.69 407 GLY A C 1
ATOM 3032 O O . GLY A 1 407 ? -24.950 -1.648 -8.401 1.00 49.69 407 GLY A O 1
ATOM 3033 N N . ALA A 1 408 ? -22.965 -2.683 -8.596 1.00 57.44 408 ALA A N 1
ATOM 3034 C CA . ALA A 1 408 ? -22.507 -2.378 -7.248 1.00 57.44 408 ALA A CA 1
ATOM 3035 C C . ALA A 1 408 ? -22.419 -0.851 -7.042 1.00 57.44 408 ALA A C 1
ATOM 3037 O O . ALA A 1 408 ? -22.032 -0.140 -7.976 1.00 57.44 408 ALA A O 1
ATOM 3038 N N . PRO A 1 409 ? -22.760 -0.335 -5.846 1.00 60.69 409 PRO A N 1
ATOM 3039 C CA . PRO A 1 409 ? -22.789 1.101 -5.593 1.00 60.69 409 PRO A CA 1
ATOM 3040 C C . PRO A 1 409 ? -21.424 1.757 -5.885 1.00 60.69 409 PRO A C 1
ATOM 3042 O O . PRO A 1 409 ? -20.380 1.094 -5.788 1.00 60.69 409 PRO A O 1
ATOM 3045 N N . PRO A 1 410 ? -21.398 3.054 -6.248 1.00 67.25 410 PRO A N 1
ATOM 3046 C CA . PRO A 1 410 ? -20.158 3.814 -6.370 1.00 67.25 410 PRO A CA 1
ATOM 3047 C C . PRO A 1 410 ? -19.302 3.656 -5.110 1.00 67.25 410 PRO A C 1
ATOM 3049 O O . PRO A 1 410 ? -19.837 3.651 -4.001 1.00 67.25 410 PRO A O 1
ATOM 3052 N N . ALA A 1 411 ? -17.980 3.541 -5.266 1.00 66.50 411 ALA A N 1
ATOM 3053 C CA . ALA A 1 411 ? -17.065 3.299 -4.145 1.00 66.50 411 ALA A CA 1
ATOM 3054 C C . ALA A 1 411 ? -17.237 4.321 -3.004 1.00 66.50 411 ALA A C 1
ATOM 3056 O O . ALA A 1 411 ? -17.137 3.955 -1.833 1.00 66.50 411 ALA A O 1
ATOM 3057 N N . ASP A 1 412 ? -17.568 5.575 -3.330 1.00 69.62 412 ASP A N 1
ATOM 3058 C CA . ASP A 1 412 ? -17.769 6.634 -2.338 1.00 69.62 412 ASP A CA 1
ATOM 3059 C C . ASP A 1 412 ? -18.990 6.404 -1.430 1.00 69.62 412 ASP A C 1
ATOM 3061 O O . ASP A 1 412 ? -18.970 6.790 -0.263 1.00 69.62 412 ASP A O 1
ATOM 3065 N N . GLN A 1 413 ? -20.018 5.701 -1.920 1.00 78.75 413 GLN A N 1
ATOM 3066 C CA . GLN A 1 413 ? -21.220 5.367 -1.146 1.00 78.75 413 GLN A CA 1
ATOM 3067 C C . GLN A 1 413 ? -21.003 4.189 -0.190 1.00 78.75 413 GLN A C 1
ATOM 3069 O O . GLN A 1 413 ? -21.778 3.996 0.749 1.00 78.75 413 GLN A O 1
ATOM 3074 N N . GLU A 1 414 ? -19.971 3.374 -0.411 1.00 86.56 414 GLU A N 1
ATOM 3075 C CA . GLU A 1 414 ? -19.670 2.243 0.467 1.00 86.56 414 GLU A CA 1
ATOM 3076 C C . GLU A 1 414 ? -18.836 2.668 1.678 1.00 86.56 414 GLU A C 1
ATOM 3078 O O . GLU A 1 414 ? -18.899 2.011 2.712 1.00 86.56 414 GLU A O 1
ATOM 3083 N N . VAL A 1 415 ? -18.080 3.765 1.584 1.00 90.44 415 VAL A N 1
ATOM 3084 C CA . VAL A 1 415 ? -17.214 4.263 2.660 1.00 90.44 415 VAL A CA 1
ATOM 3085 C C . VAL A 1 415 ? -18.033 5.051 3.684 1.00 90.44 415 VAL A C 1
ATOM 3087 O O . VAL A 1 415 ? -18.837 5.914 3.338 1.00 90.44 415 VAL A O 1
ATOM 3090 N N . ARG A 1 416 ? -17.826 4.780 4.976 1.00 93.56 416 ARG A N 1
ATOM 3091 C CA . ARG A 1 416 ? -18.471 5.513 6.072 1.00 93.56 416 ARG A CA 1
ATOM 3092 C C . ARG A 1 416 ? -17.526 6.544 6.647 1.00 93.56 416 ARG A C 1
ATOM 3094 O O . ARG A 1 416 ? -16.479 6.218 7.199 1.00 93.56 416 ARG A O 1
ATOM 3101 N N . ARG A 1 417 ? -17.924 7.801 6.526 1.00 93.62 417 ARG A N 1
ATOM 3102 C CA . ARG A 1 417 ? -17.180 8.964 6.992 1.00 93.62 417 ARG A CA 1
ATOM 3103 C C . ARG A 1 417 ? -18.003 9.656 8.056 1.00 93.62 417 ARG A C 1
ATOM 3105 O O . ARG A 1 417 ? -19.183 9.887 7.831 1.00 93.62 417 ARG A O 1
ATOM 3112 N N . LEU A 1 418 ? -17.392 9.959 9.195 1.00 96.38 418 LEU A N 1
ATOM 3113 C CA . LEU A 1 418 ? -18.001 10.812 10.208 1.00 96.38 418 LEU A CA 1
ATOM 3114 C C . LEU A 1 418 ? -17.058 11.960 10.551 1.00 96.38 418 LEU A C 1
ATOM 3116 O O . LEU A 1 418 ? -15.897 11.741 10.906 1.00 96.38 418 LEU A O 1
ATOM 3120 N N . PHE A 1 419 ? -17.590 13.169 10.464 1.00 97.12 419 PHE A N 1
ATOM 3121 C CA . PHE A 1 419 ? -16.932 14.436 10.740 1.00 97.12 419 PHE A CA 1
ATOM 3122 C C . PHE A 1 419 ? -17.462 14.965 12.070 1.00 97.12 419 PHE A C 1
ATOM 3124 O O . PHE A 1 419 ? -18.670 15.083 12.258 1.00 97.12 419 PHE A O 1
ATOM 3131 N N . ALA A 1 420 ? -16.565 15.213 13.018 1.00 97.94 420 ALA A N 1
ATOM 3132 C CA . ALA A 1 420 ? -16.901 15.714 14.341 1.00 97.94 420 ALA A CA 1
ATOM 3133 C C . ALA A 1 420 ? -16.672 17.223 14.384 1.00 97.94 420 ALA A C 1
ATOM 3135 O O . ALA A 1 420 ? -15.531 17.672 14.238 1.00 97.94 420 ALA A O 1
ATOM 3136 N N . TYR A 1 421 ? -17.738 17.974 14.642 1.00 98.06 421 TYR A N 1
ATOM 3137 C CA . TYR A 1 421 ? -17.709 19.429 14.732 1.00 98.06 421 TYR A CA 1
ATOM 3138 C C . TYR A 1 421 ? -17.887 19.885 16.179 1.00 98.06 421 TYR A C 1
ATOM 3140 O O . TYR A 1 421 ? -18.649 19.285 16.944 1.00 98.06 421 TYR A O 1
ATOM 3148 N N . LYS A 1 422 ? -17.169 20.942 16.562 1.00 97.69 422 LYS A N 1
ATOM 3149 C CA . LYS A 1 422 ? -17.291 21.626 17.853 1.00 97.69 422 LYS A CA 1
ATOM 3150 C C . LYS A 1 422 ? -17.608 23.089 17.589 1.00 97.69 422 LYS A C 1
ATOM 3152 O O . LYS A 1 422 ? -16.773 23.796 17.047 1.00 97.69 422 LYS A O 1
ATOM 3157 N N . ASP A 1 423 ? -18.799 23.525 17.986 1.00 96.81 423 ASP A N 1
ATOM 3158 C CA . ASP A 1 423 ? -19.283 24.897 17.771 1.00 96.81 423 ASP A CA 1
ATOM 3159 C C . ASP A 1 423 ? -19.143 25.358 16.300 1.00 96.81 423 ASP A C 1
ATOM 3161 O O . ASP A 1 423 ? -18.878 26.524 16.029 1.00 96.81 423 ASP A O 1
ATOM 3165 N N . GLY A 1 424 ? -19.315 24.426 15.354 1.00 95.88 424 GLY A N 1
ATOM 3166 C CA . GLY A 1 424 ? -19.189 24.658 13.910 1.00 95.88 424 GLY A CA 1
ATOM 3167 C C . GLY A 1 424 ? -17.810 24.364 13.310 1.00 95.88 424 GLY A C 1
ATOM 3168 O O . GLY A 1 424 ? -17.720 24.231 12.098 1.00 95.88 424 GLY A O 1
ATOM 3169 N N . GLU A 1 425 ? -16.759 24.186 14.115 1.00 96.50 425 GLU A N 1
ATOM 3170 C CA . GLU A 1 425 ? -15.398 23.919 13.622 1.00 96.50 425 GLU A CA 1
ATOM 3171 C C . GLU A 1 425 ? -15.104 22.417 13.527 1.00 96.50 425 GLU A C 1
ATOM 3173 O O . GLU A 1 425 ? -15.387 21.662 14.468 1.00 96.50 425 GLU A O 1
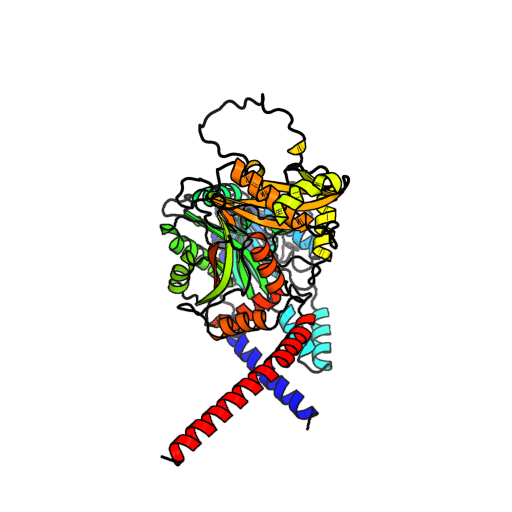ATOM 3178 N N . LEU A 1 426 ? -14.489 21.959 12.431 1.00 97.44 426 LEU A N 1
ATOM 3179 C CA . LEU A 1 426 ? -14.076 20.562 12.287 1.00 97.44 426 LEU A CA 1
ATOM 3180 C C . LEU A 1 426 ? -12.925 20.211 13.249 1.00 97.44 426 LEU A C 1
ATOM 3182 O O . LEU A 1 426 ? -11.772 20.598 13.062 1.00 97.44 426 LEU A O 1
ATOM 3186 N N . VAL A 1 427 ? -13.210 19.384 14.258 1.00 97.62 427 VAL A N 1
ATOM 3187 C CA . VAL A 1 427 ? -12.222 18.966 15.274 1.00 97.62 427 VAL A CA 1
ATOM 3188 C C . VAL A 1 427 ? -11.775 17.514 15.137 1.00 97.62 427 VAL A C 1
ATOM 3190 O O . VAL A 1 427 ? -10.823 17.083 15.803 1.00 97.62 427 VAL A O 1
ATOM 3193 N N . GLY A 1 428 ? -12.445 16.730 14.295 1.00 96.56 428 GLY A N 1
ATOM 3194 C CA . GLY A 1 428 ? -12.085 15.339 14.079 1.00 96.56 428 GLY A CA 1
ATOM 3195 C C . GLY A 1 428 ? -12.811 14.658 12.936 1.00 96.56 428 GLY A C 1
ATOM 3196 O O . GLY A 1 428 ? -13.825 15.126 12.437 1.00 96.56 428 GLY A O 1
ATOM 3197 N N . PHE A 1 429 ? -12.270 13.518 12.537 1.00 94.69 429 PHE A N 1
ATOM 3198 C CA . PHE A 1 429 ? -12.731 12.738 11.407 1.00 94.69 429 PHE A CA 1
ATOM 3199 C C . PHE A 1 429 ? -12.412 11.257 11.614 1.00 94.69 429 PHE A C 1
ATOM 3201 O O . PHE A 1 429 ? -11.292 10.889 11.997 1.00 94.69 429 PHE A O 1
ATOM 3208 N N . VAL A 1 430 ? -13.386 10.399 11.323 1.00 95.12 430 VAL A N 1
ATOM 3209 C CA . VAL A 1 430 ? -13.192 8.951 11.229 1.00 95.12 430 VAL A CA 1
ATOM 3210 C C . VAL A 1 430 ? -13.663 8.433 9.874 1.00 95.12 430 VAL A C 1
ATOM 3212 O O . VAL A 1 430 ? -14.710 8.838 9.374 1.00 95.12 430 VAL A O 1
ATOM 3215 N N . CYS A 1 431 ? -12.886 7.517 9.299 1.00 93.12 431 CYS A N 1
ATOM 3216 C CA . CYS A 1 431 ? -13.203 6.838 8.047 1.00 93.12 431 CYS A CA 1
ATOM 3217 C C . CYS A 1 431 ? -13.157 5.324 8.241 1.00 93.12 431 CYS A C 1
ATOM 3219 O O . CYS A 1 431 ? -12.114 4.774 8.615 1.00 93.12 431 CYS A O 1
ATOM 3221 N N . ALA A 1 432 ? -14.285 4.679 7.968 1.00 93.94 432 ALA A N 1
ATOM 3222 C CA . ALA A 1 432 ? -14.472 3.242 7.943 1.00 93.94 432 ALA A CA 1
ATOM 3223 C C . ALA A 1 432 ? -14.683 2.778 6.499 1.00 93.94 432 ALA A C 1
ATOM 3225 O O . ALA A 1 432 ? -15.634 3.175 5.827 1.00 93.94 432 ALA A O 1
ATOM 3226 N N . GLU A 1 433 ? -13.795 1.911 6.034 1.00 92.62 433 GLU A N 1
ATOM 3227 C CA . GLU A 1 433 ? -13.748 1.431 4.658 1.00 92.62 433 GLU A CA 1
ATOM 3228 C C . GLU A 1 433 ? -14.213 -0.043 4.603 1.00 92.62 433 GLU A C 1
ATOM 3230 O O . GLU A 1 433 ? -13.817 -0.831 5.466 1.00 92.62 433 GLU A O 1
ATOM 3235 N N . PRO A 1 434 ? -15.065 -0.451 3.647 1.00 94.31 434 PRO A N 1
ATOM 3236 C CA . PRO A 1 434 ? -15.642 -1.796 3.621 1.00 94.31 434 PRO A CA 1
ATOM 3237 C C . PRO A 1 434 ? -14.619 -2.871 3.230 1.00 94.31 434 PRO A C 1
ATOM 3239 O O . PRO A 1 434 ? -13.741 -2.653 2.387 1.00 94.31 434 PRO A O 1
ATOM 3242 N N . TYR A 1 435 ? -14.804 -4.070 3.777 1.00 95.25 435 TYR A N 1
ATOM 3243 C CA . TYR A 1 435 ? -14.170 -5.305 3.319 1.00 95.25 435 TYR A CA 1
ATOM 3244 C C . TYR A 1 435 ? -15.193 -6.444 3.253 1.00 95.25 435 TYR A C 1
ATOM 3246 O O . TYR A 1 435 ? -16.250 -6.392 3.885 1.00 95.25 435 TYR A O 1
ATOM 3254 N N . TYR A 1 436 ? -14.890 -7.469 2.463 1.00 96.12 436 TYR A N 1
ATOM 3255 C CA . TYR A 1 436 ? -15.889 -8.400 1.935 1.00 96.12 436 TYR A CA 1
ATOM 3256 C C . TYR A 1 436 ? -15.742 -9.813 2.495 1.00 96.12 436 TYR A C 1
ATOM 3258 O O . TYR A 1 436 ? -14.780 -10.125 3.189 1.00 96.12 436 TYR A O 1
ATOM 3266 N N . ARG A 1 437 ? -16.684 -10.711 2.202 1.00 95.94 437 ARG A N 1
ATOM 3267 C CA . ARG A 1 437 ? -16.594 -12.113 2.656 1.00 95.94 437 ARG A CA 1
ATOM 3268 C C . ARG A 1 437 ? -15.441 -12.898 2.028 1.00 95.94 437 ARG A C 1
ATOM 3270 O O . ARG A 1 437 ? -14.982 -13.880 2.602 1.00 95.94 437 ARG A O 1
ATOM 3277 N N . GLY A 1 438 ? -14.978 -12.488 0.850 1.00 95.19 438 GLY A N 1
ATOM 3278 C CA . GLY A 1 438 ? -13.880 -13.142 0.134 1.00 95.19 438 GLY A CA 1
ATOM 3279 C C . GLY A 1 438 ? -14.253 -14.397 -0.656 1.00 95.19 438 GLY A C 1
ATOM 3280 O O . GLY A 1 438 ? -13.392 -15.015 -1.276 1.00 95.19 438 GLY A O 1
ATOM 3281 N N . ASN A 1 439 ? -15.526 -14.784 -0.633 1.00 95.56 439 ASN A N 1
ATOM 3282 C CA . ASN A 1 439 ? -16.057 -15.985 -1.277 1.00 95.56 439 ASN A CA 1
ATOM 3283 C C . ASN A 1 439 ? -16.641 -15.710 -2.677 1.00 95.56 439 ASN A C 1
ATOM 3285 O O . ASN A 1 439 ? -17.395 -16.531 -3.188 1.00 95.56 439 ASN A O 1
ATOM 3289 N N . GLY A 1 440 ? -16.348 -14.548 -3.271 1.00 95.06 440 GLY A N 1
ATOM 3290 C CA . GLY A 1 440 ? -16.880 -14.147 -4.574 1.00 95.06 440 GLY A CA 1
ATOM 3291 C C . GLY A 1 440 ? -18.309 -13.593 -4.554 1.00 95.06 440 GLY A C 1
ATOM 3292 O O . GLY A 1 440 ? -18.799 -13.190 -5.599 1.00 95.06 440 GLY A O 1
ATOM 3293 N N . SER A 1 441 ? -18.979 -13.522 -3.397 1.00 95.00 441 SER A N 1
ATOM 3294 C CA . SER A 1 441 ? -20.343 -12.963 -3.310 1.00 95.00 441 SER A CA 1
ATOM 3295 C C . SER A 1 441 ? -20.404 -11.441 -3.472 1.00 95.00 441 SER A C 1
ATOM 3297 O O . SER A 1 441 ? -21.444 -10.906 -3.839 1.00 95.00 441 SER A O 1
ATOM 3299 N N . GLY A 1 442 ? -19.315 -10.729 -3.158 1.00 93.50 442 GLY A N 1
ATOM 3300 C CA . GLY A 1 442 ? -19.333 -9.268 -3.049 1.00 93.50 442 GLY A CA 1
ATOM 3301 C C . GLY A 1 442 ? -20.060 -8.739 -1.806 1.00 93.50 442 GLY A C 1
ATOM 3302 O O . GLY A 1 442 ? -20.236 -7.530 -1.678 1.00 93.50 442 GLY A O 1
ATOM 3303 N N . GLU A 1 443 ? -20.470 -9.604 -0.873 1.00 94.88 443 GLU A N 1
ATOM 3304 C CA . GLU A 1 443 ? -21.110 -9.180 0.374 1.00 94.88 443 GLU A CA 1
ATOM 3305 C C . GLU A 1 443 ? -20.105 -8.555 1.344 1.00 94.88 443 GLU A C 1
ATOM 3307 O O . GLU A 1 443 ? -19.009 -9.086 1.563 1.00 94.88 443 GLU A O 1
ATOM 3312 N N . VAL A 1 444 ? -20.503 -7.439 1.961 1.00 95.81 444 VAL A N 1
ATOM 3313 C CA . VAL A 1 444 ? -19.729 -6.772 3.012 1.00 95.81 444 VAL A CA 1
ATOM 3314 C C . VAL A 1 444 ? -19.672 -7.676 4.242 1.00 95.81 444 VAL A C 1
ATOM 3316 O O . VAL A 1 444 ? -20.696 -8.080 4.784 1.00 95.81 444 VAL A O 1
ATOM 3319 N N . LEU A 1 445 ? -18.460 -7.978 4.699 1.00 97.25 445 LEU A N 1
ATOM 3320 C CA . LEU A 1 445 ? -18.219 -8.672 5.963 1.00 97.25 445 LEU A CA 1
ATOM 3321 C C . LEU A 1 445 ? -18.108 -7.668 7.115 1.00 97.25 445 LEU A C 1
ATOM 3323 O O . LEU A 1 445 ? -18.607 -7.897 8.216 1.00 97.25 445 LEU A O 1
ATOM 3327 N N . GLY A 1 446 ? -17.453 -6.536 6.872 1.00 97.44 446 GLY A N 1
ATOM 3328 C CA . GLY A 1 446 ? -17.253 -5.522 7.892 1.00 97.44 446 GLY A CA 1
ATOM 3329 C C . GLY A 1 446 ? -16.632 -4.244 7.356 1.00 97.44 446 GLY A C 1
ATOM 3330 O O . GLY A 1 446 ? -16.469 -4.055 6.152 1.00 97.44 446 GLY A O 1
ATOM 3331 N N . TYR A 1 447 ? -16.258 -3.378 8.291 1.00 96.94 447 TYR A N 1
ATOM 3332 C CA . TYR A 1 447 ? -15.599 -2.107 8.022 1.00 96.94 447 TYR A CA 1
ATOM 3333 C C . TYR A 1 447 ? -14.256 -2.017 8.743 1.00 96.94 447 TYR A C 1
ATOM 3335 O O . TYR A 1 447 ? -14.180 -2.264 9.944 1.00 96.94 447 TYR A O 1
ATOM 3343 N N . GLY A 1 448 ? -13.193 -1.662 8.025 1.00 95.12 448 GLY A N 1
ATOM 3344 C CA . GLY A 1 448 ? -11.880 -1.334 8.573 1.00 95.12 448 GLY A CA 1
ATOM 3345 C C . GLY A 1 448 ? -11.784 0.151 8.909 1.00 95.12 448 GLY A C 1
ATOM 3346 O O . GLY A 1 448 ? -11.943 1.007 8.041 1.00 95.12 448 GLY A O 1
ATOM 3347 N N . LEU A 1 449 ? -11.519 0.476 10.172 1.00 92.69 449 LEU A N 1
ATOM 3348 C CA . LEU A 1 449 ? -11.346 1.843 10.656 1.00 92.69 449 LEU A CA 1
ATOM 3349 C C . LEU A 1 449 ? -9.930 2.342 10.341 1.00 92.69 449 LEU A C 1
ATOM 3351 O O . LEU A 1 449 ? -9.053 2.382 11.208 1.00 92.69 449 LEU A O 1
ATOM 3355 N N . ASN A 1 450 ? -9.712 2.699 9.077 1.00 81.38 450 ASN A N 1
ATOM 3356 C CA . ASN A 1 450 ? -8.388 3.024 8.550 1.00 81.38 450 ASN A CA 1
ATOM 3357 C C . ASN A 1 450 ? -7.921 4.435 8.914 1.00 81.38 450 ASN A C 1
ATOM 3359 O O . ASN A 1 450 ? -6.720 4.651 9.089 1.00 81.38 450 ASN A O 1
ATOM 3363 N N . THR A 1 451 ? -8.841 5.393 9.082 1.00 87.75 451 THR A N 1
ATOM 3364 C CA . THR A 1 451 ? -8.480 6.761 9.484 1.00 87.75 451 THR A CA 1
ATOM 3365 C C . THR A 1 451 ? -9.228 7.216 10.730 1.00 87.75 451 THR A C 1
ATOM 3367 O O . THR A 1 451 ? -10.450 7.157 10.789 1.00 87.75 451 THR A O 1
ATOM 3370 N N . ILE A 1 452 ? -8.473 7.718 11.712 1.00 91.75 452 ILE A N 1
ATOM 3371 C CA . ILE A 1 452 ? -8.970 8.368 12.930 1.00 91.75 452 ILE A CA 1
ATOM 3372 C C . ILE A 1 452 ? -8.067 9.578 13.187 1.00 91.75 452 ILE A C 1
ATOM 3374 O O . ILE A 1 452 ? -6.951 9.422 13.693 1.00 91.75 452 ILE A O 1
ATOM 3378 N N . ARG A 1 453 ? -8.519 10.778 12.825 1.00 92.75 453 ARG A N 1
ATOM 3379 C CA . ARG A 1 453 ? -7.740 12.020 12.962 1.00 92.75 453 ARG A CA 1
ATOM 3380 C C . ARG A 1 453 ? -8.534 13.021 13.776 1.00 92.75 453 ARG A C 1
ATOM 3382 O O . ARG A 1 453 ? -9.717 13.207 13.551 1.00 92.75 453 ARG A O 1
ATOM 3389 N N . PHE A 1 454 ? -7.885 13.623 14.756 1.00 95.25 454 PHE A N 1
ATOM 3390 C CA . PHE A 1 454 ? -8.495 14.576 15.674 1.00 95.25 454 PHE A CA 1
ATOM 3391 C C . PHE A 1 454 ? -7.476 15.659 15.982 1.00 95.25 454 PHE A C 1
ATOM 3393 O O . PHE A 1 454 ? -6.283 15.348 16.080 1.00 95.25 454 PHE A O 1
ATOM 3400 N N . LEU A 1 455 ? -7.934 16.895 16.169 1.00 95.12 455 LEU A N 1
ATOM 3401 C CA . LEU A 1 455 ? -7.060 17.963 16.634 1.00 95.12 455 LEU A CA 1
ATOM 3402 C C . LEU A 1 455 ? -6.399 17.569 17.964 1.00 95.12 455 LEU A C 1
ATOM 3404 O O . LEU A 1 455 ? -7.009 16.884 18.799 1.00 95.12 455 LEU A O 1
ATOM 3408 N N . PRO A 1 456 ? -5.143 17.984 18.191 1.00 89.38 456 PRO A N 1
ATOM 3409 C CA . PRO A 1 456 ? -4.521 17.804 19.490 1.00 89.38 456 PRO A CA 1
ATOM 3410 C C . PRO A 1 456 ? -5.318 18.572 20.555 1.00 89.38 456 PRO A C 1
ATOM 3412 O O . PRO A 1 456 ? -5.823 19.659 20.302 1.00 89.38 456 PRO A O 1
ATOM 3415 N N . ARG A 1 457 ? -5.380 18.026 21.778 1.00 88.50 457 ARG A N 1
ATOM 3416 C CA . ARG A 1 457 ? -6.034 18.663 22.943 1.00 88.50 457 ARG A CA 1
ATOM 3417 C C . ARG A 1 457 ? -7.536 18.932 22.753 1.00 88.50 457 ARG A C 1
ATOM 3419 O O . ARG A 1 457 ? -8.022 20.021 23.035 1.00 88.50 457 ARG A O 1
ATOM 3426 N N . LEU A 1 458 ? -8.271 17.903 22.332 1.00 91.56 458 LEU A N 1
ATOM 3427 C CA . LEU A 1 458 ? -9.732 17.935 22.224 1.00 91.56 458 LEU A CA 1
ATOM 3428 C C . LEU A 1 458 ? -10.408 18.447 23.503 1.00 91.56 458 LEU A C 1
ATOM 3430 O O . LEU A 1 458 ? -10.083 18.012 24.612 1.00 91.56 458 LEU A O 1
ATOM 3434 N N . ASN A 1 459 ? -11.413 19.301 23.324 1.00 92.25 459 ASN A N 1
ATOM 3435 C CA . ASN A 1 459 ? -12.314 19.723 24.383 1.00 92.25 459 ASN A CA 1
ATOM 3436 C C . ASN A 1 459 ? -13.774 19.556 23.923 1.00 92.25 459 ASN A C 1
ATOM 3438 O O . ASN A 1 459 ? -14.245 20.340 23.100 1.00 92.25 459 ASN A O 1
ATOM 3442 N N . PRO A 1 460 ? -14.509 18.565 24.451 1.00 95.44 460 PRO A N 1
ATOM 3443 C CA . PRO A 1 460 ? -14.115 17.637 25.511 1.00 95.44 460 PRO A CA 1
ATOM 3444 C C . PRO A 1 460 ? -13.117 16.546 25.056 1.00 95.44 460 PRO A C 1
ATOM 3446 O O . PRO A 1 460 ? -13.088 16.168 23.890 1.00 95.44 460 PRO A O 1
ATOM 3449 N N . PRO A 1 461 ? -12.335 15.945 25.974 1.00 94.44 461 PRO A N 1
ATOM 3450 C CA . PRO A 1 461 ? -11.335 14.928 25.616 1.00 94.44 461 PRO A CA 1
ATOM 3451 C C . PRO A 1 461 ? -11.941 13.629 25.052 1.00 94.44 461 PRO A C 1
ATOM 3453 O O . PRO A 1 461 ? -11.251 12.849 24.400 1.00 94.44 461 PRO A O 1
ATOM 3456 N N . TRP A 1 462 ? -13.237 13.394 25.281 1.00 95.69 462 TRP A N 1
ATOM 3457 C CA . TRP A 1 462 ? -13.964 12.211 24.821 1.00 95.69 462 TRP A CA 1
ATOM 3458 C C . TRP A 1 462 ? -14.577 12.357 23.416 1.00 95.69 462 TRP A C 1
ATOM 3460 O O . TRP A 1 462 ? -15.260 11.436 22.973 1.00 95.69 462 TRP A O 1
ATOM 3470 N N . THR A 1 463 ? -14.321 13.448 22.677 1.00 97.06 463 THR A N 1
ATOM 3471 C CA . THR A 1 463 ? -14.852 13.643 21.309 1.00 97.06 463 THR A CA 1
ATOM 3472 C C . THR A 1 463 ? -14.539 12.461 20.385 1.00 97.06 463 THR A C 1
ATOM 3474 O O . THR A 1 463 ? -15.408 12.014 19.639 1.00 97.06 463 THR A O 1
ATOM 3477 N N . SER A 1 464 ? -13.334 11.883 20.475 1.00 95.62 464 SER A N 1
ATOM 3478 C CA . SER A 1 464 ? -12.985 10.715 19.650 1.00 95.62 464 SER A CA 1
ATOM 3479 C C . SER A 1 464 ? -13.784 9.456 20.003 1.00 95.62 464 SER A C 1
ATOM 3481 O O . SER A 1 464 ? -14.238 8.750 19.106 1.00 95.62 464 SER A O 1
ATOM 3483 N N . ASP A 1 465 ? -14.034 9.209 21.291 1.00 95.88 465 ASP A N 1
ATOM 3484 C CA . ASP A 1 465 ? -14.864 8.087 21.739 1.00 95.88 465 ASP A CA 1
ATOM 3485 C C . ASP A 1 465 ? -16.331 8.273 21.355 1.00 95.88 465 ASP A C 1
ATOM 3487 O O . ASP A 1 465 ? -16.992 7.304 20.986 1.00 95.88 465 ASP A O 1
ATOM 3491 N N . TYR A 1 466 ? -16.835 9.508 21.429 1.00 97.38 466 TYR A N 1
ATOM 3492 C CA . TYR A 1 466 ? -18.172 9.861 20.960 1.00 97.38 466 TYR A CA 1
ATOM 3493 C C . TYR A 1 466 ? -18.319 9.580 19.463 1.00 97.38 466 TYR A C 1
ATOM 3495 O O . TYR A 1 466 ? -19.216 8.841 19.077 1.00 97.38 466 TYR A O 1
ATOM 3503 N N . THR A 1 467 ? -17.382 10.060 18.645 1.00 97.69 467 THR A N 1
ATOM 3504 C CA . THR A 1 467 ? -17.421 9.879 17.184 1.00 97.69 467 THR A CA 1
ATOM 3505 C C . THR A 1 467 ? -17.370 8.399 16.788 1.00 97.69 467 THR A C 1
ATOM 3507 O O . THR A 1 467 ? -18.162 7.948 15.963 1.00 97.69 467 THR A O 1
ATOM 3510 N N . VAL A 1 468 ? -16.488 7.603 17.409 1.00 97.19 468 VAL A N 1
ATOM 3511 C CA . VAL A 1 468 ? -16.421 6.149 17.161 1.00 97.19 468 VAL A CA 1
ATOM 3512 C C . VAL A 1 468 ? -17.689 5.443 17.648 1.00 97.19 468 VAL A C 1
ATOM 3514 O O . VAL A 1 468 ? -18.156 4.511 17.000 1.00 97.19 468 VAL A O 1
ATOM 3517 N N . ALA A 1 469 ? -18.279 5.868 18.769 1.00 97.56 469 ALA A N 1
ATOM 3518 C CA . ALA A 1 469 ? -19.547 5.310 19.231 1.00 97.56 469 ALA A CA 1
ATOM 3519 C C . ALA A 1 469 ? -20.704 5.628 18.268 1.00 97.56 469 ALA A C 1
ATOM 3521 O O . ALA A 1 469 ? -21.537 4.751 18.044 1.00 97.56 469 ALA A O 1
ATOM 3522 N N . SER A 1 470 ? -20.730 6.828 17.676 1.00 98.19 470 SER A N 1
ATOM 3523 C CA . SER A 1 470 ? -21.687 7.202 16.627 1.00 98.19 470 SER A CA 1
ATOM 3524 C C . SER A 1 470 ? -21.513 6.340 15.377 1.00 98.19 470 SER A C 1
ATOM 3526 O O . SER A 1 470 ? -22.501 5.866 14.828 1.00 98.19 470 SER A O 1
ATOM 3528 N N . LEU A 1 471 ? -20.268 6.044 14.977 1.00 98.00 471 LEU A N 1
ATOM 3529 C CA . LEU A 1 471 ? -19.993 5.119 13.870 1.00 98.00 471 LEU A CA 1
ATOM 3530 C C . LEU A 1 471 ? -20.523 3.712 14.152 1.00 98.00 471 LEU A C 1
ATOM 3532 O O . LEU A 1 471 ? -21.102 3.085 13.273 1.00 98.00 471 LEU A O 1
ATOM 3536 N N . VAL A 1 472 ? -20.336 3.209 15.373 1.00 98.19 472 VAL A N 1
ATOM 3537 C CA . VAL A 1 472 ? -20.857 1.891 15.752 1.00 98.19 472 VAL A CA 1
ATOM 3538 C C . VAL A 1 472 ? -22.383 1.858 15.673 1.00 98.19 472 VAL A C 1
ATOM 3540 O O . VAL A 1 472 ? -22.910 0.894 15.132 1.00 98.19 472 VAL A O 1
ATOM 3543 N N . GLN A 1 473 ? -23.080 2.891 16.161 1.00 97.88 473 GLN A N 1
ATOM 3544 C CA . GLN A 1 473 ? -24.542 2.975 16.038 1.00 97.88 473 GLN A CA 1
ATOM 3545 C C . GLN A 1 473 ? -24.982 3.008 14.575 1.00 97.88 473 GLN A C 1
ATOM 3547 O O . GLN A 1 473 ? -25.795 2.181 14.189 1.00 97.88 473 GLN A O 1
ATOM 3552 N N . LEU A 1 474 ? -24.365 3.863 13.752 1.00 97.56 474 LEU A N 1
ATOM 3553 C CA . LEU A 1 474 ? -24.648 3.937 12.318 1.00 97.56 474 LEU A CA 1
ATOM 3554 C C . LEU A 1 474 ? -24.531 2.561 11.643 1.00 97.56 474 LEU A C 1
ATOM 3556 O O . LEU A 1 474 ? -25.431 2.135 10.928 1.00 97.56 474 LEU A O 1
ATOM 3560 N N . LEU A 1 475 ? -23.439 1.836 11.897 1.00 97.62 475 LEU A N 1
ATOM 3561 C CA . LEU A 1 475 ? -23.218 0.513 11.307 1.00 97.62 475 LEU A CA 1
ATOM 3562 C C . LEU A 1 475 ? -24.178 -0.559 11.853 1.00 97.62 475 LEU A C 1
ATOM 3564 O O . LEU A 1 475 ? -24.539 -1.480 11.121 1.00 97.62 475 LEU A O 1
ATOM 3568 N N . GLN A 1 476 ? -24.583 -0.460 13.123 1.00 97.81 476 GLN A N 1
ATOM 3569 C CA . GLN A 1 476 ? -25.596 -1.341 13.713 1.00 97.81 476 GLN A CA 1
ATOM 3570 C C . GLN A 1 476 ? -26.979 -1.094 13.102 1.00 97.81 476 GLN A C 1
ATOM 3572 O O . GLN A 1 476 ? -27.661 -2.061 12.768 1.00 97.81 476 GLN A O 1
ATOM 3577 N N . ASP A 1 477 ? -27.358 0.172 12.924 1.00 97.69 477 ASP A N 1
ATOM 3578 C CA . ASP A 1 477 ? -28.644 0.579 12.351 1.00 97.69 477 ASP A CA 1
ATOM 3579 C C . ASP A 1 477 ? -28.762 0.151 10.880 1.00 97.69 477 ASP A C 1
ATOM 3581 O O . ASP A 1 477 ? -29.835 -0.244 10.428 1.00 97.69 477 ASP A O 1
ATOM 3585 N N . GLU A 1 478 ? -27.651 0.155 10.137 1.00 96.38 478 GLU A N 1
ATOM 3586 C CA . GLU A 1 478 ? -27.609 -0.373 8.770 1.00 96.38 478 GLU A CA 1
ATOM 3587 C C . GLU A 1 478 ? -27.769 -1.897 8.697 1.00 96.38 478 GLU A C 1
ATOM 3589 O O . GLU A 1 478 ? -28.274 -2.406 7.697 1.00 96.38 478 GLU A O 1
ATOM 3594 N N . GLY A 1 479 ? -27.300 -2.640 9.705 1.00 96.25 479 GLY A N 1
ATOM 3595 C CA . GLY A 1 479 ? -27.437 -4.099 9.782 1.00 96.25 479 GLY A CA 1
ATOM 3596 C C . GLY A 1 479 ? -26.685 -4.903 8.708 1.00 96.25 479 GLY A C 1
ATOM 3597 O O . GLY A 1 479 ? -26.937 -6.096 8.562 1.00 96.25 479 GLY A O 1
ATOM 3598 N N . LYS A 1 480 ? -25.772 -4.278 7.948 1.00 94.81 480 LYS A N 1
ATOM 3599 C CA . LYS A 1 480 ? -25.062 -4.905 6.809 1.00 94.81 480 LYS A CA 1
ATOM 3600 C C . LYS A 1 480 ? -23.704 -5.517 7.154 1.00 94.81 480 LYS A C 1
ATOM 3602 O O . LYS A 1 480 ? -23.177 -6.289 6.365 1.00 94.81 480 LYS A O 1
ATOM 3607 N N . ALA A 1 481 ? -23.112 -5.134 8.282 1.00 97.31 481 ALA A N 1
ATOM 3608 C CA . ALA A 1 481 ? -21.748 -5.502 8.650 1.00 97.31 481 ALA A CA 1
ATOM 3609 C C . ALA A 1 481 ? -21.713 -6.320 9.942 1.00 97.31 481 ALA A C 1
ATOM 3611 O O . ALA A 1 481 ? -22.414 -6.018 10.908 1.00 97.31 481 ALA A O 1
ATOM 3612 N N . GLU A 1 482 ? -20.835 -7.319 9.992 1.00 98.19 482 GLU A N 1
ATOM 3613 C CA . GLU A 1 482 ? -20.622 -8.134 11.191 1.00 98.19 482 GLU A CA 1
ATOM 3614 C C . GLU A 1 482 ? -19.613 -7.485 12.141 1.00 98.19 482 GLU A C 1
ATOM 3616 O O . GLU A 1 482 ? -19.742 -7.588 13.366 1.00 98.19 482 GLU A O 1
ATOM 3621 N N . TYR A 1 483 ? -18.622 -6.782 11.586 1.00 98.38 483 TYR A N 1
ATOM 3622 C CA . TYR A 1 483 ? -17.485 -6.268 12.342 1.00 98.38 483 TYR A CA 1
ATOM 3623 C C . TYR A 1 483 ? -17.138 -4.814 12.004 1.00 98.38 483 TYR A C 1
ATOM 3625 O O . TYR A 1 483 ? -17.150 -4.406 10.843 1.00 98.38 483 TYR A O 1
ATOM 3633 N N . LEU A 1 484 ? -16.727 -4.059 13.027 1.00 98.00 484 LEU A N 1
ATOM 3634 C CA . LEU A 1 484 ? -15.909 -2.851 12.878 1.00 98.00 484 LEU A CA 1
ATOM 3635 C C . LEU A 1 484 ? -14.490 -3.167 13.356 1.00 98.00 484 LEU A C 1
ATOM 3637 O O . LEU A 1 484 ? -14.235 -3.286 14.556 1.00 98.00 484 LEU A O 1
ATOM 3641 N N . ALA A 1 485 ? -13.574 -3.334 12.416 1.00 97.19 485 ALA A N 1
ATOM 3642 C CA . ALA A 1 485 ? -12.188 -3.698 12.640 1.00 97.19 485 ALA A CA 1
ATOM 3643 C C . ALA A 1 485 ? -11.319 -2.452 12.864 1.00 97.19 485 ALA A C 1
ATOM 3645 O O . ALA A 1 485 ? -11.469 -1.454 12.167 1.00 97.19 485 ALA A O 1
ATOM 3646 N N . PHE A 1 486 ? -10.388 -2.489 13.818 1.00 94.31 486 PHE A N 1
ATOM 3647 C CA . PHE A 1 486 ? -9.508 -1.349 14.118 1.00 94.31 486 PHE A CA 1
ATOM 3648 C C . PHE A 1 486 ? -8.145 -1.426 13.413 1.00 94.31 486 PHE A C 1
ATOM 3650 O O . PHE A 1 486 ? -7.273 -0.598 13.688 1.00 94.31 486 PHE A O 1
ATOM 3657 N N . GLY A 1 487 ? -7.913 -2.422 12.554 1.00 91.44 487 GLY A N 1
ATOM 3658 C CA . GLY A 1 487 ? -6.623 -2.653 11.908 1.00 91.44 487 GLY A CA 1
ATOM 3659 C C . GLY A 1 487 ? -5.542 -3.159 12.872 1.00 91.44 487 GLY A C 1
ATOM 3660 O O . GLY A 1 487 ? -5.763 -3.347 14.074 1.00 91.44 487 GLY A O 1
ATOM 3661 N N . LEU A 1 488 ? -4.322 -3.315 12.357 1.00 92.06 488 LEU A N 1
ATOM 3662 C CA . LEU A 1 488 ? -3.169 -3.874 13.076 1.00 92.06 488 LEU A CA 1
ATOM 3663 C C . LEU A 1 488 ? -2.809 -3.103 14.358 1.00 92.06 488 LEU A C 1
ATOM 3665 O O . LEU A 1 488 ? -2.597 -1.891 14.321 1.00 92.06 488 LEU A O 1
ATOM 3669 N N . SER A 1 489 ? -2.660 -3.803 15.482 1.00 93.19 489 SER A N 1
ATOM 3670 C CA . SER A 1 489 ? -1.917 -3.330 16.658 1.00 93.19 489 SER A CA 1
ATOM 3671 C C . SER A 1 489 ? -0.488 -3.886 16.591 1.00 93.19 489 SER A C 1
ATOM 3673 O O . SER A 1 489 ? -0.288 -5.057 16.928 1.00 93.19 489 SER A O 1
ATOM 3675 N N . PRO A 1 490 ? 0.512 -3.108 16.126 1.00 90.94 490 PRO A N 1
ATOM 3676 C CA . PRO A 1 490 ? 1.857 -3.634 15.927 1.00 90.94 490 PRO A CA 1
ATOM 3677 C C . PRO A 1 490 ? 2.446 -4.130 17.245 1.00 90.94 490 PRO A C 1
ATOM 3679 O O . PRO A 1 490 ? 2.240 -3.533 18.298 1.00 90.94 490 PRO A O 1
ATOM 3682 N N . PHE A 1 491 ? 3.172 -5.236 17.176 1.00 93.44 491 PHE A N 1
ATOM 3683 C CA . PHE A 1 491 ? 3.935 -5.878 18.248 1.00 93.44 491 PHE A CA 1
ATOM 3684 C C . PHE A 1 491 ? 3.125 -6.342 19.472 1.00 93.44 491 PHE A C 1
ATOM 3686 O O . PHE A 1 491 ? 3.690 -6.919 20.402 1.00 93.44 491 PHE A O 1
ATOM 3693 N N . CYS A 1 492 ? 1.807 -6.142 19.460 1.00 94.12 492 CYS A N 1
ATOM 3694 C CA . CYS A 1 492 ? 0.893 -6.592 20.498 1.00 94.12 492 CYS A CA 1
ATOM 3695 C C . CYS A 1 492 ? 0.664 -8.106 20.386 1.00 94.12 492 CYS A C 1
ATOM 3697 O O . CYS A 1 492 ? 0.480 -8.628 19.285 1.00 94.12 492 CYS A O 1
ATOM 3699 N N . ASP A 1 493 ? 0.695 -8.801 21.526 1.00 94.56 493 ASP A N 1
ATOM 3700 C CA . ASP A 1 493 ? 0.441 -10.244 21.655 1.00 94.56 493 ASP A CA 1
ATOM 3701 C C . ASP A 1 493 ? 1.270 -11.137 20.718 1.00 94.56 493 ASP A C 1
ATOM 3703 O O . ASP A 1 493 ? 0.835 -12.216 20.310 1.00 94.56 493 ASP A O 1
ATOM 3707 N N . VAL A 1 494 ? 2.481 -10.692 20.372 1.00 96.31 494 VAL A N 1
ATOM 3708 C CA . VAL A 1 494 ? 3.378 -11.445 19.496 1.00 96.31 494 VAL A CA 1
ATOM 3709 C C . VAL A 1 494 ? 3.834 -12.723 20.189 1.00 96.31 494 VAL A C 1
ATOM 3711 O O . VAL A 1 494 ? 4.523 -12.692 21.214 1.00 96.31 494 VAL A O 1
ATOM 3714 N N . ALA A 1 495 ? 3.478 -13.852 19.582 1.00 96.06 495 ALA A N 1
ATOM 3715 C CA . ALA A 1 495 ? 3.763 -15.193 20.068 1.00 96.06 495 ALA A CA 1
ATOM 3716 C C . ALA A 1 495 ? 4.644 -15.975 19.083 1.00 96.06 495 ALA A C 1
ATOM 3718 O O . ALA A 1 495 ? 4.772 -15.615 17.912 1.00 96.06 495 ALA A O 1
ATOM 3719 N N . ALA A 1 496 ? 5.261 -17.053 19.574 1.00 96.56 496 ALA A N 1
ATOM 3720 C CA . ALA A 1 496 ? 5.962 -18.000 18.716 1.00 96.56 496 ALA A CA 1
ATOM 3721 C C . ALA A 1 496 ? 4.967 -18.695 17.782 1.00 96.56 496 ALA A C 1
ATOM 3723 O O . ALA A 1 496 ? 3.868 -19.075 18.193 1.00 96.56 496 ALA A O 1
ATOM 3724 N N . ARG A 1 497 ? 5.358 -18.848 16.521 1.00 95.94 497 ARG A N 1
ATOM 3725 C CA . ARG A 1 497 ? 4.566 -19.495 15.472 1.00 95.94 497 ARG A CA 1
ATOM 3726 C C . ARG A 1 497 ? 5.490 -20.404 14.670 1.00 95.94 497 ARG A C 1
ATOM 3728 O O . ARG A 1 497 ? 6.696 -20.175 14.631 1.00 95.94 497 ARG A O 1
ATOM 3735 N N . THR A 1 498 ? 4.941 -21.429 14.026 1.00 93.31 498 THR A N 1
ATOM 3736 C CA . THR A 1 498 ? 5.717 -22.287 13.115 1.00 93.31 498 THR A CA 1
ATOM 3737 C C . THR A 1 498 ? 6.458 -21.423 12.084 1.00 93.31 498 THR A C 1
ATOM 3739 O O . THR A 1 498 ? 5.966 -20.368 11.696 1.00 93.31 498 THR A O 1
ATOM 3742 N N . GLY A 1 499 ? 7.666 -21.802 11.666 1.00 88.88 499 GLY A N 1
ATOM 3743 C CA . GLY A 1 499 ? 8.423 -21.048 10.653 1.00 88.88 499 GLY A CA 1
ATOM 3744 C C . GLY A 1 499 ? 8.807 -19.606 11.032 1.00 88.88 499 GLY A C 1
ATOM 3745 O O . GLY A 1 499 ? 9.214 -18.848 10.145 1.00 88.88 499 GLY A O 1
ATOM 3746 N N . ASP A 1 500 ? 8.679 -19.216 12.308 1.00 93.31 500 ASP A N 1
ATOM 3747 C CA . ASP A 1 500 ? 9.127 -17.911 12.790 1.00 93.31 500 ASP A CA 1
ATOM 3748 C C . ASP A 1 500 ? 10.655 -17.769 12.765 1.00 93.31 500 ASP A C 1
ATOM 3750 O O . ASP A 1 500 ? 11.408 -18.737 12.638 1.00 93.31 500 ASP A O 1
ATOM 3754 N N . LEU A 1 501 ? 11.123 -16.521 12.833 1.00 91.75 501 LEU A N 1
ATOM 3755 C CA . LEU A 1 501 ? 12.523 -16.207 13.092 1.00 91.75 501 LEU A CA 1
ATOM 3756 C C . LEU A 1 501 ? 12.636 -15.789 14.564 1.00 91.75 501 LEU A C 1
ATOM 3758 O O . LEU A 1 501 ? 12.256 -14.660 14.896 1.00 91.75 501 LEU A O 1
ATOM 3762 N N . PRO A 1 502 ? 13.173 -16.641 15.462 1.00 92.81 502 PRO A N 1
ATOM 3763 C CA . PRO A 1 502 ? 13.174 -16.366 16.899 1.00 92.81 502 PRO A CA 1
ATOM 3764 C C . PRO A 1 502 ? 13.833 -15.037 17.276 1.00 92.81 502 PRO A C 1
ATOM 3766 O O . PRO A 1 502 ? 13.347 -14.337 18.162 1.00 92.81 502 PRO A O 1
ATOM 3769 N N . TRP A 1 503 ? 14.909 -14.656 16.577 1.00 91.12 503 TRP A N 1
ATOM 3770 C CA . TRP A 1 503 ? 15.600 -13.386 16.808 1.00 91.12 503 TRP A CA 1
ATOM 3771 C C . TRP A 1 503 ? 14.737 -12.176 16.423 1.00 91.12 503 TRP A C 1
ATOM 3773 O O . TRP A 1 503 ? 14.742 -11.173 17.134 1.00 91.12 503 TRP A O 1
ATOM 3783 N N . LEU A 1 504 ? 13.965 -12.271 15.333 1.00 90.56 504 LEU A N 1
ATOM 3784 C CA . LEU A 1 504 ? 13.090 -11.192 14.875 1.00 90.56 504 LEU A CA 1
ATOM 3785 C C . LEU A 1 504 ? 11.900 -11.047 15.821 1.00 90.56 504 LEU A C 1
ATOM 3787 O O . LEU A 1 504 ? 11.557 -9.935 16.216 1.00 90.56 504 LEU A O 1
ATOM 3791 N N . ARG A 1 505 ? 11.323 -12.172 16.258 1.00 94.19 505 ARG A N 1
ATOM 3792 C CA . ARG A 1 505 ? 10.288 -12.183 17.296 1.00 94.19 505 ARG A CA 1
ATOM 3793 C C . ARG A 1 505 ? 10.791 -11.543 18.589 1.00 94.19 505 ARG A C 1
ATOM 3795 O O . ARG A 1 505 ? 10.101 -10.694 19.146 1.00 94.19 505 ARG A O 1
ATOM 3802 N N . ALA A 1 506 ? 11.988 -11.912 19.046 1.00 92.38 506 ALA A N 1
ATOM 3803 C CA . ALA A 1 506 ? 12.594 -11.319 20.234 1.00 92.38 506 ALA A CA 1
ATOM 3804 C C . ALA A 1 506 ? 12.804 -9.806 20.064 1.00 92.38 506 ALA A C 1
ATOM 3806 O O . ALA A 1 506 ? 12.461 -9.045 20.964 1.00 92.38 506 ALA A O 1
ATOM 3807 N N . ALA A 1 507 ? 13.284 -9.354 18.901 1.00 88.25 507 ALA A N 1
ATOM 3808 C CA . ALA A 1 507 ? 13.425 -7.930 18.599 1.00 88.25 507 ALA A CA 1
ATOM 3809 C C . ALA A 1 507 ? 12.075 -7.193 18.638 1.00 88.25 507 ALA A C 1
ATOM 3811 O O . ALA A 1 507 ? 11.974 -6.126 19.238 1.00 88.25 507 ALA A O 1
ATOM 3812 N N . ILE A 1 508 ? 11.019 -7.777 18.068 1.00 91.25 508 ILE A N 1
ATOM 3813 C CA . ILE A 1 508 ? 9.655 -7.232 18.104 1.00 91.25 508 ILE A CA 1
ATOM 3814 C C . ILE A 1 508 ? 9.124 -7.128 19.542 1.00 91.25 508 ILE A C 1
ATOM 3816 O O . ILE A 1 508 ? 8.652 -6.067 19.958 1.00 91.25 508 ILE A O 1
ATOM 3820 N N . GLN A 1 509 ? 9.250 -8.197 20.329 1.00 92.75 509 GLN A N 1
ATOM 3821 C CA . GLN A 1 509 ? 8.834 -8.222 21.736 1.00 92.75 509 GLN A CA 1
ATOM 3822 C C . GLN A 1 509 ? 9.626 -7.216 22.585 1.00 92.75 509 GLN A C 1
ATOM 3824 O O . GLN A 1 509 ? 9.082 -6.596 23.504 1.00 92.75 509 GLN A O 1
ATOM 3829 N N . LEU A 1 510 ? 10.901 -7.007 22.255 1.00 89.62 510 LEU A N 1
ATOM 3830 C CA . LEU A 1 510 ? 11.749 -6.008 22.890 1.00 89.62 510 LEU A CA 1
ATOM 3831 C C . LEU A 1 510 ? 11.308 -4.583 22.544 1.00 89.62 510 LEU A C 1
ATOM 3833 O O . LEU A 1 510 ? 11.206 -3.755 23.444 1.00 89.62 510 LEU A O 1
ATOM 3837 N N . MET A 1 511 ? 10.990 -4.303 21.275 1.00 87.50 511 MET A N 1
ATOM 3838 C CA . MET A 1 511 ? 10.447 -3.007 20.843 1.00 87.50 511 MET A CA 1
ATOM 3839 C C . MET A 1 511 ? 9.119 -2.686 21.536 1.00 87.50 511 MET A C 1
ATOM 3841 O O . MET A 1 511 ? 8.918 -1.552 21.976 1.00 87.50 511 MET A O 1
ATOM 3845 N N . TRP A 1 512 ? 8.241 -3.683 21.692 1.00 91.31 512 TRP A N 1
ATOM 3846 C CA . TRP A 1 512 ? 7.027 -3.552 22.500 1.00 91.31 512 TRP A CA 1
ATOM 3847 C C . TRP A 1 512 ? 7.366 -3.219 23.957 1.00 91.31 512 TRP A C 1
ATOM 3849 O O . TRP A 1 512 ? 6.874 -2.227 24.490 1.00 91.31 512 TRP A O 1
ATOM 3859 N N . SER A 1 513 ? 8.246 -3.997 24.591 1.00 89.38 513 SER A N 1
ATOM 3860 C CA . SER A 1 513 ? 8.592 -3.850 26.015 1.00 89.38 513 SER A CA 1
ATOM 3861 C C . SER A 1 513 ? 9.322 -2.540 26.331 1.00 89.38 513 SER A C 1
ATOM 3863 O O . SER A 1 513 ? 9.119 -1.961 27.396 1.00 89.38 513 SER A O 1
ATOM 3865 N N . ALA A 1 514 ? 10.144 -2.044 25.404 1.00 85.19 514 ALA A N 1
ATOM 3866 C CA . ALA A 1 514 ? 10.874 -0.782 25.525 1.00 85.19 514 ALA A CA 1
ATOM 3867 C C . ALA A 1 514 ? 9.983 0.465 25.362 1.00 85.19 514 ALA A C 1
ATOM 3869 O O . ALA A 1 514 ? 10.455 1.581 25.592 1.00 85.19 514 ALA A O 1
ATOM 3870 N N . ASN A 1 515 ? 8.708 0.289 24.991 1.00 85.06 515 ASN A N 1
ATOM 3871 C CA . ASN A 1 515 ? 7.728 1.363 24.842 1.00 85.06 515 ASN A CA 1
ATOM 3872 C C . ASN A 1 515 ? 8.249 2.506 23.947 1.00 85.06 515 ASN A C 1
ATOM 3874 O O . ASN A 1 515 ? 8.427 3.650 24.385 1.00 85.06 515 ASN A O 1
ATOM 3878 N N . LEU A 1 516 ? 8.544 2.175 22.686 1.00 82.31 516 LEU A N 1
ATOM 3879 C CA . LEU A 1 516 ? 9.120 3.085 21.687 1.00 82.31 516 LEU A CA 1
ATOM 3880 C C . LEU A 1 516 ? 8.104 4.105 21.120 1.00 82.31 516 LEU A C 1
ATOM 3882 O O . LEU A 1 516 ? 8.117 4.398 19.927 1.00 82.31 516 LEU A O 1
ATOM 3886 N N . GLU A 1 517 ? 7.256 4.685 21.976 1.00 82.38 517 GLU A N 1
ATOM 3887 C CA . GLU A 1 517 ? 6.216 5.672 21.614 1.00 82.38 517 GLU A CA 1
ATOM 3888 C C . GLU A 1 517 ? 6.782 6.926 20.928 1.00 82.38 517 GLU A C 1
ATOM 3890 O O . GLU A 1 517 ? 6.101 7.573 20.138 1.00 82.38 517 GLU A O 1
ATOM 3895 N N . GLU A 1 518 ? 8.049 7.253 21.194 1.00 75.56 518 GLU A N 1
ATOM 3896 C CA . GLU A 1 518 ? 8.778 8.371 20.576 1.00 75.56 518 GLU A CA 1
ATOM 3897 C C . GLU A 1 518 ? 9.102 8.137 19.088 1.00 75.56 518 GLU A C 1
ATOM 3899 O O . GLU A 1 518 ? 9.421 9.086 18.361 1.00 75.56 518 GLU A O 1
ATOM 3904 N N . ILE A 1 519 ? 9.045 6.874 18.653 1.00 72.94 519 ILE A N 1
ATOM 3905 C CA . ILE A 1 519 ? 9.247 6.437 17.272 1.00 72.94 519 ILE A CA 1
ATOM 3906 C C . ILE A 1 519 ? 7.884 6.210 16.618 1.00 72.94 519 ILE A C 1
ATOM 3908 O O . ILE A 1 519 ? 7.556 6.830 15.611 1.00 72.94 519 ILE A O 1
ATOM 3912 N N . TYR A 1 520 ? 7.072 5.335 17.207 1.00 77.38 520 TYR A N 1
ATOM 3913 C CA . TYR A 1 520 ? 5.723 5.032 16.745 1.00 77.38 520 TYR A CA 1
ATOM 3914 C C . TYR A 1 520 ? 4.851 4.711 17.952 1.00 77.38 520 TYR A C 1
ATOM 3916 O O . TYR A 1 520 ? 5.310 4.049 18.882 1.00 77.38 520 TYR A O 1
ATOM 3924 N N . SER A 1 521 ? 3.587 5.138 17.938 1.00 83.06 521 SER A N 1
ATOM 3925 C CA . SER A 1 521 ? 2.679 4.868 19.054 1.00 83.06 521 SER A CA 1
ATOM 3926 C C . SER A 1 521 ? 2.195 3.418 19.032 1.00 83.06 521 SER A C 1
ATOM 3928 O O . SER A 1 521 ? 1.107 3.118 18.554 1.00 83.06 521 SER A O 1
ATOM 3930 N N . ILE A 1 522 ? 3.039 2.492 19.479 1.00 86.38 522 ILE A N 1
ATOM 3931 C CA . ILE A 1 522 ? 2.793 1.049 19.414 1.00 86.38 522 ILE A CA 1
ATOM 3932 C C . ILE A 1 522 ? 1.811 0.635 20.524 1.00 86.38 522 ILE A C 1
ATOM 3934 O O . ILE A 1 522 ? 0.722 0.123 20.249 1.00 86.38 522 ILE A O 1
ATOM 3938 N N . GLN A 1 523 ? 2.163 0.890 21.787 1.00 90.94 523 GLN A N 1
ATOM 3939 C CA . GLN A 1 523 ? 1.329 0.545 22.938 1.00 90.94 523 GLN A CA 1
ATOM 3940 C C . GLN A 1 523 ? 0.151 1.507 23.089 1.00 90.94 523 GLN A C 1
ATOM 3942 O O . GLN A 1 523 ? -0.947 1.078 23.451 1.00 90.94 523 GLN A O 1
ATOM 3947 N N . GLY A 1 524 ? 0.366 2.801 22.842 1.00 90.62 524 GLY A N 1
ATOM 3948 C CA . GLY A 1 524 ? -0.674 3.827 22.912 1.00 90.62 524 GLY A CA 1
ATOM 3949 C C . GLY A 1 524 ? -1.829 3.516 21.963 1.00 90.62 524 GLY A C 1
ATOM 3950 O O . GLY A 1 524 ? -2.991 3.523 22.377 1.00 90.62 524 GLY A O 1
ATOM 3951 N N . LEU A 1 525 ? -1.512 3.133 20.723 1.00 88.88 525 LEU A N 1
ATOM 3952 C CA . LEU A 1 525 ? -2.503 2.707 19.739 1.00 88.88 525 LEU A CA 1
ATOM 3953 C C . LEU A 1 525 ? -3.243 1.437 20.175 1.00 88.88 525 LEU A C 1
ATOM 3955 O O . LEU A 1 525 ? -4.473 1.423 20.150 1.00 88.88 525 LEU A O 1
ATOM 3959 N N . ALA A 1 526 ? -2.530 0.398 20.623 1.00 92.81 526 ALA A N 1
ATOM 3960 C CA . ALA A 1 526 ? -3.150 -0.845 21.090 1.00 92.81 526 ALA A CA 1
ATOM 3961 C C . ALA A 1 526 ? -4.113 -0.602 22.272 1.00 92.81 526 ALA A C 1
ATOM 3963 O O . ALA A 1 526 ? -5.253 -1.072 22.262 1.00 92.81 526 ALA A O 1
ATOM 3964 N N . LYS A 1 527 ? -3.700 0.212 23.255 1.00 93.88 527 LYS A N 1
ATOM 3965 C CA . LYS A 1 527 ? -4.542 0.619 24.395 1.00 93.88 527 LYS A CA 1
ATOM 3966 C C . LYS A 1 527 ? -5.771 1.402 23.939 1.00 93.88 527 LYS A C 1
ATOM 3968 O O . LYS A 1 527 ? -6.869 1.129 24.421 1.00 93.88 527 LYS A O 1
ATOM 3973 N N . LYS A 1 528 ? -5.617 2.335 22.994 1.00 92.12 528 LYS A N 1
ATOM 3974 C CA . LYS A 1 528 ? -6.734 3.119 22.445 1.00 92.12 528 LYS A CA 1
ATOM 3975 C C . LYS A 1 528 ? -7.754 2.231 21.723 1.00 92.12 528 LYS A C 1
ATOM 3977 O O . LYS A 1 528 ? -8.953 2.374 21.944 1.00 92.12 528 LYS A O 1
ATOM 3982 N N . LYS A 1 529 ? -7.297 1.262 20.928 1.00 94.00 529 LYS A N 1
ATOM 3983 C CA . LYS A 1 529 ? -8.170 0.277 20.265 1.00 94.00 529 LYS A CA 1
ATOM 3984 C C . LYS A 1 529 ? -8.913 -0.598 21.274 1.00 94.00 529 LYS A C 1
ATOM 3986 O O . LYS A 1 529 ? -10.129 -0.755 21.176 1.00 94.00 529 LYS A O 1
ATOM 3991 N N . ALA A 1 530 ? -8.212 -1.104 22.289 1.00 93.94 530 ALA A N 1
ATOM 3992 C CA . ALA A 1 530 ? -8.822 -1.874 23.373 1.00 93.94 530 ALA A CA 1
ATOM 3993 C C . ALA A 1 530 ? -9.859 -1.049 24.161 1.00 93.94 530 ALA A C 1
ATOM 3995 O O . ALA A 1 530 ? -10.926 -1.562 24.512 1.00 93.94 530 ALA A O 1
ATOM 3996 N N . HIS A 1 531 ? -9.590 0.242 24.383 1.00 94.44 531 HIS A N 1
ATOM 3997 C CA . HIS A 1 531 ? -10.533 1.186 24.987 1.00 94.44 531 HIS A CA 1
ATOM 3998 C C . HIS A 1 531 ? -11.787 1.366 24.125 1.00 94.44 531 HIS A C 1
ATOM 4000 O O . HIS A 1 531 ? -12.898 1.225 24.639 1.00 94.44 531 HIS A O 1
ATOM 4006 N N . HIS A 1 532 ? -11.644 1.551 22.806 1.00 93.75 532 HIS A N 1
ATOM 4007 C CA . HIS A 1 532 ? -12.777 1.592 21.872 1.00 93.75 532 HIS A CA 1
ATOM 4008 C C . HIS A 1 532 ? -13.555 0.266 21.810 1.00 93.75 532 HIS A C 1
ATOM 4010 O O . HIS A 1 532 ? -14.778 0.281 21.665 1.00 93.75 532 HIS A O 1
ATOM 4016 N N . CYS A 1 533 ? -12.912 -0.869 22.049 1.00 94.31 533 CYS A N 1
ATOM 4017 C CA . CYS A 1 533 ? -13.599 -2.150 22.193 1.00 94.31 533 CYS A CA 1
ATOM 4018 C C . CYS A 1 533 ? -14.329 -2.302 23.540 1.00 94.31 533 CYS A C 1
ATOM 4020 O O . CYS A 1 533 ? -15.268 -3.086 23.641 1.00 94.31 533 CYS A O 1
ATOM 4022 N N . ASN A 1 534 ? -13.926 -1.568 24.586 1.00 94.44 534 ASN A N 1
ATOM 4023 C CA . ASN A 1 534 ? -14.500 -1.627 25.936 1.00 94.44 534 ASN A CA 1
ATOM 4024 C C . ASN A 1 534 ? -14.729 -3.073 26.432 1.00 94.44 534 ASN A C 1
ATOM 4026 O O . ASN A 1 534 ? -15.832 -3.437 26.842 1.00 94.44 534 ASN A O 1
ATOM 4030 N N . ARG A 1 535 ? -13.688 -3.915 26.336 1.00 95.56 535 ARG A N 1
ATOM 4031 C CA . ARG A 1 535 ? -13.693 -5.350 26.709 1.00 95.56 535 ARG A CA 1
ATOM 4032 C C . ARG A 1 535 ? -14.665 -6.252 25.929 1.00 95.56 535 ARG A C 1
ATOM 4034 O O . ARG A 1 535 ? -14.733 -7.436 26.220 1.00 95.56 535 ARG A O 1
ATOM 4041 N N . GLN A 1 536 ? -15.384 -5.719 24.944 1.00 97.12 536 GLN A N 1
ATOM 4042 C CA . GLN A 1 536 ? -16.264 -6.469 24.036 1.00 97.12 536 GLN A CA 1
ATOM 4043 C C . GLN A 1 536 ? -15.603 -6.717 22.670 1.00 97.12 536 GLN A C 1
ATOM 4045 O O . GLN A 1 536 ? -16.263 -7.139 21.727 1.00 97.12 536 GLN A O 1
ATOM 4050 N N . GLY A 1 537 ? -14.313 -6.394 22.543 1.00 96.44 537 GLY A N 1
ATOM 4051 C CA . GLY A 1 537 ? -13.563 -6.608 21.313 1.00 96.44 537 GLY A CA 1
ATOM 4052 C C . GLY A 1 537 ? -13.248 -8.080 21.112 1.00 96.44 537 GLY A C 1
ATOM 4053 O O . GLY A 1 537 ? -12.970 -8.795 22.073 1.00 96.44 537 GLY A O 1
ATOM 4054 N N . VAL A 1 538 ? -13.250 -8.504 19.857 1.00 97.19 538 VAL A N 1
ATOM 4055 C CA . VAL A 1 538 ? -12.826 -9.838 19.438 1.00 97.19 538 VAL A CA 1
ATOM 4056 C C . VAL A 1 538 ? -11.531 -9.735 18.644 1.00 97.19 538 VAL A C 1
ATOM 4058 O O . VAL A 1 538 ? -11.306 -8.760 17.922 1.00 97.19 538 VAL A O 1
ATOM 4061 N N . ARG A 1 539 ? -10.658 -10.731 18.798 1.00 96.31 539 ARG A N 1
ATOM 4062 C CA . ARG A 1 539 ? -9.480 -10.882 17.940 1.00 96.31 539 ARG A CA 1
ATOM 4063 C C . ARG A 1 539 ? -9.967 -11.314 16.561 1.00 96.31 539 ARG A C 1
ATOM 4065 O O . ARG A 1 539 ? -10.693 -12.298 16.470 1.00 96.31 539 ARG A O 1
ATOM 4072 N N . LEU A 1 540 ? -9.601 -10.566 15.525 1.00 95.75 540 LEU A N 1
ATOM 4073 C CA . LEU A 1 540 ? -10.018 -10.863 14.154 1.00 95.75 540 LEU A CA 1
ATOM 4074 C C . LEU A 1 540 ? -8.978 -11.721 13.443 1.00 95.75 540 LEU A C 1
ATOM 4076 O O . LEU A 1 540 ? -9.294 -12.811 12.982 1.00 95.75 540 LEU A O 1
ATOM 4080 N N . GLN A 1 541 ? -7.743 -11.225 13.345 1.00 94.56 541 GLN A N 1
ATOM 4081 C CA . GLN A 1 541 ? -6.679 -11.868 12.576 1.00 94.56 541 GLN A CA 1
ATOM 4082 C C . GLN A 1 541 ? -5.312 -11.598 13.203 1.00 94.56 541 GLN A C 1
ATOM 4084 O O . GLN A 1 541 ? -5.065 -10.528 13.769 1.00 94.56 541 GLN A O 1
ATOM 4089 N N . ASP A 1 542 ? -4.408 -12.558 13.048 1.00 96.31 542 ASP A N 1
ATOM 4090 C CA . ASP A 1 542 ? -2.988 -12.354 13.296 1.00 96.31 542 ASP A CA 1
ATOM 4091 C C . ASP A 1 542 ? -2.316 -11.845 12.036 1.00 96.31 542 ASP A C 1
ATOM 4093 O O . ASP A 1 542 ? -2.634 -12.270 10.926 1.00 96.31 542 ASP A O 1
ATOM 4097 N N . ARG A 1 543 ? -1.377 -10.923 12.218 1.00 95.62 543 ARG A N 1
ATOM 4098 C CA . ARG A 1 543 ? -0.628 -10.322 11.122 1.00 95.62 543 ARG A CA 1
ATOM 4099 C C . ARG A 1 543 ? 0.825 -10.726 11.218 1.00 95.62 543 ARG A C 1
ATOM 4101 O O . ARG A 1 543 ? 1.398 -10.773 12.306 1.00 95.62 543 ARG A O 1
ATOM 4108 N N . PHE A 1 544 ? 1.432 -10.957 10.068 1.00 95.69 544 PHE A N 1
ATOM 4109 C CA . PHE A 1 544 ? 2.783 -11.465 9.926 1.00 95.69 544 PHE A CA 1
ATOM 4110 C C . PHE A 1 544 ? 3.610 -10.546 9.034 1.00 95.69 544 PHE A C 1
ATOM 4112 O O . PHE A 1 544 ? 3.095 -9.838 8.167 1.00 95.69 544 PHE A O 1
ATOM 4119 N N . ILE A 1 545 ? 4.916 -10.565 9.260 1.00 94.06 545 ILE A N 1
ATOM 4120 C CA . ILE A 1 545 ? 5.911 -10.084 8.311 1.00 94.06 545 ILE A CA 1
ATOM 4121 C C . ILE A 1 545 ? 6.606 -11.293 7.690 1.00 94.06 545 ILE A C 1
ATOM 4123 O O . ILE A 1 545 ? 6.952 -12.232 8.416 1.00 94.06 545 ILE A O 1
ATOM 4127 N N . ALA A 1 546 ? 6.813 -11.277 6.372 1.00 93.81 546 ALA A N 1
ATOM 4128 C CA . ALA A 1 546 ? 7.537 -12.333 5.679 1.00 93.81 546 ALA A CA 1
ATOM 4129 C C . ALA A 1 546 ? 8.683 -11.819 4.805 1.00 93.81 546 ALA A C 1
ATOM 4131 O O . ALA A 1 546 ? 8.559 -10.808 4.109 1.00 93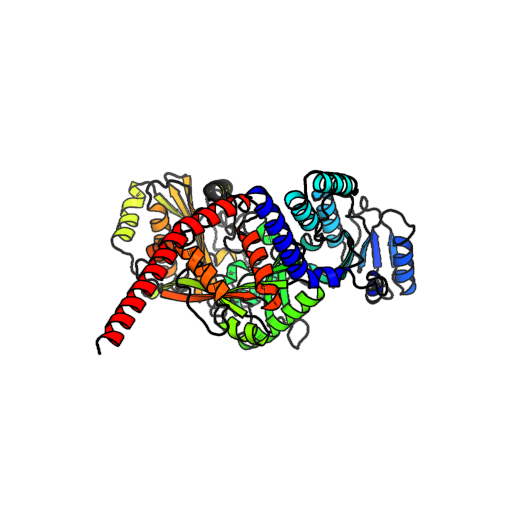.81 546 ALA A O 1
ATOM 4132 N N . GLY A 1 547 ? 9.797 -12.553 4.833 1.00 88.44 547 GLY A N 1
ATOM 4133 C CA . GLY A 1 547 ? 11.005 -12.267 4.059 1.00 88.44 547 GLY A CA 1
ATOM 4134 C C . GLY A 1 547 ? 11.862 -13.515 3.830 1.00 88.44 547 GLY A C 1
ATOM 4135 O O . GLY A 1 547 ? 11.671 -14.547 4.478 1.00 88.44 547 GLY A O 1
ATOM 4136 N N . VAL A 1 548 ? 12.818 -13.419 2.902 1.00 82.12 548 VAL A N 1
ATOM 4137 C CA . VAL A 1 548 ? 13.735 -14.519 2.555 1.00 82.12 548 VAL A CA 1
ATOM 4138 C C . VAL A 1 548 ? 14.856 -14.608 3.601 1.00 82.12 548 VAL A C 1
ATOM 4140 O O . VAL A 1 548 ? 15.531 -13.604 3.839 1.00 82.12 548 VAL A O 1
ATOM 4143 N N . PRO A 1 549 ? 15.128 -15.779 4.206 1.00 74.31 549 PRO A N 1
ATOM 4144 C CA . PRO A 1 549 ? 15.984 -15.899 5.394 1.00 74.31 549 PRO A CA 1
ATOM 4145 C C . PRO A 1 549 ? 17.419 -15.404 5.180 1.00 74.31 549 PRO A C 1
ATOM 4147 O O . PRO A 1 549 ? 17.952 -14.684 6.021 1.00 74.31 549 PRO A O 1
ATOM 4150 N N . TRP A 1 550 ? 18.026 -15.715 4.031 1.00 71.88 550 TRP A N 1
ATOM 4151 C CA . TRP A 1 550 ? 19.402 -15.312 3.703 1.00 71.88 550 TRP A CA 1
ATOM 4152 C C . TRP A 1 550 ? 19.592 -13.795 3.594 1.00 71.88 550 TRP A C 1
ATOM 4154 O O . TRP A 1 550 ? 20.698 -13.292 3.781 1.00 71.88 550 TRP A O 1
ATOM 4164 N N . HIS A 1 551 ? 18.514 -13.062 3.313 1.00 76.38 551 HIS A N 1
ATOM 4165 C CA . HIS A 1 551 ? 18.506 -11.602 3.297 1.00 76.38 551 HIS A CA 1
ATOM 4166 C C . HIS A 1 551 ? 17.799 -11.002 4.512 1.00 76.38 551 HIS A C 1
ATOM 4168 O O . HIS A 1 551 ? 17.891 -9.793 4.715 1.00 76.38 551 HIS A O 1
ATOM 4174 N N . ALA A 1 552 ? 17.150 -11.820 5.346 1.00 74.25 552 ALA A N 1
ATOM 4175 C CA . ALA A 1 552 ? 16.247 -11.360 6.388 1.00 74.25 552 ALA A CA 1
ATOM 4176 C C . ALA A 1 552 ? 16.880 -10.331 7.333 1.00 74.25 552 ALA A C 1
ATOM 4178 O O . ALA A 1 552 ? 16.212 -9.333 7.580 1.00 74.25 552 ALA A O 1
ATOM 4179 N N . PRO A 1 553 ? 18.135 -10.454 7.814 1.00 79.06 553 PRO A N 1
ATOM 4180 C CA . PRO A 1 553 ? 18.720 -9.420 8.671 1.00 79.06 553 PRO A CA 1
ATOM 4181 C C . PRO A 1 553 ? 18.855 -8.061 7.971 1.00 79.06 553 PRO A C 1
ATOM 4183 O O . PRO A 1 553 ? 18.472 -7.035 8.531 1.00 79.06 553 PRO A O 1
ATOM 4186 N N . LEU A 1 554 ? 19.356 -8.044 6.731 1.00 82.81 554 LEU A N 1
ATOM 4187 C CA . LEU A 1 554 ? 19.556 -6.807 5.972 1.00 82.81 554 LEU A CA 1
ATOM 4188 C C . LEU A 1 554 ? 18.233 -6.213 5.492 1.00 82.81 554 LEU A C 1
ATOM 4190 O O . LEU A 1 554 ? 18.038 -5.007 5.581 1.00 82.81 554 LEU A O 1
ATOM 4194 N N . ASP A 1 555 ? 17.318 -7.041 5.002 1.00 83.56 555 ASP A N 1
ATOM 4195 C CA . ASP A 1 555 ? 16.010 -6.586 4.541 1.00 83.56 555 ASP A CA 1
ATOM 4196 C C . ASP A 1 555 ? 15.135 -6.144 5.720 1.00 83.56 555 ASP A C 1
ATOM 4198 O O . ASP A 1 555 ? 14.438 -5.141 5.602 1.00 83.56 555 ASP A O 1
ATOM 4202 N N . THR A 1 556 ? 15.262 -6.778 6.892 1.00 81.94 556 THR A N 1
ATOM 4203 C CA . THR A 1 556 ? 14.677 -6.272 8.146 1.00 81.94 556 THR A CA 1
ATOM 4204 C C . THR A 1 556 ? 15.276 -4.922 8.508 1.00 81.94 556 THR A C 1
ATOM 4206 O O . THR A 1 556 ?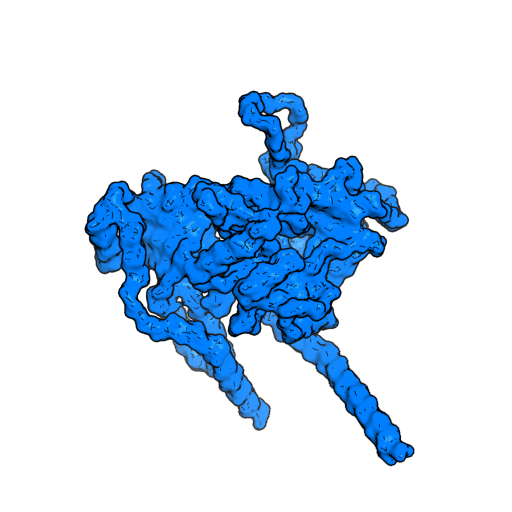 14.529 -4.000 8.811 1.00 81.94 556 THR A O 1
ATOM 4209 N N . ALA A 1 557 ? 16.601 -4.756 8.450 1.00 82.50 557 ALA A N 1
ATOM 4210 C CA . ALA A 1 557 ? 17.227 -3.466 8.730 1.00 82.50 557 ALA A CA 1
ATOM 4211 C C . ALA A 1 557 ? 16.744 -2.377 7.758 1.00 82.50 557 ALA A C 1
ATOM 4213 O O . ALA A 1 557 ? 16.393 -1.280 8.188 1.00 82.50 557 ALA A O 1
ATOM 4214 N N . ARG A 1 558 ? 16.649 -2.683 6.459 1.00 84.00 558 ARG A N 1
ATOM 4215 C CA . ARG A 1 558 ? 16.098 -1.769 5.448 1.00 84.00 558 ARG A CA 1
ATOM 4216 C C . ARG A 1 558 ? 14.626 -1.442 5.708 1.00 84.00 558 ARG A C 1
ATOM 4218 O O . ARG A 1 558 ? 14.241 -0.281 5.625 1.00 84.00 558 ARG A O 1
ATOM 4225 N N . PHE A 1 559 ? 13.818 -2.441 6.054 1.00 83.25 559 PHE A N 1
ATOM 4226 C CA . PHE A 1 559 ? 12.414 -2.259 6.414 1.00 83.25 559 PHE A CA 1
ATOM 4227 C C . PHE A 1 559 ? 12.259 -1.382 7.663 1.00 83.25 559 PHE A C 1
ATOM 4229 O O . PHE A 1 559 ? 11.468 -0.445 7.663 1.00 83.25 559 PHE A O 1
ATOM 4236 N N . LEU A 1 560 ? 13.066 -1.609 8.701 1.00 80.62 560 LEU A N 1
ATOM 4237 C CA . LEU A 1 560 ? 13.090 -0.757 9.889 1.00 80.62 560 LEU A CA 1
ATOM 4238 C C . LEU A 1 560 ? 13.511 0.677 9.540 1.00 80.62 560 LEU A C 1
ATOM 4240 O O . LEU A 1 560 ? 12.876 1.615 10.003 1.00 80.62 560 LEU A O 1
ATOM 4244 N N . LEU A 1 561 ? 14.516 0.875 8.680 1.00 78.75 561 LEU A N 1
ATOM 4245 C CA . LEU A 1 561 ? 14.911 2.214 8.219 1.00 78.75 561 LEU A CA 1
ATOM 4246 C C . LEU A 1 561 ? 13.777 2.946 7.487 1.00 78.75 561 LEU A C 1
ATOM 4248 O O . LEU A 1 561 ? 13.621 4.154 7.672 1.00 78.75 561 LEU A O 1
ATOM 4252 N N . LEU A 1 562 ? 12.971 2.225 6.704 1.00 78.81 562 LEU A N 1
ATOM 4253 C CA . LEU A 1 562 ? 11.777 2.776 6.057 1.00 78.81 562 LEU A CA 1
ATOM 4254 C C . LEU A 1 562 ? 10.712 3.194 7.069 1.00 78.81 562 LEU A C 1
ATOM 4256 O O . LEU A 1 562 ? 10.178 4.295 6.967 1.00 78.81 562 LEU A O 1
ATOM 4260 N N . LEU A 1 563 ? 10.440 2.359 8.075 1.00 75.25 563 LEU A N 1
ATOM 4261 C CA . LEU A 1 563 ? 9.492 2.692 9.146 1.00 75.25 563 LEU A CA 1
ATOM 4262 C C . LEU A 1 563 ? 9.932 3.919 9.954 1.00 75.25 563 LEU A C 1
ATOM 4264 O O . LEU A 1 563 ? 9.103 4.674 10.458 1.00 75.25 563 LEU A O 1
ATOM 4268 N N . LEU A 1 564 ? 11.242 4.141 10.050 1.00 70.62 564 LEU A N 1
ATOM 4269 C CA . LEU A 1 564 ? 11.842 5.302 10.701 1.00 70.62 564 LEU A CA 1
ATOM 4270 C C . LEU A 1 564 ? 11.864 6.559 9.803 1.00 70.62 564 LEU A C 1
ATOM 4272 O O . LEU A 1 564 ? 12.390 7.592 10.212 1.00 70.62 564 LEU A O 1
ATOM 4276 N N . ASN A 1 565 ? 11.295 6.487 8.595 1.00 63.41 565 ASN A N 1
ATOM 4277 C CA . ASN A 1 565 ? 11.073 7.574 7.633 1.00 63.41 565 ASN A CA 1
ATOM 4278 C C . ASN A 1 565 ? 12.269 8.514 7.371 1.00 63.41 565 ASN A C 1
ATOM 4280 O O . ASN A 1 565 ? 12.070 9.702 7.133 1.00 63.41 565 ASN A O 1
ATOM 4284 N N . GLY A 1 566 ? 13.515 8.026 7.454 1.00 55.47 566 GLY A N 1
ATOM 4285 C CA . GLY A 1 566 ? 14.751 8.815 7.274 1.00 55.47 566 GLY A CA 1
ATOM 4286 C C . GLY A 1 566 ? 14.998 9.890 8.348 1.00 55.47 566 GLY A C 1
ATOM 4287 O O . GLY A 1 566 ? 16.122 10.049 8.821 1.00 55.47 566 GLY A O 1
ATOM 4288 N N . SER A 1 567 ? 13.941 10.566 8.799 1.00 52.59 567 SER A N 1
ATOM 4289 C CA . SER A 1 567 ? 13.913 11.593 9.823 1.00 52.59 567 SER A CA 1
ATOM 4290 C C . SER A 1 567 ? 13.933 11.043 11.247 1.00 52.59 567 SER A C 1
ATOM 4292 O O . SER A 1 567 ? 14.063 11.787 12.204 1.00 52.59 567 SER A O 1
ATOM 4294 N N . MET A 1 568 ? 13.801 9.735 11.453 1.00 53.94 568 MET A N 1
ATOM 4295 C CA . MET A 1 568 ? 13.955 9.143 12.787 1.00 53.94 568 MET A CA 1
ATOM 4296 C C . MET A 1 568 ? 15.237 8.339 12.930 1.00 53.94 568 MET A C 1
ATOM 4298 O O . MET A 1 568 ? 15.505 7.828 14.014 1.00 53.94 568 MET A O 1
ATOM 4302 N N . VAL A 1 569 ? 16.086 8.294 11.897 1.00 57.84 569 VAL A N 1
ATOM 4303 C CA . VAL A 1 569 ? 17.401 7.641 11.983 1.00 57.84 569 VAL A CA 1
ATOM 4304 C C . VAL A 1 569 ? 18.245 8.270 13.098 1.00 57.84 569 VAL A C 1
ATOM 4306 O O . VAL A 1 569 ? 18.886 7.550 13.856 1.00 57.84 569 VAL A O 1
ATOM 4309 N N . TRP A 1 570 ? 18.163 9.588 13.305 1.00 57.53 570 TRP A N 1
ATOM 4310 C CA . TRP A 1 570 ? 18.852 10.254 14.421 1.00 57.53 570 TRP A CA 1
ATOM 4311 C C . TRP A 1 570 ? 18.229 9.994 15.799 1.00 57.53 570 TRP A C 1
ATOM 4313 O O . TRP A 1 570 ? 18.872 10.257 16.812 1.00 57.53 570 TRP A O 1
ATOM 4323 N N . LYS A 1 571 ? 17.000 9.465 15.868 1.00 63.19 571 LYS A N 1
ATOM 4324 C CA . LYS A 1 571 ? 16.382 9.016 17.126 1.00 63.19 571 LYS A CA 1
ATOM 4325 C C . LYS A 1 571 ? 16.776 7.584 17.489 1.00 63.19 571 LYS A C 1
ATOM 4327 O O . LYS A 1 571 ? 16.633 7.199 18.648 1.00 63.19 571 LYS A O 1
ATOM 4332 N N . VAL A 1 572 ? 17.303 6.806 16.538 1.00 66.38 572 VAL A N 1
ATOM 4333 C CA . VAL A 1 572 ? 17.755 5.424 16.770 1.00 66.38 572 VAL A CA 1
ATOM 4334 C C . VAL A 1 572 ? 18.777 5.335 17.906 1.00 66.38 572 VAL A C 1
ATOM 4336 O O . VAL A 1 572 ? 18.570 4.490 18.772 1.00 66.38 572 VAL A O 1
ATOM 4339 N N . PRO A 1 573 ? 19.808 6.202 18.006 1.00 68.19 573 PRO A N 1
ATOM 4340 C CA . PRO A 1 573 ? 20.711 6.199 19.155 1.00 68.19 573 PRO A CA 1
ATOM 4341 C C . PRO A 1 573 ? 19.977 6.360 20.490 1.00 68.19 573 PRO A C 1
ATOM 4343 O O . PRO A 1 573 ? 20.238 5.599 21.413 1.00 68.19 573 PRO A O 1
ATOM 4346 N N . GLY A 1 574 ? 19.008 7.278 20.582 1.00 68.12 574 GLY A N 1
ATOM 4347 C CA . GLY A 1 574 ? 18.187 7.460 21.785 1.00 68.12 574 GLY A CA 1
ATOM 4348 C C . GLY A 1 574 ? 17.346 6.225 22.116 1.00 68.12 574 GLY A C 1
ATOM 4349 O O . GLY A 1 574 ? 17.309 5.791 23.265 1.00 68.12 574 GLY A O 1
ATOM 4350 N N . GLY A 1 575 ? 16.743 5.599 21.101 1.00 68.88 575 GLY A N 1
ATOM 4351 C CA . GLY A 1 575 ? 16.011 4.340 21.244 1.00 68.88 575 GLY A CA 1
ATOM 4352 C C . GLY A 1 575 ? 16.902 3.180 21.699 1.00 68.88 575 GLY A C 1
ATOM 4353 O O . GLY A 1 575 ? 16.525 2.447 22.609 1.00 68.88 575 GLY A O 1
ATOM 4354 N N . ILE A 1 576 ? 18.105 3.049 21.131 1.00 69.38 576 ILE A N 1
ATOM 4355 C CA . ILE A 1 576 ? 19.109 2.058 21.543 1.00 69.38 576 ILE A CA 1
ATOM 4356 C C . ILE A 1 576 ? 19.548 2.326 22.982 1.00 69.38 576 ILE A C 1
ATOM 4358 O O . ILE A 1 576 ? 19.565 1.399 23.782 1.00 69.38 576 ILE A O 1
ATOM 4362 N N . VAL A 1 577 ? 19.848 3.575 23.347 1.00 71.19 577 VAL A N 1
ATOM 4363 C CA . VAL A 1 577 ? 20.208 3.941 24.725 1.00 71.19 577 VAL A CA 1
ATOM 4364 C C . VAL A 1 577 ? 19.070 3.597 25.678 1.00 71.19 577 VAL A C 1
ATOM 4366 O O . VAL A 1 577 ? 19.316 2.980 26.711 1.00 71.19 577 VAL A O 1
ATOM 4369 N N . LYS A 1 578 ? 17.816 3.908 25.336 1.00 71.75 578 LYS A N 1
ATOM 4370 C CA . LYS A 1 578 ? 16.645 3.564 26.156 1.00 71.75 578 LYS A CA 1
ATOM 4371 C C . LYS A 1 578 ? 16.503 2.054 26.312 1.00 71.75 578 LYS A C 1
ATOM 4373 O O . LYS A 1 578 ? 16.272 1.569 27.413 1.00 71.75 578 LYS A O 1
ATOM 4378 N N . LEU A 1 579 ? 16.697 1.305 25.233 1.00 68.69 579 LEU A N 1
ATOM 4379 C CA . LEU A 1 579 ? 16.619 -0.152 25.203 1.00 68.69 579 LEU A CA 1
ATOM 4380 C C . LEU A 1 579 ? 17.737 -0.788 26.040 1.00 68.69 579 LEU A C 1
ATOM 4382 O O . LEU A 1 579 ? 17.461 -1.629 26.886 1.00 68.69 579 LEU A O 1
ATOM 4386 N N . VAL A 1 580 ? 18.976 -0.319 25.901 1.00 70.62 580 VAL A N 1
ATOM 4387 C CA . VAL A 1 580 ? 20.121 -0.747 26.717 1.00 70.62 580 VAL A CA 1
ATOM 4388 C C . VAL A 1 580 ? 19.905 -0.386 28.191 1.00 70.62 580 VAL A C 1
ATOM 4390 O O . VAL A 1 580 ? 20.031 -1.244 29.056 1.00 70.62 580 VAL A O 1
ATOM 4393 N N . THR A 1 581 ? 19.519 0.851 28.503 1.00 72.44 581 THR A N 1
ATOM 4394 C CA . THR A 1 581 ? 19.368 1.322 29.895 1.00 72.44 581 THR A CA 1
ATOM 4395 C C . THR A 1 581 ? 18.177 0.698 30.619 1.00 72.44 581 THR A C 1
ATOM 4397 O O . THR A 1 581 ? 18.266 0.470 31.821 1.00 72.44 581 THR A O 1
ATOM 4400 N N . THR A 1 582 ? 17.084 0.373 29.922 1.00 73.81 582 THR A N 1
ATOM 4401 C CA . THR A 1 582 ? 15.933 -0.320 30.530 1.00 73.81 582 THR A CA 1
ATOM 4402 C C . THR A 1 582 ? 16.134 -1.828 30.629 1.00 73.81 582 THR A C 1
ATOM 4404 O O . THR A 1 582 ? 15.743 -2.423 31.631 1.00 73.81 582 THR A O 1
ATOM 4407 N N . GLN A 1 583 ? 16.757 -2.465 29.634 1.00 70.81 583 GLN A N 1
ATOM 4408 C CA . GLN A 1 583 ? 16.801 -3.928 29.547 1.00 70.81 583 GLN A CA 1
ATOM 4409 C C . GLN A 1 583 ? 18.063 -4.533 30.151 1.00 70.81 583 GLN A C 1
ATOM 4411 O O . GLN A 1 583 ? 17.983 -5.626 30.704 1.00 70.81 583 GLN A O 1
ATOM 4416 N N . VAL A 1 584 ? 19.209 -3.842 30.133 1.00 71.75 584 VAL A N 1
ATOM 4417 C CA . VAL A 1 584 ? 20.435 -4.353 30.774 1.00 71.75 584 VAL A CA 1
ATOM 4418 C C . VAL A 1 584 ? 20.239 -4.586 32.277 1.00 71.75 584 VAL A C 1
ATOM 4420 O O . VAL A 1 584 ? 20.613 -5.663 32.738 1.00 71.75 584 VAL A O 1
ATOM 4423 N N . PRO A 1 585 ? 19.594 -3.693 33.055 1.00 71.69 585 PRO A N 1
ATOM 4424 C CA . PRO A 1 585 ? 19.319 -3.963 34.467 1.00 71.69 585 PRO A CA 1
ATOM 4425 C C . PRO A 1 585 ? 18.358 -5.141 34.680 1.00 71.69 585 PRO A C 1
ATOM 4427 O O . PRO A 1 585 ? 18.539 -5.922 35.613 1.00 71.69 585 PRO A O 1
ATOM 4430 N N . ILE A 1 586 ? 17.355 -5.299 33.809 1.00 72.44 586 ILE A N 1
ATOM 4431 C CA . ILE A 1 586 ? 16.379 -6.399 33.875 1.00 72.44 586 ILE A CA 1
ATOM 4432 C C . ILE A 1 586 ? 17.063 -7.734 33.550 1.00 72.44 586 ILE A C 1
ATOM 4434 O O . ILE A 1 586 ? 16.941 -8.691 34.315 1.00 72.44 586 ILE A O 1
ATOM 4438 N N . ALA A 1 587 ? 17.851 -7.788 32.476 1.00 68.25 587 ALA A N 1
ATOM 4439 C CA . ALA A 1 587 ? 18.634 -8.956 32.089 1.00 68.25 587 ALA A CA 1
ATOM 4440 C C . ALA A 1 587 ? 19.685 -9.311 33.152 1.00 68.25 587 ALA A C 1
ATOM 4442 O O . ALA A 1 587 ? 19.775 -10.469 33.555 1.00 68.25 587 ALA A O 1
ATOM 4443 N N . ALA A 1 588 ? 20.410 -8.323 33.689 1.00 67.31 588 ALA A N 1
ATOM 4444 C CA . ALA A 1 588 ? 21.357 -8.523 34.786 1.00 67.31 588 ALA A CA 1
ATOM 4445 C C . ALA A 1 588 ? 20.665 -9.077 36.043 1.00 67.31 588 ALA A C 1
ATOM 4447 O O . ALA A 1 588 ? 21.194 -9.978 36.697 1.00 67.31 588 ALA A O 1
ATOM 4448 N N . LYS A 1 589 ? 19.449 -8.609 36.355 1.00 74.50 589 LYS A N 1
ATOM 4449 C CA . LYS A 1 589 ? 18.632 -9.134 37.457 1.00 74.50 589 LYS A CA 1
ATOM 4450 C C . LYS A 1 589 ? 18.177 -10.575 37.204 1.00 74.50 589 LYS A C 1
ATOM 4452 O O . LYS A 1 589 ? 18.232 -11.386 38.126 1.00 74.50 589 LYS A O 1
ATOM 4457 N N . HIS A 1 590 ? 17.771 -10.922 35.981 1.00 71.31 590 HIS A N 1
ATOM 4458 C CA . HIS A 1 590 ? 17.394 -12.296 35.627 1.00 71.31 590 HIS A CA 1
ATOM 4459 C C . HIS A 1 590 ? 18.584 -13.258 35.662 1.00 71.31 590 HIS A C 1
ATOM 4461 O O . HIS A 1 590 ? 18.457 -14.333 36.243 1.00 71.31 590 HIS A O 1
ATOM 4467 N N . VAL A 1 591 ? 19.747 -12.859 35.138 1.00 65.50 591 VAL A N 1
ATOM 4468 C CA . VAL A 1 591 ? 20.991 -13.642 35.232 1.00 65.50 591 VAL A CA 1
ATOM 4469 C C . VAL A 1 591 ? 21.410 -13.807 36.695 1.00 65.50 591 VAL A C 1
ATOM 4471 O O . VAL A 1 591 ? 21.689 -14.921 37.127 1.00 65.50 591 VAL A O 1
ATOM 4474 N N . SER A 1 592 ? 21.361 -12.740 37.500 1.00 71.44 592 SER A N 1
ATOM 4475 C CA . SER A 1 592 ? 21.640 -12.810 38.942 1.00 71.44 592 SER A CA 1
ATOM 4476 C C . SER A 1 592 ? 20.689 -13.765 39.675 1.00 71.44 592 SER A C 1
ATOM 4478 O O . SER A 1 592 ? 21.130 -14.567 40.498 1.00 71.44 592 SER A O 1
ATOM 4480 N N . ASN A 1 593 ? 19.391 -13.734 39.361 1.00 73.06 593 ASN A N 1
ATOM 4481 C CA . ASN A 1 593 ? 18.409 -14.641 39.956 1.00 73.06 593 ASN A CA 1
ATOM 4482 C C . ASN A 1 593 ? 18.602 -16.094 39.499 1.00 73.06 593 ASN A C 1
ATOM 4484 O O . ASN A 1 593 ? 18.511 -16.994 40.331 1.00 73.06 593 ASN A O 1
ATOM 4488 N N . ALA A 1 594 ? 18.916 -16.333 38.224 1.00 72.62 594 ALA A N 1
ATOM 4489 C CA . ALA A 1 594 ? 19.229 -17.665 37.708 1.00 72.62 594 ALA A CA 1
ATOM 4490 C C . ALA A 1 594 ? 20.477 -18.247 38.389 1.00 72.62 594 ALA A C 1
ATOM 4492 O O . ALA A 1 594 ? 20.446 -19.383 38.855 1.00 72.62 594 ALA A O 1
ATOM 4493 N N . ILE A 1 595 ? 21.528 -17.437 38.556 1.00 69.88 595 ILE A N 1
ATOM 4494 C CA . ILE A 1 595 ? 22.734 -17.806 39.306 1.00 69.88 595 ILE A CA 1
ATOM 4495 C C . ILE A 1 595 ? 22.384 -18.139 40.766 1.00 69.88 595 ILE A C 1
ATOM 4497 O O . ILE A 1 595 ? 22.801 -19.177 41.268 1.00 69.88 595 ILE A O 1
ATOM 4501 N N . LYS A 1 596 ? 21.561 -17.328 41.448 1.00 77.19 596 LYS A N 1
ATOM 4502 C CA . LYS A 1 596 ? 21.105 -17.617 42.825 1.00 77.19 596 LYS A CA 1
ATOM 4503 C C . LYS A 1 596 ? 20.305 -18.918 42.924 1.00 77.19 596 LYS A C 1
ATOM 4505 O O . LYS A 1 596 ? 20.491 -19.662 43.884 1.00 77.19 596 LYS A O 1
ATOM 4510 N N . HIS A 1 597 ? 19.424 -19.199 41.964 1.00 78.88 597 HIS A N 1
ATOM 4511 C CA . HIS A 1 597 ? 18.674 -20.456 41.919 1.00 78.88 597 HIS A CA 1
ATOM 4512 C C . HIS A 1 597 ? 19.585 -21.655 41.656 1.00 78.88 597 HIS A C 1
ATOM 4514 O O . HIS A 1 597 ? 19.434 -22.672 42.327 1.00 78.88 597 HIS A O 1
ATOM 4520 N N . MET A 1 598 ? 20.565 -21.516 40.762 1.00 70.69 598 MET A N 1
ATOM 4521 C CA . MET A 1 598 ? 21.577 -22.538 40.497 1.00 70.69 598 MET A CA 1
ATOM 4522 C C . MET A 1 598 ? 22.427 -22.821 41.744 1.00 70.69 598 MET A C 1
ATOM 4524 O O . MET A 1 598 ? 22.584 -23.978 42.116 1.00 70.69 598 MET A O 1
ATOM 4528 N N . PHE A 1 599 ? 22.881 -21.785 42.461 1.00 71.75 599 PHE A N 1
ATOM 4529 C CA . PHE A 1 599 ? 23.602 -21.952 43.729 1.00 71.75 599 PHE A CA 1
ATOM 4530 C C . PHE A 1 599 ? 22.741 -22.593 44.823 1.00 71.75 599 PHE A C 1
ATOM 4532 O O . PHE A 1 599 ? 23.237 -23.449 45.547 1.00 71.75 599 PHE A O 1
ATOM 4539 N N . ARG A 1 600 ? 21.452 -22.241 44.937 1.00 81.50 600 ARG A N 1
ATOM 4540 C CA . ARG A 1 600 ? 20.530 -22.916 45.871 1.00 81.50 600 ARG A CA 1
ATOM 4541 C C . ARG A 1 600 ? 20.325 -24.386 45.505 1.00 81.50 600 ARG A C 1
ATOM 4543 O O . ARG A 1 600 ? 20.357 -25.227 46.393 1.00 81.50 600 ARG A O 1
ATOM 4550 N N . ALA A 1 601 ? 20.153 -24.701 44.222 1.00 72.38 601 ALA A N 1
ATOM 4551 C CA . ALA A 1 601 ? 20.010 -26.077 43.750 1.00 72.38 601 ALA A CA 1
ATOM 4552 C C . ALA A 1 601 ? 21.284 -26.900 44.005 1.00 72.38 601 ALA A C 1
ATOM 4554 O O . ALA A 1 601 ? 21.197 -28.012 44.518 1.00 72.38 601 ALA A O 1
ATOM 4555 N N . MET A 1 602 ? 22.464 -26.327 43.745 1.00 63.50 602 MET A N 1
ATOM 4556 C CA . MET A 1 602 ? 23.752 -26.941 44.083 1.00 63.50 602 MET A CA 1
ATOM 4557 C C . MET A 1 602 ? 23.911 -27.152 45.592 1.00 63.50 602 MET A C 1
ATOM 4559 O O . MET A 1 602 ? 24.328 -28.223 46.011 1.00 63.50 602 MET A O 1
ATOM 4563 N N . HIS A 1 603 ? 23.532 -26.173 46.418 1.00 73.38 603 HIS A N 1
ATOM 4564 C CA . HIS A 1 603 ? 23.592 -26.303 47.875 1.00 73.38 603 HIS A CA 1
ATOM 4565 C C . HIS A 1 603 ? 22.635 -27.386 48.397 1.00 73.38 603 HIS A C 1
ATOM 4567 O O . HIS A 1 603 ? 22.957 -28.074 49.354 1.00 73.38 603 HIS A O 1
ATOM 4573 N N . HIS A 1 604 ? 21.480 -27.594 47.761 1.00 72.50 604 HIS A N 1
ATOM 4574 C CA . HIS A 1 604 ? 20.603 -28.717 48.098 1.00 72.50 604 HIS A CA 1
ATOM 4575 C C . HIS A 1 604 ? 21.155 -30.077 47.642 1.00 72.50 604 HIS A C 1
ATOM 4577 O O . HIS A 1 604 ? 20.905 -31.063 48.319 1.00 72.50 604 HIS A O 1
ATOM 4583 N N . CYS A 1 605 ? 21.930 -30.141 46.554 1.00 59.94 605 CYS A N 1
ATOM 4584 C CA . CYS A 1 605 ? 22.538 -31.391 46.074 1.00 59.94 605 CYS A CA 1
ATOM 4585 C C . CYS A 1 605 ? 23.825 -31.793 46.812 1.00 59.94 605 CYS A C 1
ATOM 4587 O O . CYS A 1 605 ? 24.255 -32.926 46.676 1.00 59.94 605 CYS A O 1
ATOM 4589 N N . VAL A 1 606 ? 24.472 -30.874 47.537 1.00 58.00 606 VAL A N 1
ATOM 4590 C CA . VAL A 1 606 ? 25.700 -31.152 48.316 1.00 58.00 606 VAL A CA 1
ATOM 4591 C C . VAL A 1 606 ? 25.383 -31.578 49.759 1.00 58.00 606 VAL A C 1
ATOM 4593 O O . VAL A 1 606 ? 26.239 -32.122 50.446 1.00 58.00 606 VAL A O 1
ATOM 4596 N N . PHE A 1 607 ? 24.154 -31.333 50.223 1.00 53.72 607 PHE A N 1
ATOM 4597 C CA . PHE A 1 607 ? 23.682 -31.676 51.572 1.00 53.72 607 PHE A CA 1
ATOM 4598 C C . PHE A 1 607 ? 22.662 -32.833 51.596 1.00 53.72 607 PHE A C 1
ATOM 4600 O O . PHE A 1 607 ? 22.066 -33.101 52.640 1.00 53.72 607 PHE A O 1
ATOM 4607 N N . PHE A 1 608 ? 22.489 -33.512 50.463 1.00 43.38 608 PHE A N 1
ATOM 4608 C CA . PHE A 1 608 ? 21.929 -34.858 50.331 1.00 43.38 608 PHE A CA 1
ATOM 4609 C C . PHE A 1 608 ? 23.041 -35.768 49.819 1.00 43.38 608 PHE A C 1
ATOM 4611 O O . PHE A 1 608 ? 23.057 -36.947 50.234 1.00 43.38 608 PHE A O 1
#

Radius of gyration: 27.58 Å; chains: 1; bounding box: 79×60×92 Å